Protein AF-A0A972HRX2-F1 (afdb_monomer_lite)

pLDDT: mean 77.2, std 28.91, range [23.62, 98.94]

Foldseek 3Di:
DDDDDDDDDDDPPPPPPPPLPQFQFDADLVQRGTDDDLLQNLQLQAFAFAFQLDGHDRHPAFAPPCRVAGQAFDPFALVLLVLVCVVVVHDCQQQQHDLQAAAAFFLFNDPPGHAAFEEEEFAPLDDEPAADDDPPCQLPPPPPLQPCVVQLPQVPHLAQKEAGLQLGMHGSHHRRGWADRACCCVPPNNSRGTRNYHYYYYYWYFYDDPVDDGPDRRGTDVQNGHLSRLLSVLSSQVSNCNSVSGRGRYGYRSSSCGSPPSGDRPPHNDDSNSSNVSNVVVVVSSVPSPDPDPPPPDPPPPDDPDPDDDDDDDDDDDDDDDDDDDDDDDDDDDDDDDDDDDDDDFDDDPPPDTWDDDDPDTDGDDDDDDDDDDDDDDDDDDDDDDDDDDDDDD

Secondary structure (DSSP, 8-state):
--PPP------------------SS-EETTTTEESS-HHHHHHHHTPPEEGGGEE-PPPSSPPTTHHHHTTSBP-S-HHHHHHHHHHTT--GGGTTS-TTSPPPBHHHH-TTSPB--EEEEEE---SB-TTSPPPTTTTSTTSGGG-GGGG--GGG-SSSEEE-TTS-EEESS-TTS----SHIIIIIITTTTTTSEEEEEE---BB--TTS-TT---B--SSSS-HHHHHHHHHHHHHHHHHHTB--EEEEHHHHHTTSTT---PSTT--HHHHHHHHHHHHHHHHH-------------------------------------------------------------TT------SSS-------------SS--------PPP---PPPP-

Sequence (394 aa):
MGWGSWLVLFGLGISGLMGLDAGPCPFSESALQFEGSPLEQARCLLQPVQRYGRLGAPLQKLPEPLESRIGRRVTLSVEQFRRYLNARGISEAELGGSLDAPLCRADDNHPAAPTAWYFIIHDTSTPNYGAQEFPAQINDEEWEHNDLERWNQGNRSRAHVFINRLGQSLTAVDFATPWRATKFELQRLGRRGKGLCLHVELIQPRRSDPAGPPGNDALAPEPGFTVPQLKRLALVYLAASIRKGSWLIPGYHAAIDAGIPGAHDDPQNFDLHLWAQLLDALVQEVETAKSSSPIVPGRETFGDVLLDRNGLGMDGCASQLPFDRENVFCPENQKTIEKRGSGIQEIADDTGFIAVAKGGEKLVIRHIFSPMWDGFWLICKKQVRKGKIEVPVV

Radius of gyration: 34.08 Å; chains: 1; bounding box: 96×124×95 Å

Structure (mmCIF, N/CA/C/O backbone):
data_AF-A0A972HRX2-F1
#
_entry.id   AF-A0A972HRX2-F1
#
loop_
_atom_site.group_PDB
_atom_site.id
_atom_site.type_symbol
_atom_site.label_atom_id
_atom_site.label_alt_id
_atom_site.label_comp_id
_atom_site.label_asym_id
_atom_site.label_entity_id
_atom_site.label_seq_id
_atom_site.pdbx_PDB_ins_code
_atom_site.Cartn_x
_atom_site.Cartn_y
_atom_site.Cartn_z
_atom_site.occupancy
_atom_site.B_iso_or_equiv
_atom_site.auth_seq_id
_atom_site.auth_comp_id
_atom_site.auth_asym_id
_atom_site.auth_atom_id
_atom_site.pdbx_PDB_model_num
ATOM 1 N N . MET A 1 1 ? 22.370 70.472 -36.166 1.00 38.75 1 MET A N 1
ATOM 2 C CA . MET A 1 1 ? 23.341 69.360 -36.269 1.00 38.75 1 MET A CA 1
ATOM 3 C C . MET A 1 1 ? 23.728 68.985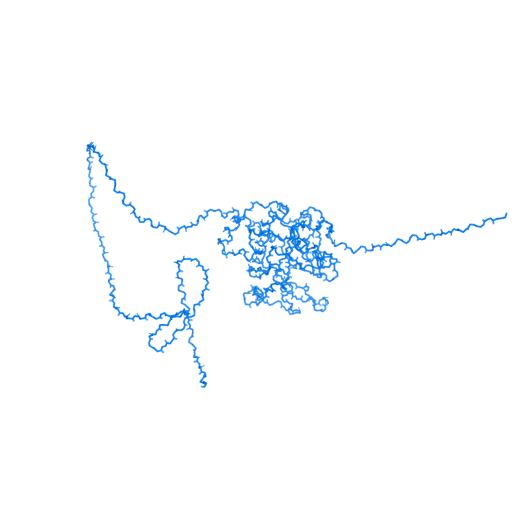 -34.844 1.00 38.75 1 MET A C 1
ATOM 5 O O . MET A 1 1 ? 24.311 69.825 -34.188 1.00 38.75 1 MET A O 1
ATOM 9 N N . GLY A 1 2 ? 23.388 67.876 -34.201 1.00 34.03 2 GLY A N 1
ATOM 10 C CA . GLY A 1 2 ? 22.637 66.658 -34.492 1.00 34.03 2 GLY A CA 1
ATOM 11 C C . GLY A 1 2 ? 23.037 65.710 -33.351 1.00 34.03 2 GLY A C 1
ATOM 12 O O . GLY A 1 2 ? 24.153 65.208 -33.363 1.00 34.03 2 GLY A O 1
ATOM 13 N N . TRP A 1 3 ? 22.212 65.604 -32.306 1.00 33.03 3 TRP A N 1
ATOM 14 C CA . TRP A 1 3 ? 22.521 64.874 -31.069 1.00 33.03 3 TRP A CA 1
ATOM 15 C C . TRP A 1 3 ? 22.283 63.371 -31.284 1.00 33.03 3 TRP A C 1
ATOM 17 O O . TRP A 1 3 ? 21.182 62.973 -31.657 1.00 33.03 3 TRP A O 1
ATOM 27 N N . GLY A 1 4 ? 23.312 62.545 -31.082 1.00 31.25 4 GLY A N 1
ATOM 28 C CA . GLY A 1 4 ? 23.239 61.088 -31.220 1.00 31.25 4 GLY A CA 1
ATOM 29 C C . GLY A 1 4 ? 22.780 60.413 -29.926 1.00 31.25 4 GLY A C 1
ATOM 30 O O . GLY A 1 4 ? 23.451 60.517 -28.903 1.00 31.25 4 GLY A O 1
ATOM 31 N N . SER A 1 5 ? 21.642 59.720 -29.987 1.00 37.09 5 SER A N 1
ATOM 32 C CA . SER A 1 5 ? 21.140 58.832 -28.932 1.00 37.09 5 SER A CA 1
ATOM 33 C C . SER A 1 5 ? 21.835 57.471 -28.994 1.00 37.09 5 SER A C 1
ATOM 35 O O . SER A 1 5 ? 21.855 56.843 -30.050 1.00 37.09 5 SER A O 1
ATOM 37 N N . TRP A 1 6 ? 22.332 56.987 -27.856 1.00 34.16 6 TRP A N 1
ATOM 38 C CA . TRP A 1 6 ? 22.698 55.585 -27.651 1.00 34.16 6 TRP A CA 1
ATOM 39 C C . TRP A 1 6 ? 21.585 54.908 -26.848 1.00 34.16 6 TRP A C 1
ATOM 41 O O . TRP A 1 6 ? 21.404 55.193 -25.666 1.00 34.16 6 TRP A O 1
ATOM 51 N N . LEU A 1 7 ? 20.813 54.040 -27.504 1.00 35.72 7 LEU A N 1
ATOM 52 C CA . LEU A 1 7 ? 19.860 53.149 -26.845 1.00 35.72 7 LEU A CA 1
ATOM 53 C C . LEU A 1 7 ? 20.627 51.964 -26.239 1.00 35.72 7 LEU A C 1
ATOM 55 O O . LEU A 1 7 ? 21.250 51.190 -26.963 1.00 35.72 7 LEU A O 1
ATOM 59 N N . VAL A 1 8 ? 20.548 51.808 -24.919 1.00 40.12 8 VAL A N 1
ATOM 60 C CA . VAL A 1 8 ? 20.961 50.593 -24.205 1.00 40.12 8 VAL A CA 1
ATOM 61 C C . VAL A 1 8 ? 19.752 49.659 -24.143 1.00 40.12 8 VAL A C 1
ATOM 63 O O . VAL A 1 8 ? 18.778 49.938 -23.447 1.00 40.12 8 VAL A O 1
ATOM 66 N N . LEU A 1 9 ? 19.799 48.556 -24.890 1.00 40.50 9 LEU A N 1
ATOM 67 C CA . LEU A 1 9 ? 18.837 47.458 -24.794 1.00 40.50 9 LEU A CA 1
ATOM 68 C C . LEU A 1 9 ? 19.225 46.559 -23.612 1.00 40.50 9 LEU A C 1
ATOM 70 O O . LEU A 1 9 ? 20.181 45.790 -23.694 1.00 40.50 9 LEU A O 1
ATOM 74 N N . PHE A 1 10 ? 18.473 46.646 -22.515 1.00 42.00 10 PHE A N 1
ATOM 75 C CA . PHE A 1 10 ? 18.490 45.631 -21.462 1.00 42.00 10 PHE A CA 1
ATOM 76 C C . PHE A 1 10 ? 17.765 44.380 -21.968 1.00 42.00 10 PHE A C 1
ATOM 78 O O . PHE A 1 10 ? 16.540 44.353 -22.071 1.00 42.00 10 PHE A O 1
ATOM 85 N N . GLY A 1 11 ? 18.530 43.337 -22.292 1.00 39.88 11 GLY A N 1
ATOM 86 C CA . GLY A 1 11 ? 17.996 41.997 -22.500 1.00 39.88 11 GLY A CA 1
ATOM 87 C C . GLY A 1 11 ? 17.535 41.412 -21.168 1.00 39.88 11 GLY A C 1
ATOM 88 O O . GLY A 1 11 ? 18.356 41.011 -20.346 1.00 39.88 11 GLY A O 1
ATOM 89 N N . LEU A 1 12 ? 16.221 41.364 -20.950 1.00 45.41 12 LEU A N 1
ATOM 90 C CA . LEU A 1 12 ? 15.607 40.543 -19.910 1.00 45.41 12 LEU A CA 1
ATOM 91 C C . LEU A 1 12 ? 15.797 39.070 -20.293 1.00 45.41 12 LEU A C 1
ATOM 93 O O . LEU A 1 12 ? 15.052 38.520 -21.101 1.00 45.41 12 LEU A O 1
ATOM 97 N N . GLY A 1 13 ? 16.826 38.441 -19.727 1.00 39.94 13 GLY A N 1
ATOM 98 C CA . GLY A 1 13 ? 16.970 36.992 -19.739 1.00 39.94 13 GLY A CA 1
ATOM 99 C C . GLY A 1 13 ? 15.857 36.373 -18.901 1.00 39.94 13 GLY A C 1
ATOM 100 O O . GLY A 1 13 ? 15.928 36.370 -17.674 1.00 39.94 13 GLY A O 1
ATOM 101 N N . ILE A 1 14 ? 14.817 35.861 -19.558 1.00 46.47 14 ILE A N 1
ATOM 102 C CA . ILE A 1 14 ? 13.857 34.955 -18.930 1.00 46.47 14 ILE A CA 1
ATOM 103 C C . ILE A 1 14 ? 14.593 33.627 -18.749 1.00 46.47 14 ILE A C 1
ATOM 105 O O . ILE A 1 14 ? 14.607 32.776 -19.636 1.00 46.47 14 ILE A O 1
ATOM 109 N N . SER A 1 15 ? 15.252 33.468 -17.603 1.00 43.12 15 SER A N 1
ATOM 110 C CA . SER A 1 15 ? 15.669 32.158 -17.116 1.00 43.12 15 SER A CA 1
ATOM 111 C C . SER A 1 15 ? 14.404 31.360 -16.818 1.00 43.12 15 SER A C 1
ATOM 113 O O . SER A 1 15 ? 13.830 31.461 -15.736 1.00 43.12 15 SER A O 1
ATOM 115 N N . GLY A 1 16 ? 13.940 30.599 -17.808 1.00 38.16 16 GLY A N 1
ATOM 116 C CA . GLY A 1 16 ? 12.964 29.546 -17.594 1.00 38.16 16 GLY A CA 1
ATOM 117 C C . GLY A 1 16 ? 13.583 28.514 -16.663 1.00 38.16 16 GLY A C 1
ATOM 118 O O . GLY A 1 16 ? 14.390 27.692 -17.091 1.00 38.16 16 GLY A O 1
ATOM 119 N N . LEU A 1 17 ? 13.225 28.574 -15.381 1.00 43.97 17 LEU A N 1
ATOM 120 C CA . LEU A 1 17 ? 13.291 27.417 -14.503 1.00 43.97 17 LEU A CA 1
ATOM 121 C C . LEU A 1 17 ? 12.424 26.347 -15.168 1.00 43.97 17 LEU A C 1
ATOM 123 O O . LEU A 1 17 ? 11.199 26.400 -15.087 1.00 43.97 17 LEU A O 1
ATOM 127 N N . MET A 1 18 ? 13.057 25.418 -15.883 1.00 40.22 18 MET A N 1
ATOM 128 C CA . MET A 1 18 ? 12.435 24.147 -16.223 1.00 40.22 18 MET A CA 1
ATOM 129 C C . MET A 1 18 ? 12.143 23.464 -14.891 1.00 40.22 18 MET A C 1
ATOM 131 O O . MET A 1 18 ? 13.022 22.850 -14.287 1.00 40.22 18 MET A O 1
ATOM 135 N N . GLY A 1 19 ? 10.933 23.688 -14.375 1.00 43.00 19 GLY A N 1
ATOM 136 C CA . GLY A 1 19 ? 10.413 22.931 -13.254 1.00 43.00 19 GLY A CA 1
ATOM 137 C C . GLY A 1 19 ? 10.533 21.463 -13.625 1.00 43.00 19 GLY A C 1
ATOM 138 O O . GLY A 1 19 ? 10.135 21.075 -14.719 1.00 43.00 19 GLY A O 1
ATOM 139 N N . LEU A 1 20 ? 11.151 20.670 -12.753 1.00 51.09 20 LEU A N 1
ATOM 140 C CA . LEU A 1 20 ? 11.084 19.218 -12.844 1.00 51.09 20 LEU A CA 1
ATOM 141 C C . LEU A 1 20 ? 9.604 18.864 -12.924 1.00 51.09 20 LEU A C 1
ATOM 143 O O . LEU A 1 20 ? 8.934 18.993 -11.896 1.00 51.09 20 LEU A O 1
ATOM 147 N N . ASP A 1 21 ? 9.128 18.495 -14.120 1.00 52.69 21 ASP A N 1
ATOM 148 C CA . ASP A 1 21 ? 7.718 18.221 -14.392 1.00 52.69 21 ASP A CA 1
ATOM 149 C C . ASP A 1 21 ? 7.154 17.429 -13.213 1.00 52.69 21 ASP A C 1
ATOM 151 O O . ASP A 1 21 ? 7.662 16.360 -12.842 1.00 52.69 21 ASP A O 1
ATOM 155 N N . ALA A 1 22 ? 6.195 18.049 -12.521 1.00 60.59 22 ALA A N 1
ATOM 156 C CA . ALA A 1 22 ? 5.452 17.370 -11.483 1.00 60.59 22 ALA A CA 1
ATOM 157 C C . ALA A 1 22 ? 4.834 16.144 -12.156 1.00 60.59 22 ALA A C 1
ATOM 159 O O . ALA A 1 22 ? 4.293 16.255 -13.258 1.00 60.59 22 ALA A O 1
ATOM 160 N N . GLY A 1 23 ? 4.981 14.973 -11.537 1.00 77.81 23 GLY A N 1
ATOM 161 C CA . GLY A 1 23 ? 4.360 13.758 -12.044 1.00 77.81 23 GLY A CA 1
ATOM 162 C C . GLY A 1 23 ? 2.855 13.956 -12.295 1.00 77.81 23 GLY A C 1
ATOM 163 O O . GLY A 1 23 ? 2.268 14.957 -11.882 1.00 77.81 23 GLY A O 1
ATOM 164 N N . PRO A 1 24 ? 2.189 12.987 -12.938 1.00 88.69 24 PRO A N 1
ATOM 165 C CA . PRO A 1 24 ? 0.776 13.084 -13.307 1.00 88.69 24 PRO A CA 1
ATOM 166 C C . PRO A 1 24 ? -0.162 13.380 -12.124 1.00 88.69 24 PRO A C 1
ATOM 168 O O . PRO A 1 24 ? -1.277 13.847 -12.347 1.00 88.69 24 PRO A O 1
ATOM 171 N N . CYS A 1 25 ? 0.284 13.139 -10.887 1.00 94.38 25 CYS A N 1
ATOM 172 C CA . CYS A 1 25 ? -0.398 13.535 -9.660 1.00 94.38 25 CYS A CA 1
ATOM 173 C C . CYS A 1 25 ? 0.325 14.725 -9.006 1.00 94.38 25 CYS A C 1
ATOM 175 O O . CYS A 1 25 ? 1.413 14.537 -8.452 1.00 94.38 25 CYS A O 1
ATOM 177 N N . PRO A 1 26 ? -0.255 15.941 -9.037 1.00 95.00 26 PRO A N 1
ATOM 178 C CA . PRO A 1 26 ? 0.353 17.119 -8.426 1.00 95.00 26 PRO A CA 1
ATOM 179 C C . PRO A 1 26 ? 0.532 16.947 -6.916 1.00 95.00 26 PRO A C 1
ATOM 181 O O . PRO A 1 26 ? -0.353 16.426 -6.233 1.00 95.00 26 PRO A O 1
ATOM 184 N N . PHE A 1 27 ? 1.664 17.409 -6.383 1.00 96.06 27 PHE A N 1
ATOM 185 C CA . PHE A 1 27 ? 1.986 17.327 -4.960 1.00 96.06 27 PHE A CA 1
ATOM 186 C C . PHE A 1 27 ? 2.397 18.685 -4.397 1.00 96.06 27 PHE A C 1
ATOM 188 O O . PHE A 1 27 ? 3.281 19.355 -4.929 1.00 96.06 27 PHE A O 1
ATOM 195 N N . SER A 1 28 ? 1.802 19.055 -3.265 1.00 96.44 28 SER A N 1
ATOM 196 C CA . SER A 1 28 ? 2.147 20.253 -2.509 1.00 96.44 28 SER A CA 1
ATOM 197 C C . SER A 1 28 ? 3.190 19.929 -1.437 1.00 96.44 28 SER A C 1
ATOM 199 O O . SER A 1 28 ? 2.885 19.337 -0.399 1.00 96.44 28 SER A O 1
ATOM 201 N N . GLU A 1 29 ? 4.438 20.358 -1.647 1.00 94.19 29 GLU A N 1
ATOM 202 C CA . GLU A 1 29 ? 5.526 20.164 -0.673 1.00 94.19 29 GLU A CA 1
ATOM 203 C C . GLU A 1 29 ? 5.323 20.925 0.643 1.00 94.19 29 GLU A C 1
ATOM 205 O O . GLU A 1 29 ? 5.862 20.535 1.683 1.00 94.19 29 GLU A O 1
ATOM 210 N N . SER A 1 30 ? 4.572 22.026 0.628 1.00 94.31 30 SER A N 1
ATOM 211 C CA . SER A 1 30 ? 4.252 22.776 1.843 1.00 94.31 30 SER A CA 1
ATOM 212 C C . SER A 1 30 ? 3.196 22.052 2.678 1.00 94.31 30 SER A C 1
ATOM 214 O O . SER A 1 30 ? 3.367 21.948 3.891 1.00 94.31 30 SER A O 1
ATOM 216 N N . ALA A 1 31 ? 2.164 21.495 2.036 1.00 95.81 31 ALA A N 1
ATOM 217 C CA . ALA A 1 31 ? 1.121 20.717 2.704 1.00 95.81 31 ALA A CA 1
ATOM 218 C C . ALA A 1 31 ? 1.536 19.265 3.010 1.00 95.81 31 ALA A C 1
ATOM 220 O O . ALA A 1 31 ? 0.891 18.613 3.827 1.00 95.81 31 ALA A O 1
ATOM 221 N N . LEU A 1 32 ? 2.605 18.769 2.371 1.00 97.12 32 LEU A N 1
ATOM 222 C CA . LEU A 1 32 ? 3.000 17.355 2.362 1.00 97.12 32 LEU A CA 1
ATOM 223 C C . LEU A 1 32 ? 1.847 16.445 1.914 1.00 97.12 32 LEU A C 1
ATOM 225 O O . LEU A 1 32 ? 1.551 15.427 2.540 1.00 97.12 32 LEU A O 1
ATOM 229 N N . GLN A 1 33 ? 1.179 16.833 0.828 1.00 97.81 33 GLN A N 1
ATOM 230 C CA . GLN A 1 33 ? 0.005 16.129 0.331 1.00 97.81 33 GLN A CA 1
ATOM 231 C C . GLN A 1 33 ? -0.174 16.284 -1.188 1.00 97.81 33 GLN A C 1
ATOM 233 O O . GLN A 1 33 ? 0.150 17.331 -1.748 1.00 97.81 33 GLN A O 1
ATOM 238 N N . PHE A 1 34 ? -0.729 15.256 -1.840 1.00 97.62 34 PHE A N 1
ATOM 239 C CA . PHE A 1 34 ? -1.194 15.344 -3.226 1.00 97.62 34 PHE A CA 1
ATOM 240 C C . PHE A 1 34 ? -2.409 16.270 -3.340 1.00 97.62 34 PHE A C 1
ATOM 242 O O . PHE A 1 34 ? -3.264 16.317 -2.456 1.00 97.62 34 PHE A O 1
ATOM 249 N N . GLU A 1 35 ? -2.497 17.026 -4.426 1.00 97.12 35 GLU A N 1
ATOM 250 C CA . GLU A 1 35 ? -3.569 18.004 -4.597 1.00 97.12 35 GLU A CA 1
ATOM 251 C C . GLU A 1 35 ? -4.944 17.342 -4.783 1.00 97.12 35 GLU A C 1
ATOM 253 O O . GLU A 1 35 ? -5.069 16.232 -5.302 1.00 97.12 35 GLU A O 1
ATOM 258 N N . GLY A 1 36 ? -5.991 18.049 -4.349 1.00 97.31 36 GLY A N 1
ATOM 259 C CA . GLY A 1 36 ? -7.379 17.593 -4.416 1.00 97.31 36 GLY A CA 1
ATOM 260 C C . GLY A 1 36 ? -7.879 16.905 -3.143 1.00 97.31 36 GLY A C 1
ATOM 261 O O . GLY A 1 36 ? -7.183 16.777 -2.131 1.00 97.31 36 GLY A O 1
ATOM 262 N N . SER A 1 37 ? -9.136 16.478 -3.183 1.00 98.06 37 SER A N 1
ATOM 263 C CA . SER A 1 37 ? -9.765 15.666 -2.141 1.00 98.06 37 SER A CA 1
ATOM 264 C C . SER A 1 37 ? -9.116 14.276 -2.040 1.00 98.06 37 SER A C 1
ATOM 266 O O . SER A 1 37 ? -8.521 13.803 -3.009 1.00 98.06 37 SER A O 1
ATOM 268 N N . PRO A 1 38 ? -9.264 13.557 -0.909 1.00 98.62 38 PRO A N 1
ATOM 269 C CA . PRO A 1 38 ? -8.732 12.199 -0.769 1.00 98.62 38 PRO A CA 1
ATOM 270 C C . PRO A 1 38 ? -9.148 11.239 -1.894 1.00 98.62 38 PRO A C 1
ATOM 272 O O . PRO A 1 38 ? -8.361 10.393 -2.315 1.00 98.62 38 PRO A O 1
ATOM 275 N N . LEU A 1 39 ? -10.377 11.382 -2.400 1.00 98.38 39 LEU A N 1
ATOM 276 C CA . LEU A 1 39 ? -10.888 10.563 -3.496 1.00 98.38 39 LEU A CA 1
ATOM 277 C C . LEU A 1 39 ? -10.232 10.920 -4.839 1.00 98.38 39 LEU A C 1
ATOM 279 O O . LEU A 1 39 ? -9.867 10.024 -5.596 1.00 98.38 39 LEU A O 1
ATOM 283 N N . GLU A 1 40 ? -10.054 12.211 -5.131 1.00 98.25 40 GLU A N 1
ATOM 284 C CA . GLU A 1 40 ? -9.345 12.668 -6.337 1.00 98.25 40 GLU A CA 1
ATOM 285 C C . GLU A 1 40 ? -7.882 12.214 -6.326 1.00 98.25 40 GLU A C 1
ATOM 287 O O . GLU A 1 40 ? -7.393 11.698 -7.332 1.00 98.25 40 GLU A O 1
ATOM 292 N N . GLN A 1 41 ? -7.221 12.302 -5.168 1.00 98.31 41 GLN A N 1
ATOM 293 C CA . GLN A 1 41 ? -5.866 11.786 -4.985 1.00 98.31 41 GLN A CA 1
ATOM 294 C C . GLN A 1 41 ? -5.805 10.283 -5.267 1.00 98.31 41 GLN A C 1
ATOM 296 O O . GLN A 1 41 ? -4.987 9.853 -6.073 1.00 98.31 41 GLN A O 1
ATOM 301 N N . ALA A 1 42 ? -6.694 9.475 -4.679 1.00 98.56 42 ALA A N 1
ATOM 302 C CA . ALA A 1 42 ? -6.699 8.029 -4.905 1.00 98.56 42 ALA A CA 1
ATOM 303 C C . ALA A 1 42 ? -6.955 7.651 -6.372 1.00 98.56 42 ALA A C 1
ATOM 305 O O . ALA A 1 42 ? -6.301 6.755 -6.896 1.00 98.56 42 ALA A O 1
ATOM 306 N N . ARG A 1 43 ? -7.861 8.347 -7.071 1.00 98.44 43 ARG A N 1
ATOM 307 C CA . ARG A 1 43 ? -8.092 8.139 -8.513 1.00 98.44 43 ARG A CA 1
ATOM 308 C C . ARG A 1 43 ? -6.848 8.414 -9.355 1.00 98.44 43 ARG A C 1
ATOM 310 O O . ARG A 1 43 ? -6.618 7.717 -10.342 1.00 98.44 43 ARG A O 1
ATOM 317 N N . CYS A 1 44 ? -6.054 9.408 -8.963 1.00 97.88 44 CYS A N 1
ATOM 318 C CA . CYS A 1 44 ? -4.783 9.687 -9.614 1.00 97.88 44 CYS A CA 1
ATOM 319 C C . CYS A 1 44 ? -3.723 8.632 -9.268 1.00 97.88 44 CYS A C 1
ATOM 321 O O . CYS A 1 44 ? -3.039 8.119 -10.152 1.00 97.88 44 CYS A O 1
ATOM 323 N N . LEU A 1 45 ? -3.605 8.273 -7.991 1.00 98.31 45 LEU A N 1
ATOM 324 C CA . LEU A 1 45 ? -2.556 7.388 -7.484 1.00 98.31 45 LEU A CA 1
ATOM 325 C C . LEU A 1 45 ? -2.796 5.901 -7.779 1.00 98.31 45 LEU A C 1
ATOM 327 O O . LEU A 1 45 ? -1.858 5.114 -7.709 1.00 98.31 45 LEU A O 1
ATOM 331 N N . LEU A 1 46 ? -4.023 5.505 -8.121 1.00 98.56 46 LEU A N 1
ATOM 332 C CA . LEU A 1 46 ? -4.385 4.142 -8.528 1.00 98.56 46 LEU A CA 1
ATOM 333 C C . LEU A 1 46 ? -4.507 3.982 -10.051 1.00 98.56 46 LEU A C 1
ATOM 335 O O . LEU A 1 46 ? -5.196 3.083 -10.534 1.00 98.56 46 LEU A O 1
ATOM 339 N N . GLN A 1 47 ? -3.860 4.854 -10.827 1.00 97.69 47 GLN A N 1
ATOM 340 C CA . GLN A 1 47 ? -3.786 4.698 -12.280 1.00 97.69 47 GLN A CA 1
ATOM 341 C C . GLN A 1 47 ? -3.206 3.327 -12.660 1.00 97.69 47 GLN A C 1
ATOM 343 O O . GLN A 1 47 ? -2.187 2.939 -12.089 1.00 97.69 47 GLN A O 1
ATOM 348 N N . PRO A 1 48 ? -3.799 2.597 -13.629 1.00 97.38 48 PRO A N 1
ATOM 349 C CA . PRO A 1 48 ? -3.298 1.285 -14.026 1.00 97.38 48 PRO A CA 1
ATOM 350 C C . PRO A 1 48 ? -1.814 1.336 -14.386 1.00 97.38 48 PRO A C 1
ATOM 352 O O . PRO A 1 48 ? -1.409 2.151 -15.214 1.00 97.38 48 PRO A O 1
ATOM 355 N N . VAL A 1 49 ? -1.010 0.466 -13.783 1.00 97.06 49 VAL A N 1
ATOM 356 C CA . VAL A 1 49 ? 0.431 0.432 -14.036 1.00 97.06 49 VAL A CA 1
ATOM 357 C C . VAL A 1 49 ? 0.727 -0.484 -15.217 1.00 97.06 49 VAL A C 1
ATOM 359 O O . VAL A 1 49 ? 0.258 -1.620 -15.283 1.00 97.06 49 VAL A O 1
ATOM 362 N N . GLN A 1 50 ? 1.497 0.027 -16.169 1.00 94.38 50 GLN A N 1
ATOM 363 C CA . GLN A 1 50 ? 2.014 -0.701 -17.319 1.00 94.38 50 GLN A CA 1
ATOM 364 C C . GLN A 1 50 ? 3.531 -0.859 -17.184 1.00 94.38 50 GLN A C 1
ATOM 366 O O . GLN A 1 50 ? 4.188 -0.168 -16.403 1.00 94.38 50 GLN A O 1
ATOM 371 N N . ARG A 1 51 ? 4.097 -1.744 -18.009 1.00 94.25 51 ARG A N 1
ATOM 372 C CA . ARG A 1 51 ? 5.541 -1.995 -18.075 1.00 94.25 51 ARG A CA 1
ATOM 373 C C . ARG A 1 51 ? 6.346 -0.698 -18.173 1.00 94.25 51 ARG A C 1
ATOM 375 O O . ARG A 1 51 ? 5.954 0.230 -18.889 1.00 94.25 51 ARG A O 1
ATOM 382 N N . TYR A 1 52 ? 7.509 -0.682 -17.527 1.00 93.88 52 TYR A N 1
ATOM 383 C CA . TYR A 1 52 ? 8.470 0.427 -17.566 1.00 93.88 52 TYR A CA 1
ATOM 384 C C . TYR A 1 52 ? 7.951 1.737 -16.956 1.00 93.88 52 TYR A C 1
ATOM 386 O O . TYR A 1 52 ? 8.301 2.826 -17.414 1.00 93.88 52 TYR A O 1
ATOM 394 N N . GLY A 1 53 ? 7.082 1.636 -15.951 1.00 91.62 53 GLY A N 1
ATOM 395 C CA . GLY A 1 53 ? 6.608 2.765 -15.148 1.00 91.62 53 GLY A CA 1
ATOM 396 C C . GLY A 1 53 ? 5.612 3.647 -15.893 1.00 91.62 53 GLY A C 1
ATOM 397 O O . GLY A 1 53 ? 5.352 4.780 -15.490 1.00 91.62 53 GLY A O 1
ATOM 398 N N . ARG A 1 54 ? 5.064 3.156 -17.010 1.00 93.75 54 ARG A N 1
ATOM 399 C CA . ARG A 1 54 ? 4.027 3.863 -17.758 1.00 93.75 54 ARG A CA 1
ATOM 400 C C . ARG A 1 54 ? 2.712 3.745 -17.007 1.00 93.75 54 ARG A C 1
ATOM 402 O O . ARG A 1 54 ? 2.311 2.652 -16.621 1.00 93.75 54 ARG A O 1
ATOM 409 N N . LEU A 1 55 ? 2.019 4.862 -16.844 1.00 95.75 55 LEU A N 1
ATOM 410 C CA . LEU A 1 55 ? 0.679 4.866 -16.273 1.00 95.75 55 LEU A CA 1
ATOM 411 C C . LEU A 1 55 ? -0.369 4.845 -17.384 1.00 95.75 55 LEU A C 1
ATOM 413 O O . LEU A 1 55 ? -0.202 5.464 -18.438 1.00 95.75 55 LEU A O 1
ATOM 417 N N . GLY A 1 56 ? -1.452 4.118 -17.137 1.00 94.88 56 GLY A N 1
ATOM 418 C CA . GLY A 1 56 ? -2.682 4.201 -17.908 1.00 94.88 56 GLY A CA 1
ATOM 419 C C . GLY A 1 56 ? -3.395 5.536 -17.694 1.00 94.88 56 GLY A C 1
ATOM 420 O O . GLY A 1 56 ? -2.901 6.431 -17.017 1.00 94.88 56 GLY A O 1
ATOM 421 N N . ALA A 1 57 ? -4.584 5.674 -18.278 1.00 91.88 57 ALA A N 1
ATOM 422 C CA . ALA A 1 57 ? -5.373 6.888 -18.111 1.00 91.88 57 ALA A CA 1
ATOM 423 C C . ALA A 1 57 ? -5.817 7.086 -16.642 1.00 91.88 57 ALA A C 1
ATOM 425 O O . ALA A 1 57 ? -6.120 6.097 -15.963 1.00 91.88 57 ALA A O 1
ATOM 426 N N . PRO A 1 58 ? -5.948 8.344 -16.177 1.00 89.38 58 PRO A N 1
ATOM 427 C CA . PRO A 1 58 ? -6.568 8.665 -14.897 1.00 89.38 58 PRO A CA 1
ATOM 428 C C . PRO A 1 58 ? -7.941 8.016 -14.734 1.00 89.38 58 PRO A C 1
ATOM 430 O O . PRO A 1 58 ? -8.784 8.060 -15.638 1.00 89.38 58 PRO A O 1
ATOM 433 N N . LEU A 1 59 ? -8.187 7.440 -13.557 1.00 96.12 59 LEU A N 1
ATOM 434 C CA . LEU A 1 59 ? -9.472 6.829 -13.248 1.00 96.12 59 LEU A CA 1
ATOM 435 C C . LEU A 1 59 ? -10.533 7.915 -13.047 1.00 96.12 59 LEU A C 1
ATOM 437 O O . LEU A 1 59 ? -10.408 8.776 -12.182 1.00 96.12 59 LEU A O 1
ATOM 441 N N . GLN A 1 60 ? -11.622 7.844 -13.812 1.00 96.38 60 GLN A N 1
ATOM 442 C CA . GLN A 1 60 ? -12.779 8.724 -13.602 1.00 96.38 60 GLN A CA 1
ATOM 443 C C . GLN A 1 60 ? -13.561 8.338 -12.339 1.00 96.38 60 GLN A C 1
ATOM 445 O O . GLN A 1 60 ? -14.133 9.193 -11.665 1.00 96.38 60 GLN A O 1
ATOM 450 N N . LYS A 1 61 ? -13.571 7.039 -12.020 1.00 98.00 61 LYS A N 1
ATOM 451 C CA . LYS A 1 61 ? -14.243 6.451 -10.864 1.00 98.00 61 LYS A CA 1
ATOM 452 C C . LYS A 1 61 ? -13.412 5.286 -10.328 1.00 98.00 61 LYS A C 1
ATOM 454 O O . LYS A 1 61 ? -12.843 4.534 -11.118 1.00 98.00 61 LYS A O 1
ATOM 459 N N . LEU A 1 62 ? -13.369 5.122 -9.011 1.00 98.62 62 LEU A N 1
ATOM 460 C CA . LEU A 1 62 ? -12.880 3.906 -8.373 1.00 98.62 62 LEU A CA 1
ATOM 461 C C . LEU A 1 62 ? -13.998 2.851 -8.314 1.00 98.62 62 LEU A C 1
ATOM 463 O O . LEU A 1 62 ? -15.186 3.197 -8.286 1.00 98.62 62 LEU A O 1
ATOM 467 N N . PRO A 1 63 ? -13.658 1.553 -8.275 1.00 98.50 63 PRO A N 1
ATOM 468 C CA . PRO A 1 63 ? -14.644 0.533 -7.950 1.00 98.50 63 PRO A CA 1
ATOM 469 C C . PRO A 1 63 ? -15.171 0.720 -6.523 1.00 98.50 63 PRO A C 1
ATOM 471 O O . PRO A 1 63 ? -14.448 1.137 -5.614 1.00 98.50 63 PRO A O 1
ATOM 474 N N . GLU A 1 64 ? -16.444 0.389 -6.309 1.00 97.81 64 GLU A N 1
ATOM 475 C CA . GLU A 1 64 ? -16.972 0.295 -4.949 1.00 97.81 64 GLU A CA 1
ATOM 476 C C . GLU A 1 64 ? -16.284 -0.863 -4.201 1.00 97.81 64 GLU A C 1
ATOM 478 O O . GLU A 1 64 ? -15.975 -1.888 -4.813 1.00 97.81 64 GLU A O 1
ATOM 483 N N . PRO A 1 65 ? -16.022 -0.707 -2.893 1.00 97.69 65 PRO A N 1
ATOM 484 C CA . PRO A 1 65 ? -16.497 0.375 -2.043 1.00 97.69 65 PRO A CA 1
ATOM 485 C C . PRO A 1 65 ? -15.462 1.499 -1.860 1.00 97.69 65 PRO A C 1
ATOM 487 O O . PRO A 1 65 ? -15.650 2.381 -1.026 1.00 97.69 65 PRO A O 1
ATOM 490 N N . LEU A 1 66 ? -14.337 1.468 -2.585 1.00 98.62 66 LEU A N 1
ATOM 491 C CA . LEU A 1 66 ? -13.252 2.442 -2.415 1.00 98.62 66 LEU A CA 1
ATOM 492 C C . LEU A 1 66 ? -13.744 3.867 -2.678 1.00 98.62 66 LEU A C 1
ATOM 494 O O . LEU A 1 66 ? -13.497 4.771 -1.879 1.00 98.62 66 LEU A O 1
ATOM 498 N N . GLU A 1 67 ? -14.506 4.028 -3.757 1.00 98.50 67 GLU A N 1
ATOM 499 C CA . GLU A 1 67 ? -15.113 5.290 -4.178 1.00 98.50 67 GLU A CA 1
ATOM 500 C C . GLU A 1 67 ? -15.917 5.973 -3.059 1.00 98.50 67 GLU A C 1
ATOM 502 O O . GLU A 1 67 ? -15.802 7.180 -2.839 1.00 98.50 67 GLU A O 1
ATOM 507 N N . SER A 1 68 ? -16.723 5.206 -2.324 1.00 98.12 68 SER A N 1
ATOM 508 C CA . SER A 1 68 ? -17.586 5.733 -1.269 1.00 98.12 68 SER A CA 1
ATOM 509 C C . SER A 1 68 ? -16.915 5.813 0.105 1.00 98.12 68 SER A C 1
ATOM 511 O O . SER A 1 68 ? -17.483 6.437 1.006 1.00 98.12 68 SER A O 1
ATOM 513 N N . ARG A 1 69 ? -15.727 5.221 0.293 1.00 98.38 69 ARG A N 1
ATOM 514 C CA . ARG A 1 69 ? -15.061 5.111 1.603 1.00 98.38 69 ARG A CA 1
ATOM 515 C C . ARG A 1 69 ? -13.844 6.020 1.768 1.00 98.38 69 ARG A C 1
ATOM 517 O O . ARG A 1 69 ? -13.690 6.586 2.848 1.00 98.38 69 ARG A O 1
ATOM 524 N N . ILE A 1 70 ? -12.999 6.185 0.750 1.00 98.75 70 ILE A N 1
ATOM 525 C CA . ILE A 1 70 ? -11.697 6.869 0.879 1.00 98.75 70 ILE A CA 1
ATOM 526 C C . ILE A 1 70 ? -11.830 8.276 1.482 1.00 98.75 70 ILE A C 1
ATOM 528 O O . ILE A 1 70 ? -12.698 9.064 1.105 1.00 98.75 70 ILE A O 1
ATOM 532 N N . GLY A 1 71 ? -10.972 8.579 2.462 1.00 98.31 71 GLY A N 1
ATOM 533 C CA . GLY A 1 71 ? -10.969 9.840 3.206 1.00 98.31 71 GLY A CA 1
ATOM 534 C C . GLY A 1 71 ? -12.104 10.002 4.221 1.00 98.31 71 GLY A C 1
ATOM 535 O O . GLY A 1 71 ? -12.065 10.926 5.032 1.00 98.31 71 GLY A O 1
ATOM 536 N N . ARG A 1 72 ? -13.114 9.123 4.223 1.00 98.62 72 ARG A N 1
ATOM 537 C CA . ARG A 1 72 ? -14.209 9.170 5.199 1.00 98.62 72 ARG A CA 1
ATOM 538 C C . ARG A 1 72 ? -13.808 8.502 6.504 1.00 98.62 72 ARG A C 1
ATOM 540 O O . ARG A 1 72 ? -12.886 7.691 6.558 1.00 98.62 72 ARG A O 1
ATOM 547 N N . ARG A 1 73 ? -14.542 8.815 7.571 1.00 98.50 73 ARG A N 1
ATOM 548 C CA . ARG A 1 73 ? -14.378 8.161 8.871 1.00 98.50 73 ARG A CA 1
ATOM 549 C C . ARG A 1 73 ? -14.634 6.653 8.750 1.00 98.50 73 ARG A C 1
ATOM 551 O O . ARG A 1 73 ? -15.610 6.242 8.123 1.00 98.50 73 ARG A O 1
ATOM 558 N N . VAL A 1 74 ? -13.789 5.844 9.385 1.00 98.25 74 VAL A N 1
ATOM 559 C CA . VAL A 1 74 ? -14.057 4.411 9.558 1.00 98.25 74 VAL A CA 1
ATOM 560 C C . VAL A 1 74 ? -15.099 4.238 10.662 1.00 98.25 74 VAL A C 1
ATOM 562 O O . VAL A 1 74 ? -14.976 4.817 11.739 1.00 98.25 74 VAL A O 1
ATOM 565 N N . THR A 1 75 ? -16.153 3.474 10.384 1.00 97.25 75 THR A N 1
ATOM 566 C CA . THR A 1 75 ? -17.256 3.217 11.327 1.00 97.25 75 THR A CA 1
ATOM 567 C C . THR A 1 75 ? -17.021 1.995 12.211 1.00 97.25 75 THR A C 1
ATOM 569 O O . THR A 1 75 ? -17.646 1.885 13.263 1.00 97.25 75 THR A O 1
ATOM 572 N N . LEU A 1 76 ? -16.123 1.096 11.800 1.00 97.50 76 LEU A N 1
ATOM 573 C CA . LEU A 1 76 ? -15.709 -0.074 12.569 1.00 97.50 76 LEU A CA 1
ATOM 574 C C . LEU A 1 76 ? -14.861 0.338 13.777 1.00 97.50 76 LEU A C 1
ATOM 576 O O . LEU A 1 76 ? -13.908 1.104 13.637 1.00 97.50 76 LEU A O 1
ATOM 580 N N . SER A 1 77 ? -15.188 -0.198 14.954 1.00 97.12 77 SER A N 1
ATOM 581 C CA . SER A 1 77 ? -14.380 -0.015 16.161 1.00 97.12 77 SER A CA 1
ATOM 582 C C . SER A 1 77 ? -13.171 -0.953 16.176 1.00 97.12 77 SER A C 1
ATOM 584 O O . SER A 1 77 ? -13.189 -2.037 15.580 1.00 97.12 77 SER A O 1
ATOM 586 N N . VAL A 1 78 ? -12.133 -0.560 16.919 1.00 98.00 78 VAL A N 1
ATOM 587 C CA . VAL A 1 78 ? -10.954 -1.402 17.170 1.00 98.00 78 VAL A CA 1
ATOM 588 C C . VAL A 1 78 ? -11.374 -2.749 17.766 1.00 98.00 78 VAL A C 1
ATOM 590 O O . VAL A 1 78 ? -10.909 -3.794 17.323 1.00 98.00 78 VAL A O 1
ATOM 593 N N . GLU A 1 79 ? -12.321 -2.762 18.705 1.00 97.25 79 GLU A N 1
ATOM 594 C CA . GLU A 1 79 ? -12.799 -3.982 19.361 1.00 97.25 79 GLU A CA 1
ATOM 595 C C . GLU A 1 79 ? -13.570 -4.901 18.409 1.00 97.25 79 GLU A C 1
ATOM 597 O O . GLU A 1 79 ? -13.466 -6.122 18.533 1.00 97.25 79 GLU A O 1
ATOM 602 N N . GLN A 1 80 ? -14.359 -4.350 17.477 1.00 96.94 80 GLN A N 1
ATOM 603 C CA . GLN A 1 80 ? -15.033 -5.151 16.446 1.00 96.94 80 GLN A CA 1
ATOM 604 C C . GLN A 1 80 ? -14.010 -5.876 15.580 1.00 96.94 80 GLN A C 1
ATOM 606 O O . GLN A 1 80 ? -14.108 -7.091 15.397 1.00 96.94 80 GLN A O 1
ATOM 611 N N . PHE A 1 81 ? -13.004 -5.146 15.106 1.00 98.12 81 PHE A N 1
ATOM 612 C CA . PHE A 1 81 ? -11.979 -5.727 14.258 1.00 98.12 81 PHE A CA 1
ATOM 613 C C . PHE A 1 81 ? -11.097 -6.720 15.021 1.00 98.12 81 PHE A C 1
ATOM 615 O O . PHE A 1 81 ? -10.894 -7.833 14.549 1.00 98.12 81 PHE A O 1
ATOM 622 N N . ARG A 1 82 ? -10.685 -6.401 16.252 1.00 97.94 82 ARG A N 1
ATOM 623 C CA . ARG A 1 82 ? -9.929 -7.312 17.123 1.00 97.94 82 ARG A CA 1
ATOM 624 C C . ARG A 1 82 ? -10.668 -8.623 17.389 1.00 97.94 82 ARG A C 1
ATOM 626 O O . ARG A 1 82 ? -10.055 -9.684 17.354 1.00 97.94 82 ARG A O 1
ATOM 633 N N . ARG A 1 83 ? -11.990 -8.591 17.604 1.00 96.75 83 ARG A N 1
ATOM 634 C CA . ARG A 1 83 ? -12.791 -9.825 17.725 1.00 96.75 83 ARG A CA 1
ATOM 635 C C . ARG A 1 83 ? -12.749 -10.661 16.451 1.00 96.75 83 ARG A C 1
ATOM 637 O O . ARG A 1 83 ? -12.571 -11.872 16.543 1.00 96.75 83 ARG A O 1
ATOM 644 N N . TYR A 1 84 ? -12.891 -10.023 15.292 1.00 97.75 84 TYR A N 1
ATOM 645 C CA . TYR A 1 84 ? -12.774 -10.705 14.006 1.00 97.75 84 TYR A CA 1
ATOM 646 C C . TYR A 1 84 ? -11.385 -11.349 13.834 1.00 97.75 84 TYR A C 1
ATOM 648 O O . TYR A 1 84 ? -11.301 -12.522 13.470 1.00 97.75 84 TYR A O 1
ATOM 656 N N . LEU A 1 85 ? -10.307 -10.625 14.159 1.00 98.00 85 LEU A N 1
ATOM 657 C CA . LEU A 1 85 ? -8.936 -11.144 14.095 1.00 98.00 85 LEU A CA 1
ATOM 658 C C . LEU A 1 85 ? -8.747 -12.353 15.019 1.00 98.00 85 LEU A C 1
ATOM 660 O O . LEU A 1 85 ? -8.301 -13.406 14.563 1.00 98.00 85 LEU A O 1
ATOM 664 N N . ASN A 1 86 ? -9.182 -12.243 16.277 1.00 97.31 86 ASN A N 1
ATOM 665 C CA . ASN A 1 86 ? -9.107 -13.327 17.258 1.00 97.31 86 ASN A CA 1
ATOM 666 C C . ASN A 1 86 ? -9.876 -14.573 16.798 1.00 97.31 86 ASN A C 1
ATOM 668 O O . ASN A 1 86 ? -9.363 -15.684 16.899 1.00 97.31 86 ASN A O 1
ATOM 672 N N . ALA A 1 87 ? -11.081 -14.402 16.244 1.00 96.69 87 ALA A N 1
ATOM 673 C CA . ALA A 1 87 ? -11.890 -15.507 15.727 1.00 96.69 87 ALA A CA 1
ATOM 674 C C . ALA A 1 87 ? -11.245 -16.222 14.525 1.00 96.69 87 ALA A C 1
ATOM 676 O O . ALA A 1 87 ? -11.577 -17.370 14.236 1.00 96.69 87 ALA A O 1
ATOM 677 N N . ARG A 1 88 ? -10.327 -15.552 13.820 1.00 97.06 88 ARG A N 1
ATOM 678 C CA . ARG A 1 88 ? -9.573 -16.098 12.684 1.00 97.06 88 ARG A CA 1
ATOM 679 C C . ARG A 1 88 ? -8.144 -16.509 13.048 1.00 97.06 88 ARG A C 1
ATOM 681 O O . ARG A 1 88 ? -7.417 -16.945 12.161 1.00 97.06 88 ARG A O 1
ATOM 688 N N . GLY A 1 89 ? -7.743 -16.377 14.315 1.00 97.44 89 GLY A N 1
ATOM 689 C CA . GLY A 1 89 ? -6.378 -16.662 14.758 1.00 97.44 89 GLY A CA 1
ATOM 690 C C . GLY A 1 89 ? -5.323 -15.772 14.092 1.00 97.44 89 GLY A C 1
ATOM 691 O O . GLY A 1 89 ? -4.194 -16.214 13.913 1.00 97.44 89 GLY A O 1
ATOM 692 N N . ILE A 1 90 ? -5.692 -14.552 13.688 1.00 98.19 90 ILE A N 1
ATOM 693 C CA . ILE A 1 90 ? -4.785 -13.593 13.046 1.00 98.19 90 ILE A CA 1
ATOM 694 C C . ILE A 1 90 ? -4.229 -12.659 14.117 1.00 98.19 90 ILE A C 1
ATOM 696 O O . ILE A 1 90 ? -4.991 -12.047 14.866 1.00 98.19 90 ILE A O 1
ATOM 700 N N . SER A 1 91 ? -2.907 -12.519 14.174 1.00 98.38 91 SER A N 1
ATOM 701 C CA . SER A 1 91 ? -2.252 -11.607 15.109 1.00 98.38 91 SER A CA 1
ATOM 702 C C . SER A 1 91 ? -2.207 -10.186 14.545 1.00 98.38 91 SER A C 1
ATOM 704 O O . SER A 1 91 ? -1.891 -9.978 13.375 1.00 98.38 91 SER A O 1
ATOM 706 N N . GLU A 1 92 ? -2.442 -9.174 15.386 1.00 98.56 92 GLU A N 1
ATOM 707 C CA . GLU A 1 92 ? -2.240 -7.762 15.008 1.00 98.56 92 GLU A CA 1
ATOM 708 C C . GLU A 1 92 ? -0.791 -7.500 14.554 1.00 98.56 92 GLU A C 1
ATOM 710 O O . GLU A 1 92 ? -0.542 -6.690 13.661 1.00 98.56 92 GLU A O 1
ATOM 715 N N . ALA A 1 93 ? 0.172 -8.252 15.103 1.00 98.06 93 ALA A N 1
ATOM 716 C CA . ALA A 1 93 ? 1.576 -8.172 14.713 1.00 98.06 93 ALA A CA 1
ATOM 717 C C . ALA A 1 93 ? 1.829 -8.591 13.253 1.00 98.06 93 ALA A C 1
ATOM 719 O O . ALA A 1 93 ? 2.871 -8.256 12.705 1.00 98.06 93 ALA A O 1
ATOM 720 N N . GLU A 1 94 ? 0.894 -9.275 12.589 1.00 98.19 94 GLU A N 1
ATOM 721 C CA . GLU A 1 94 ? 0.983 -9.605 11.160 1.00 98.19 94 GLU A CA 1
ATOM 722 C C . GLU A 1 94 ? 0.425 -8.488 10.258 1.00 98.19 94 GLU A C 1
ATOM 724 O O . GLU A 1 94 ? 0.550 -8.571 9.037 1.00 98.19 94 GLU A O 1
ATOM 729 N N . LEU A 1 95 ? -0.219 -7.461 10.829 1.00 98.69 95 LEU A N 1
ATOM 730 C CA . LEU A 1 95 ? -0.994 -6.438 10.109 1.00 98.69 95 LEU A CA 1
ATOM 731 C C . LEU A 1 95 ? -0.435 -5.015 10.270 1.00 98.69 95 LEU A C 1
ATOM 733 O O . LEU A 1 95 ? -1.174 -4.034 10.183 1.00 98.69 95 LEU A O 1
ATOM 737 N N . GLY A 1 96 ? 0.868 -4.893 10.509 1.00 98.12 96 GLY A N 1
ATOM 738 C CA . GLY A 1 96 ? 1.540 -3.617 10.738 1.00 98.12 96 GLY A CA 1
ATOM 739 C C . GLY A 1 96 ? 1.620 -3.200 12.206 1.00 98.12 96 GLY A C 1
ATOM 740 O O . GLY A 1 96 ? 1.979 -2.054 12.476 1.00 98.12 96 GLY A O 1
ATOM 741 N N . GLY A 1 97 ? 1.296 -4.094 13.148 1.00 98.19 97 GLY A N 1
ATOM 742 C CA . GLY A 1 97 ? 1.425 -3.862 14.587 1.00 98.19 97 GLY A CA 1
ATOM 743 C C . GLY A 1 97 ? 0.100 -3.626 15.308 1.00 98.19 97 GLY A C 1
ATOM 744 O O . GLY A 1 97 ? -0.976 -3.793 14.735 1.00 98.19 97 GLY A O 1
ATOM 745 N N . SER A 1 98 ? 0.182 -3.240 16.584 1.00 98.50 98 SER A N 1
ATOM 746 C CA . SER A 1 98 ? -0.999 -3.121 17.450 1.00 98.50 98 SER A CA 1
ATOM 747 C C . SER A 1 98 ? -2.029 -2.123 16.911 1.00 98.50 98 SER A C 1
ATOM 749 O O . SER A 1 98 ? -1.679 -1.028 16.465 1.00 98.50 98 SER A O 1
ATOM 751 N N . LEU A 1 99 ? -3.313 -2.470 17.015 1.00 98.62 99 LEU A N 1
ATOM 752 C CA . LEU A 1 99 ? -4.427 -1.588 16.658 1.00 98.62 99 LEU A CA 1
ATOM 753 C C . LEU A 1 99 ? -4.584 -0.392 17.611 1.00 98.62 99 LEU A C 1
ATOM 755 O O . LEU A 1 99 ? -5.205 0.595 17.226 1.00 98.62 99 LEU A O 1
ATOM 759 N N . ASP A 1 100 ? -4.019 -0.456 18.820 1.00 98.38 100 ASP A N 1
ATOM 760 C CA . ASP A 1 100 ? -4.063 0.648 19.791 1.00 98.38 100 ASP A CA 1
ATOM 761 C C . ASP A 1 100 ? -2.908 1.645 19.584 1.00 98.38 100 ASP A C 1
ATOM 763 O O . ASP A 1 100 ? -2.933 2.764 20.102 1.00 98.38 100 ASP A O 1
ATOM 767 N N . ALA A 1 101 ? -1.882 1.258 18.819 1.00 98.19 101 ALA A N 1
ATOM 768 C CA . ALA A 1 101 ? -0.761 2.128 18.500 1.00 98.19 101 ALA A CA 1
ATOM 769 C C . ALA A 1 101 ? -1.155 3.160 17.426 1.00 98.19 101 ALA A C 1
ATOM 771 O O . ALA A 1 101 ? -1.816 2.816 16.436 1.00 98.19 101 ALA A O 1
ATOM 772 N N . PRO A 1 102 ? -0.703 4.423 17.542 1.00 97.88 102 PRO A N 1
ATOM 773 C CA . PRO A 1 102 ? -0.925 5.405 16.490 1.00 97.88 102 PRO A CA 1
ATOM 774 C C . PRO A 1 102 ? -0.199 4.988 15.206 1.00 97.88 102 PRO A C 1
ATOM 776 O O . PRO A 1 102 ? 0.761 4.216 15.232 1.00 97.88 102 PRO A O 1
ATOM 779 N N . LEU A 1 103 ? -0.632 5.526 14.068 1.00 98.69 103 LEU A N 1
ATOM 780 C CA . LEU A 1 103 ? 0.207 5.524 12.871 1.00 98.69 103 LEU A CA 1
ATOM 781 C C . LEU A 1 103 ? 1.350 6.533 13.025 1.00 98.69 103 LEU A C 1
ATOM 783 O O . LEU A 1 103 ? 1.221 7.530 13.746 1.00 98.69 103 LEU A O 1
ATOM 787 N N . CYS A 1 104 ? 2.442 6.294 12.304 1.00 98.50 104 CYS A N 1
ATOM 788 C CA . CYS A 1 104 ? 3.567 7.207 12.221 1.00 98.50 104 CYS A CA 1
ATOM 789 C C . CYS A 1 104 ? 3.156 8.569 11.639 1.00 98.50 104 CYS A C 1
ATOM 791 O O . CYS A 1 104 ? 2.081 8.748 11.052 1.00 98.50 104 CYS A O 1
ATOM 793 N N . ARG A 1 105 ? 4.012 9.566 11.850 1.00 98.69 105 ARG A N 1
ATOM 794 C CA . ARG A 1 105 ? 3.894 10.910 11.288 1.00 98.69 105 ARG A CA 1
ATOM 795 C C . ARG A 1 105 ? 5.087 11.195 10.396 1.00 98.69 105 ARG A C 1
ATOM 797 O O . ARG A 1 105 ? 6.184 10.683 10.628 1.00 98.69 105 ARG A O 1
ATOM 804 N N . ALA A 1 106 ? 4.847 12.056 9.417 1.00 98.56 106 ALA A N 1
ATOM 805 C CA . ALA A 1 106 ? 5.868 12.622 8.560 1.00 98.56 106 ALA A CA 1
ATOM 806 C C . ALA A 1 106 ? 6.968 13.331 9.383 1.00 98.56 106 ALA A C 1
ATOM 808 O O . ALA A 1 106 ? 6.827 13.552 10.588 1.00 98.56 106 ALA A O 1
ATOM 809 N N . ASP A 1 107 ? 8.068 13.693 8.727 1.00 98.12 107 ASP A N 1
ATOM 810 C CA . ASP A 1 107 ? 9.248 14.282 9.372 1.00 98.12 107 ASP A CA 1
ATOM 811 C C . ASP A 1 107 ? 9.754 13.487 10.595 1.00 98.12 107 ASP A C 1
ATOM 813 O O . ASP A 1 107 ? 10.116 14.048 11.628 1.00 98.12 107 ASP A O 1
ATOM 817 N N . ASP A 1 108 ? 9.788 12.156 10.468 1.00 97.56 108 ASP A N 1
ATOM 818 C CA . ASP A 1 108 ? 10.337 11.253 11.487 1.00 97.56 108 ASP A CA 1
ATOM 819 C C . ASP A 1 108 ? 9.580 11.318 12.829 1.00 97.56 108 ASP A C 1
ATOM 821 O O . ASP A 1 108 ? 10.170 11.504 13.893 1.00 97.56 108 ASP A O 1
ATOM 825 N N . ASN A 1 109 ? 8.250 11.168 12.775 1.00 98.38 109 ASN A N 1
ATOM 826 C CA . ASN A 1 109 ? 7.342 11.258 13.926 1.00 98.38 109 ASN A CA 1
ATOM 827 C C . ASN A 1 109 ? 7.275 12.641 14.606 1.00 98.38 109 ASN A C 1
ATOM 829 O O . ASN A 1 109 ? 6.840 12.741 15.758 1.00 98.38 109 ASN A O 1
ATOM 833 N N . HIS A 1 110 ? 7.636 13.727 13.913 1.00 98.31 110 HIS A N 1
ATOM 834 C CA . HIS A 1 110 ? 7.520 15.068 14.485 1.00 98.31 110 HIS A CA 1
ATOM 835 C C . HIS A 1 110 ? 6.057 15.369 14.904 1.00 98.31 110 HIS A C 1
ATOM 837 O O . HIS A 1 110 ? 5.139 15.195 14.097 1.00 98.31 110 HIS A O 1
ATOM 843 N N . PRO A 1 111 ? 5.780 15.860 16.132 1.00 97.75 111 PRO A N 1
ATOM 844 C CA . PRO A 1 111 ? 4.404 16.005 16.632 1.00 97.75 111 PRO A CA 1
ATOM 845 C C . PRO A 1 111 ? 3.515 16.943 15.805 1.00 97.75 111 PRO A C 1
ATOM 847 O O . PRO A 1 111 ? 2.313 16.714 15.690 1.00 97.75 111 PRO A O 1
ATOM 850 N N . ALA A 1 112 ? 4.109 17.987 15.220 1.00 97.31 112 ALA A N 1
ATOM 851 C CA . ALA A 1 112 ? 3.405 18.939 14.358 1.00 97.31 112 ALA A CA 1
ATOM 852 C C . ALA A 1 112 ? 3.269 18.466 12.899 1.00 97.31 112 ALA A C 1
ATOM 854 O O . ALA A 1 112 ? 2.593 19.119 12.108 1.00 97.31 112 ALA A O 1
ATOM 855 N N . ALA A 1 113 ? 3.925 17.365 12.525 1.00 98.00 113 ALA A N 1
ATOM 856 C CA . ALA A 1 113 ? 3.845 16.828 11.178 1.00 98.00 113 ALA A CA 1
ATOM 857 C C . ALA A 1 113 ? 2.573 15.976 11.000 1.00 98.00 113 ALA A C 1
ATOM 859 O O . ALA A 1 113 ? 2.042 15.412 11.973 1.00 98.00 113 ALA A O 1
ATOM 860 N N . PRO A 1 114 ? 2.056 15.873 9.763 1.00 97.94 114 PRO A N 1
ATOM 861 C CA . PRO A 1 114 ? 0.876 15.070 9.490 1.00 97.94 114 PRO A CA 1
ATOM 862 C C . PRO A 1 114 ? 1.132 13.588 9.790 1.00 97.94 114 PRO A C 1
ATOM 864 O O . PRO A 1 114 ? 2.164 13.034 9.424 1.00 97.94 114 PRO A O 1
ATOM 867 N N . THR A 1 115 ? 0.164 12.932 10.431 1.00 98.44 115 THR A N 1
ATOM 868 C CA . THR A 1 115 ? 0.093 11.462 10.497 1.00 98.44 115 THR A CA 1
ATOM 869 C C . THR A 1 115 ? -0.029 10.885 9.094 1.00 98.44 115 THR A C 1
ATOM 871 O O . THR A 1 115 ? -0.728 11.490 8.282 1.00 98.44 115 THR A O 1
ATOM 874 N N . ALA A 1 116 ? 0.554 9.708 8.851 1.00 98.62 116 ALA A N 1
ATOM 875 C CA . ALA A 1 116 ? 0.496 8.995 7.580 1.00 98.62 116 ALA A CA 1
ATOM 876 C C . ALA A 1 116 ? -0.890 9.089 6.915 1.00 98.62 116 ALA A C 1
ATOM 878 O O . ALA A 1 116 ? -1.936 8.925 7.565 1.00 98.62 116 ALA A O 1
ATOM 879 N N . TRP A 1 117 ? -0.882 9.426 5.628 1.00 97.94 117 TRP A N 1
ATOM 880 C CA . TRP A 1 117 ? -2.081 9.626 4.804 1.00 97.94 117 TRP A CA 1
ATOM 881 C C . TRP A 1 117 ? -2.232 8.541 3.748 1.00 97.94 117 TRP A C 1
ATOM 883 O O . TRP A 1 117 ? -3.358 8.176 3.396 1.00 97.94 117 TRP A O 1
ATOM 893 N N . TYR A 1 118 ? -1.101 8.027 3.268 1.00 98.88 118 TYR A N 1
ATOM 894 C CA . TYR A 1 118 ? -1.056 7.166 2.101 1.00 98.88 118 TYR A CA 1
ATOM 895 C C . TYR A 1 118 ? -0.759 5.725 2.476 1.00 98.88 118 TYR A C 1
ATOM 897 O O . TYR A 1 118 ? 0.050 5.448 3.363 1.00 98.88 118 TYR A O 1
ATOM 905 N N . PHE A 1 119 ? -1.410 4.817 1.762 1.00 98.94 119 PHE A N 1
ATOM 906 C CA . PHE A 1 119 ? -1.171 3.385 1.818 1.00 98.94 119 PHE A CA 1
ATOM 907 C C . PHE A 1 119 ? -0.618 2.946 0.462 1.00 98.94 119 PHE A C 1
ATOM 909 O O . PHE A 1 119 ? -1.365 2.789 -0.504 1.00 98.94 119 PHE A O 1
ATOM 916 N N . ILE A 1 120 ? 0.703 2.835 0.373 1.00 98.81 120 ILE A N 1
ATOM 917 C CA . ILE A 1 120 ? 1.406 2.559 -0.872 1.00 98.81 120 ILE A CA 1
ATOM 918 C C . ILE A 1 120 ? 1.515 1.054 -1.063 1.00 98.81 120 ILE A C 1
ATOM 920 O O . ILE A 1 120 ? 2.054 0.331 -0.219 1.00 98.81 120 ILE A O 1
ATOM 924 N N . ILE A 1 121 ? 0.965 0.608 -2.184 1.00 98.88 121 ILE A N 1
ATOM 925 C CA . ILE A 1 121 ? 0.962 -0.777 -2.621 1.00 98.88 121 ILE A CA 1
ATOM 926 C C . ILE A 1 121 ? 2.161 -0.957 -3.543 1.00 98.88 121 ILE A C 1
ATOM 928 O O . ILE A 1 121 ? 2.273 -0.285 -4.571 1.00 98.88 121 ILE A O 1
ATOM 932 N N . HIS A 1 122 ? 3.028 -1.874 -3.145 1.00 98.69 122 HIS A N 1
ATOM 933 C CA . HIS A 1 122 ? 4.221 -2.278 -3.863 1.00 98.69 122 HIS A CA 1
ATOM 934 C C . HIS A 1 122 ? 4.102 -3.731 -4.312 1.00 98.69 122 HIS A C 1
ATOM 936 O O . HIS A 1 122 ? 3.288 -4.502 -3.788 1.00 98.69 122 HIS A O 1
ATOM 942 N N . ASP A 1 123 ? 4.977 -4.118 -5.228 1.00 97.50 123 ASP A N 1
ATOM 943 C CA . ASP A 1 123 ? 5.363 -5.511 -5.369 1.00 97.50 123 ASP A CA 1
ATOM 944 C C . ASP A 1 123 ? 6.875 -5.665 -5.316 1.00 97.50 123 ASP A C 1
ATOM 946 O O . ASP A 1 123 ? 7.619 -4.801 -5.780 1.00 97.50 123 ASP A O 1
ATOM 950 N N . THR A 1 124 ? 7.326 -6.796 -4.777 1.00 97.44 124 THR A N 1
ATOM 951 C CA . THR A 1 124 ? 8.742 -6.973 -4.435 1.00 97.44 124 THR A CA 1
ATOM 952 C C . THR A 1 124 ? 9.662 -6.977 -5.651 1.00 97.44 124 THR A C 1
ATOM 954 O O . THR A 1 124 ? 10.883 -6.891 -5.496 1.00 97.44 124 THR A O 1
ATOM 957 N N . SER A 1 125 ? 9.096 -7.142 -6.850 1.00 96.56 125 SER A N 1
ATOM 958 C CA . SER A 1 125 ? 9.795 -7.265 -8.125 1.00 96.56 125 SER A CA 1
ATOM 959 C C . SER A 1 125 ? 10.939 -8.293 -8.113 1.00 96.56 125 SER A C 1
ATOM 961 O O . SER A 1 125 ? 11.923 -8.193 -8.846 1.00 96.56 125 SER A O 1
ATOM 963 N N . THR A 1 126 ? 10.844 -9.288 -7.229 1.00 94.56 126 THR A N 1
ATOM 964 C CA . THR A 1 126 ? 11.920 -10.236 -6.938 1.00 94.56 126 THR A CA 1
ATOM 965 C C . THR A 1 126 ? 11.340 -11.562 -6.442 1.00 94.56 126 THR A C 1
ATOM 967 O O . THR A 1 126 ? 10.364 -11.548 -5.680 1.00 94.56 126 THR A O 1
ATOM 970 N N . PRO A 1 127 ? 11.905 -12.709 -6.861 1.00 96.75 127 PRO A N 1
ATOM 971 C CA . PRO A 1 127 ? 13.078 -12.870 -7.734 1.00 96.75 127 PRO A CA 1
ATOM 972 C C . PRO A 1 127 ? 12.817 -12.440 -9.184 1.00 96.75 127 PRO A C 1
ATOM 974 O O . PRO A 1 127 ? 11.679 -12.473 -9.648 1.00 96.75 127 PRO A O 1
ATOM 977 N N . ASN A 1 128 ? 13.879 -12.064 -9.904 1.00 97.06 128 ASN A N 1
ATOM 978 C CA . ASN A 1 128 ? 13.829 -11.857 -11.352 1.00 97.06 128 ASN A CA 1
ATOM 979 C C . ASN A 1 128 ? 14.379 -13.100 -12.074 1.00 97.06 128 ASN A C 1
ATOM 981 O O . ASN A 1 128 ? 15.552 -13.441 -11.923 1.00 97.06 128 ASN A O 1
ATOM 985 N N . TYR A 1 129 ? 13.534 -13.767 -12.860 1.00 97.62 129 TYR A N 1
ATOM 986 C CA . TYR A 1 129 ? 13.861 -14.985 -13.613 1.00 97.62 129 TYR A CA 1
ATOM 987 C C . TYR A 1 129 ? 14.508 -14.714 -14.985 1.00 97.62 129 TYR A C 1
ATOM 989 O O . TYR A 1 129 ? 14.808 -15.643 -15.741 1.00 97.62 129 TYR A O 1
ATOM 997 N N . GLY A 1 130 ? 14.752 -13.450 -15.334 1.00 97.00 130 GLY A N 1
ATOM 998 C CA . GLY A 1 130 ? 15.294 -13.067 -16.632 1.00 97.00 130 GLY A CA 1
ATOM 999 C C . GLY A 1 130 ? 14.393 -13.568 -17.761 1.00 97.00 130 GLY A C 1
ATOM 1000 O O . GLY A 1 130 ? 13.183 -13.355 -17.742 1.00 97.00 130 GLY A O 1
ATOM 1001 N N . ALA A 1 131 ? 14.972 -14.272 -18.733 1.00 95.81 131 ALA A N 1
ATOM 1002 C CA . ALA A 1 131 ? 14.214 -14.859 -19.838 1.00 95.81 131 ALA A CA 1
ATOM 1003 C C . ALA A 1 131 ? 13.449 -16.147 -19.461 1.00 95.81 131 ALA A C 1
ATOM 1005 O O . ALA A 1 131 ? 12.577 -16.574 -20.217 1.00 95.81 131 ALA A O 1
ATOM 1006 N N . GLN A 1 132 ? 13.756 -16.784 -18.324 1.00 97.00 132 GLN A N 1
ATOM 1007 C CA . GLN A 1 132 ? 13.156 -18.069 -17.936 1.00 97.00 132 GLN A CA 1
ATOM 1008 C C . GLN A 1 132 ? 11.696 -17.903 -17.534 1.00 97.00 132 GLN A C 1
ATOM 1010 O O . GLN A 1 132 ? 11.369 -16.900 -16.914 1.00 97.00 132 GLN A O 1
ATOM 1015 N N . GLU A 1 133 ? 10.847 -18.888 -17.847 1.00 97.25 133 GLU A N 1
ATOM 1016 C CA . GLU A 1 133 ? 9.443 -18.929 -17.414 1.00 97.25 133 GLU A CA 1
ATOM 1017 C C . GLU A 1 133 ? 9.278 -18.792 -15.898 1.00 97.25 133 GLU A C 1
ATOM 1019 O O . GLU A 1 133 ? 10.158 -19.175 -15.124 1.00 97.25 133 GLU A O 1
ATOM 1024 N N . PHE A 1 134 ? 8.128 -18.262 -15.469 1.00 98.25 134 PHE A N 1
ATOM 1025 C CA . PHE A 1 134 ? 7.784 -18.293 -14.051 1.00 98.25 134 PHE A CA 1
ATOM 1026 C C . PHE A 1 134 ? 7.662 -19.754 -13.606 1.00 98.25 134 PHE A C 1
ATOM 1028 O O . PHE A 1 134 ? 6.997 -20.537 -14.293 1.00 98.25 134 PHE A O 1
ATOM 1035 N N . PRO A 1 135 ? 8.263 -20.148 -12.471 1.00 97.50 135 PRO A N 1
ATOM 1036 C CA . PRO A 1 135 ? 8.073 -21.494 -11.959 1.00 97.50 135 PRO A CA 1
ATOM 1037 C C . PRO A 1 135 ? 6.590 -21.763 -11.686 1.00 97.50 135 PRO A C 1
ATOM 1039 O O . PRO A 1 135 ? 5.889 -20.910 -11.142 1.00 97.50 135 PRO A O 1
ATOM 1042 N N . ALA A 1 136 ? 6.109 -22.955 -12.042 1.00 97.25 136 ALA A N 1
ATOM 1043 C CA . ALA A 1 136 ? 4.702 -23.319 -11.865 1.00 97.25 136 ALA A CA 1
ATOM 1044 C C . ALA A 1 136 ? 4.258 -23.246 -10.392 1.00 97.25 136 ALA A C 1
ATOM 1046 O O . ALA A 1 136 ? 3.105 -22.939 -10.106 1.00 97.25 136 ALA A O 1
ATOM 1047 N N . GLN A 1 137 ? 5.200 -23.468 -9.474 1.00 97.31 137 GLN A N 1
ATOM 1048 C CA . GLN A 1 137 ? 4.981 -23.519 -8.036 1.00 97.31 137 GLN A CA 1
ATOM 1049 C C . GLN A 1 137 ? 5.019 -22.155 -7.331 1.00 97.31 137 GLN A C 1
ATOM 1051 O O . GLN A 1 137 ? 5.029 -22.122 -6.110 1.00 97.31 137 GLN A O 1
ATOM 1056 N N . ILE A 1 138 ? 5.061 -21.011 -8.036 1.00 98.19 138 ILE A N 1
ATOM 1057 C CA . ILE A 1 138 ? 5.173 -19.682 -7.382 1.00 98.19 138 ILE A CA 1
ATOM 1058 C C . ILE A 1 138 ? 4.066 -19.411 -6.343 1.00 98.19 138 ILE A C 1
ATOM 1060 O O . ILE A 1 138 ? 4.237 -18.595 -5.440 1.00 98.19 138 ILE A O 1
ATOM 1064 N N . ASN A 1 139 ? 2.928 -20.097 -6.451 1.00 98.25 139 ASN A N 1
ATOM 1065 C CA . ASN A 1 139 ? 1.796 -19.968 -5.536 1.00 98.25 139 ASN A CA 1
ATOM 1066 C C . ASN A 1 139 ? 1.752 -21.062 -4.453 1.00 98.25 139 ASN A C 1
ATOM 1068 O O . ASN A 1 139 ? 0.751 -21.136 -3.748 1.00 98.25 139 ASN A O 1
ATOM 1072 N N . ASP A 1 140 ? 2.803 -21.872 -4.314 1.00 98.19 140 ASP A N 1
ATOM 1073 C CA . ASP A 1 140 ? 2.848 -23.022 -3.407 1.00 98.19 140 ASP A CA 1
ATOM 1074 C C . ASP A 1 140 ? 3.772 -22.750 -2.204 1.00 98.19 140 ASP A C 1
ATOM 1076 O O . ASP A 1 140 ? 4.641 -21.871 -2.244 1.00 98.19 140 ASP A O 1
ATOM 1080 N N . GLU A 1 141 ? 3.597 -23.505 -1.118 1.00 97.19 141 GLU A N 1
ATOM 1081 C CA . GLU A 1 141 ? 4.403 -23.388 0.112 1.00 97.19 141 GLU A CA 1
ATOM 1082 C C . GLU A 1 141 ? 5.885 -23.701 -0.118 1.00 97.19 141 GLU A C 1
ATOM 1084 O O . GLU A 1 141 ? 6.756 -23.117 0.524 1.00 97.19 141 GLU A O 1
ATOM 1089 N N . GLU A 1 142 ? 6.187 -24.585 -1.066 1.00 97.06 142 GLU A N 1
ATOM 1090 C CA . GLU A 1 142 ? 7.544 -25.010 -1.391 1.00 97.06 142 GLU A CA 1
ATOM 1091 C C . GLU A 1 142 ? 8.336 -23.956 -2.175 1.00 97.06 142 GLU A C 1
ATOM 1093 O O . GLU A 1 142 ? 9.561 -24.069 -2.299 1.00 97.06 142 GLU A O 1
ATOM 1098 N N . TRP A 1 143 ? 7.675 -22.928 -2.720 1.00 98.06 143 TRP A N 1
ATOM 1099 C CA . TRP A 1 143 ? 8.386 -21.831 -3.361 1.00 98.06 143 TRP A CA 1
ATOM 1100 C C . TRP A 1 143 ? 9.047 -20.956 -2.309 1.00 98.06 143 TRP A C 1
ATOM 1102 O O . TRP A 1 143 ? 8.391 -20.245 -1.555 1.00 98.06 143 TRP A O 1
ATOM 1112 N N . GLU A 1 144 ? 10.376 -20.980 -2.286 1.00 97.06 144 GLU A N 1
ATOM 1113 C CA . GLU A 1 144 ? 11.179 -20.426 -1.196 1.00 97.06 144 GLU A CA 1
ATOM 1114 C C . GLU A 1 144 ? 10.944 -18.938 -0.892 1.00 97.06 144 GLU A C 1
ATOM 1116 O O . GLU A 1 144 ? 11.259 -18.475 0.199 1.00 97.06 144 GLU A O 1
ATOM 1121 N N . HIS A 1 145 ? 10.396 -18.175 -1.838 1.00 97.25 145 HIS A N 1
ATOM 1122 C CA . HIS A 1 145 ? 10.075 -16.762 -1.649 1.00 97.25 145 HIS A CA 1
ATOM 1123 C C . HIS A 1 145 ? 8.756 -16.532 -0.902 1.00 97.25 145 HIS A C 1
ATOM 1125 O O . HIS A 1 145 ? 8.525 -15.414 -0.442 1.00 97.25 145 HIS A O 1
ATOM 1131 N N . ASN A 1 146 ? 7.930 -17.569 -0.725 1.00 98.00 146 ASN A N 1
ATOM 1132 C CA . ASN A 1 146 ? 6.783 -17.532 0.178 1.00 98.00 146 ASN A CA 1
ATOM 1133 C C . ASN A 1 146 ? 7.183 -17.662 1.656 1.00 98.00 146 ASN A C 1
ATOM 1135 O O . ASN A 1 146 ? 6.361 -17.357 2.519 1.00 98.00 146 ASN A O 1
ATOM 1139 N N . ASP A 1 147 ? 8.431 -18.028 1.966 1.00 97.44 147 ASP A N 1
ATOM 1140 C CA . ASP A 1 147 ? 8.962 -17.958 3.328 1.00 97.44 147 ASP A CA 1
ATOM 1141 C C . ASP A 1 147 ? 9.133 -16.492 3.759 1.00 97.44 147 ASP A C 1
ATOM 1143 O O . ASP A 1 147 ? 10.032 -15.777 3.302 1.00 97.44 147 ASP A O 1
ATOM 1147 N N . LEU A 1 148 ? 8.241 -16.041 4.645 1.00 96.62 148 LEU A N 1
ATOM 1148 C CA . LEU A 1 148 ? 8.190 -14.656 5.104 1.00 96.62 148 LEU A CA 1
ATOM 1149 C C . LEU A 1 148 ? 9.443 -14.229 5.879 1.00 96.62 148 LEU A C 1
ATOM 1151 O O . LEU A 1 148 ? 9.792 -13.049 5.838 1.00 96.62 148 LEU A O 1
ATOM 1155 N N . GLU A 1 149 ? 10.161 -15.154 6.523 1.00 95.31 149 GLU A N 1
ATOM 1156 C CA . GLU A 1 149 ? 11.342 -14.814 7.328 1.00 95.31 149 GLU A CA 1
ATOM 1157 C C . GLU A 1 149 ? 12.455 -14.190 6.472 1.00 95.31 149 GLU A C 1
ATOM 1159 O O . GLU A 1 149 ? 13.194 -13.317 6.924 1.00 95.31 149 GLU A O 1
ATOM 1164 N N . ARG A 1 150 ? 12.520 -14.533 5.180 1.00 93.69 150 ARG A N 1
ATOM 1165 C CA . ARG A 1 150 ? 13.482 -13.940 4.230 1.00 93.69 150 ARG A CA 1
ATOM 1166 C C . ARG A 1 150 ? 13.306 -12.433 4.042 1.00 93.69 150 ARG A C 1
ATOM 1168 O O . ARG A 1 150 ? 14.244 -11.734 3.644 1.00 93.69 150 ARG A O 1
ATOM 1175 N N . TRP A 1 151 ? 12.111 -11.931 4.324 1.00 94.00 151 TRP A N 1
ATOM 1176 C CA . TRP A 1 151 ? 11.749 -10.524 4.191 1.00 94.00 151 TRP A CA 1
ATOM 1177 C C . TRP A 1 151 ? 11.868 -9.769 5.519 1.00 94.00 151 TRP A C 1
ATOM 1179 O O . TRP A 1 151 ? 11.811 -8.539 5.541 1.00 94.00 151 TRP A O 1
ATOM 1189 N N . ASN A 1 152 ? 12.126 -10.483 6.620 1.00 92.44 152 ASN A N 1
ATOM 1190 C CA . ASN A 1 152 ? 12.334 -9.923 7.948 1.00 92.44 152 ASN A CA 1
ATOM 1191 C C . ASN A 1 152 ? 13.724 -9.285 8.094 1.00 92.44 152 ASN A C 1
ATOM 1193 O O . ASN A 1 152 ? 14.618 -9.781 8.778 1.00 92.44 152 ASN A O 1
ATOM 1197 N N . GLN A 1 153 ? 13.941 -8.160 7.417 1.00 89.81 153 GLN A N 1
ATOM 1198 C CA . GLN A 1 153 ? 15.245 -7.490 7.404 1.00 89.81 153 GLN A CA 1
ATOM 1199 C C . GLN A 1 153 ? 15.362 -6.368 8.448 1.00 89.81 153 GLN A C 1
ATOM 1201 O O . GLN A 1 153 ? 16.347 -5.623 8.440 1.00 89.81 153 GLN A O 1
ATOM 1206 N N . GLY A 1 154 ? 14.377 -6.233 9.343 1.00 83.06 154 GLY A N 1
ATOM 1207 C CA . GLY A 1 154 ? 14.325 -5.190 10.368 1.00 83.06 154 GLY A CA 1
ATOM 1208 C C . GLY A 1 154 ? 14.544 -3.796 9.774 1.00 83.06 154 GLY A C 1
ATOM 1209 O O . GLY A 1 154 ? 13.856 -3.384 8.845 1.00 83.06 154 GLY A O 1
ATOM 1210 N N . ASN A 1 155 ? 15.571 -3.085 10.246 1.00 81.44 155 ASN A N 1
ATOM 1211 C CA . ASN A 1 155 ? 15.913 -1.740 9.768 1.00 81.44 155 ASN A CA 1
ATOM 1212 C C . ASN A 1 155 ? 16.435 -1.668 8.315 1.00 81.44 155 ASN A C 1
ATOM 1214 O O . ASN A 1 155 ? 16.647 -0.572 7.800 1.00 81.44 155 ASN A O 1
ATOM 1218 N N . ARG A 1 156 ? 16.675 -2.811 7.666 1.00 86.25 156 ARG A N 1
ATOM 1219 C CA . ARG A 1 156 ? 17.010 -2.905 6.237 1.00 86.25 156 ARG A CA 1
ATOM 1220 C C . ARG A 1 156 ? 15.798 -3.259 5.375 1.00 86.25 156 ARG A C 1
ATOM 1222 O O . ARG A 1 156 ? 15.931 -3.328 4.156 1.00 86.25 156 ARG A O 1
ATOM 1229 N N . SER A 1 157 ? 14.637 -3.476 5.995 1.00 88.06 157 SER A N 1
ATOM 1230 C CA . SER A 1 157 ? 13.385 -3.723 5.288 1.00 88.06 157 SER A CA 1
ATOM 1231 C C . SER A 1 157 ? 13.056 -2.574 4.339 1.00 88.06 157 SER A C 1
ATOM 1233 O O . SER A 1 157 ? 13.284 -1.408 4.641 1.00 88.06 157 SER A O 1
ATOM 1235 N N . ARG A 1 158 ? 12.476 -2.883 3.182 1.00 89.75 158 ARG A N 1
ATOM 1236 C CA . ARG A 1 158 ? 11.996 -1.851 2.255 1.00 89.75 158 ARG A CA 1
ATOM 1237 C C . ARG A 1 158 ? 10.571 -1.400 2.556 1.00 89.75 158 ARG A C 1
ATOM 1239 O O . ARG A 1 158 ? 10.159 -0.365 2.055 1.00 89.75 158 ARG A O 1
ATOM 1246 N N . ALA A 1 159 ? 9.857 -2.112 3.425 1.00 97.06 159 ALA A N 1
ATOM 1247 C CA . ALA A 1 159 ? 8.458 -1.847 3.718 1.00 97.06 159 ALA A CA 1
ATOM 1248 C C . ALA A 1 159 ? 8.085 -2.144 5.171 1.00 97.06 159 ALA A C 1
ATOM 1250 O O . ALA A 1 159 ? 8.864 -2.710 5.943 1.00 97.06 159 ALA A O 1
ATOM 1251 N N . HIS A 1 160 ? 6.864 -1.761 5.530 1.00 98.44 160 HIS A N 1
ATOM 1252 C CA . HIS A 1 160 ? 6.299 -2.070 6.836 1.00 98.44 160 HIS A CA 1
ATOM 1253 C C . HIS A 1 160 ? 5.805 -3.513 6.884 1.00 98.44 160 HIS A C 1
ATOM 1255 O O . HIS A 1 160 ? 6.134 -4.247 7.814 1.00 98.44 160 HIS A O 1
ATOM 1261 N N . VAL A 1 161 ? 5.054 -3.931 5.860 1.00 98.69 161 VAL A N 1
ATOM 1262 C CA . VAL A 1 161 ? 4.424 -5.254 5.793 1.00 98.69 161 VAL A CA 1
ATOM 1263 C C . VAL A 1 161 ? 4.761 -5.941 4.474 1.00 98.69 161 VAL A C 1
ATOM 1265 O O . VAL A 1 161 ? 4.698 -5.308 3.424 1.00 98.69 161 VAL A O 1
ATOM 1268 N N . PHE A 1 162 ? 5.062 -7.238 4.533 1.00 98.69 162 PHE A N 1
ATOM 1269 C CA . PHE A 1 162 ? 5.175 -8.121 3.369 1.00 98.69 162 PHE A CA 1
ATOM 1270 C C . PHE A 1 162 ? 4.020 -9.116 3.342 1.00 98.69 162 PHE A C 1
ATOM 1272 O O . PHE A 1 162 ? 3.613 -9.612 4.394 1.00 98.69 162 PHE A O 1
ATOM 1279 N N . ILE A 1 163 ? 3.514 -9.428 2.149 1.00 98.81 163 ILE A N 1
ATOM 1280 C CA . ILE A 1 163 ? 2.427 -10.385 1.928 1.00 98.81 163 ILE A CA 1
ATOM 1281 C C . ILE A 1 163 ? 2.858 -11.413 0.881 1.00 98.81 163 ILE A C 1
ATOM 1283 O O . ILE A 1 163 ? 3.082 -11.073 -0.284 1.00 98.81 163 ILE A O 1
ATOM 1287 N N . ASN A 1 164 ? 2.940 -12.683 1.275 1.00 98.75 164 ASN A N 1
ATOM 1288 C CA . ASN A 1 164 ? 3.330 -13.765 0.368 1.00 98.75 164 ASN A CA 1
ATOM 1289 C C . ASN A 1 164 ? 2.182 -14.235 -0.527 1.00 98.75 164 ASN A C 1
ATOM 1291 O O . ASN A 1 164 ? 1.026 -13.877 -0.302 1.00 98.75 164 ASN A O 1
ATOM 1295 N N . ARG A 1 165 ? 2.481 -15.070 -1.531 1.00 98.56 165 ARG A N 1
ATOM 1296 C CA . ARG A 1 165 ? 1.487 -15.544 -2.513 1.00 98.56 165 ARG A CA 1
ATOM 1297 C C . ARG A 1 165 ? 0.380 -16.410 -1.910 1.00 98.56 165 ARG A C 1
ATOM 1299 O O . ARG A 1 165 ? -0.674 -16.560 -2.525 1.00 98.56 165 ARG A O 1
ATOM 1306 N N . LEU A 1 166 ? 0.570 -16.876 -0.677 1.00 98.62 166 LEU A N 1
ATOM 1307 C CA . LEU A 1 166 ? -0.383 -17.664 0.106 1.00 98.62 166 LEU A CA 1
ATOM 1308 C C . LEU A 1 166 ? -1.325 -16.808 0.969 1.00 98.62 166 LEU A C 1
ATOM 1310 O O . LEU A 1 166 ? -2.249 -17.338 1.583 1.00 98.62 166 LEU A O 1
ATOM 1314 N N . GLY A 1 167 ? -1.129 -15.486 1.025 1.00 98.62 167 GLY A N 1
ATOM 1315 C CA . GLY A 1 167 ? -1.948 -14.583 1.842 1.00 98.62 167 GLY A CA 1
ATOM 1316 C C . GLY A 1 167 ? -1.577 -14.564 3.329 1.00 98.62 167 GLY A C 1
ATOM 1317 O O . GLY A 1 167 ? -2.387 -14.150 4.165 1.00 98.62 167 GLY A O 1
ATOM 1318 N N . GLN A 1 168 ? -0.365 -14.998 3.673 1.00 98.56 168 GL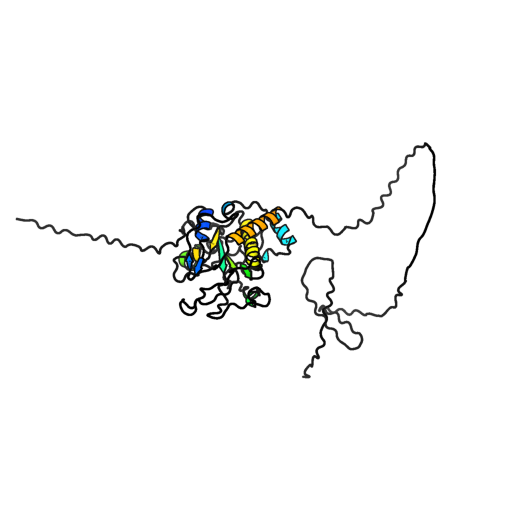N A N 1
ATOM 1319 C CA . GLN A 1 168 ? 0.255 -14.754 4.976 1.00 98.56 168 GLN A CA 1
ATOM 1320 C C . GLN A 1 168 ? 0.971 -13.400 4.943 1.00 98.56 168 GLN A C 1
ATOM 1322 O O . GLN A 1 168 ? 1.345 -12.917 3.870 1.00 98.56 168 GLN A O 1
ATOM 1327 N N . SER A 1 169 ? 1.169 -12.781 6.107 1.00 98.62 169 SER A N 1
ATOM 1328 C CA . SER A 1 169 ? 1.860 -11.4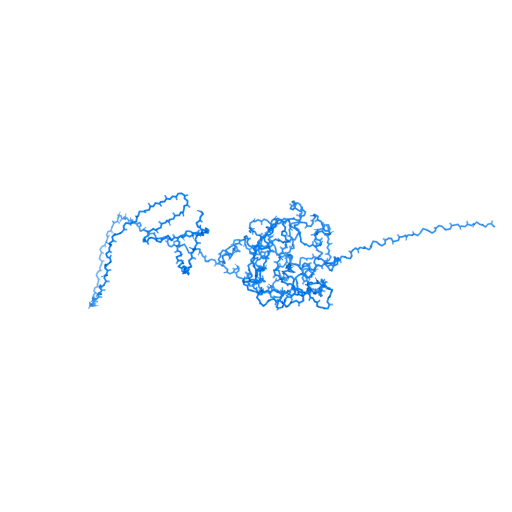95 6.192 1.00 98.62 169 SER A CA 1
ATOM 1329 C C . SER A 1 169 ? 2.814 -11.403 7.373 1.00 98.62 169 SER A C 1
ATOM 1331 O O . SER A 1 169 ? 2.601 -12.015 8.414 1.00 98.62 169 SER A O 1
ATOM 1333 N N . LEU A 1 170 ? 3.862 -10.603 7.196 1.00 97.94 170 LEU A N 1
ATOM 1334 C CA . LEU A 1 170 ? 4.857 -10.285 8.213 1.00 97.94 170 LEU A CA 1
ATOM 1335 C C . LEU A 1 170 ? 4.980 -8.768 8.328 1.00 97.94 170 LEU A C 1
ATOM 1337 O O . LEU A 1 170 ? 5.166 -8.088 7.318 1.00 97.94 170 LEU A O 1
ATOM 1341 N N . THR A 1 171 ? 4.963 -8.253 9.555 1.00 98.06 171 THR A N 1
ATOM 1342 C CA . THR A 1 171 ? 5.350 -6.866 9.837 1.00 98.06 171 THR A CA 1
ATOM 1343 C C . THR A 1 171 ? 6.851 -6.799 10.090 1.00 98.06 171 THR A C 1
ATOM 1345 O O . THR A 1 171 ? 7.320 -7.209 11.148 1.00 98.06 171 THR A O 1
ATOM 1348 N N . ALA A 1 172 ? 7.606 -6.267 9.132 1.00 96.75 172 ALA A N 1
ATOM 1349 C CA . ALA A 1 172 ? 9.038 -6.018 9.288 1.00 96.75 172 ALA A CA 1
ATOM 1350 C C . ALA A 1 172 ? 9.314 -4.703 10.040 1.00 96.75 172 ALA A C 1
ATOM 1352 O O . ALA A 1 172 ? 10.308 -4.587 10.757 1.00 96.75 172 ALA A O 1
ATOM 1353 N N . VAL A 1 173 ? 8.424 -3.715 9.884 1.00 96.69 173 VAL A N 1
ATOM 1354 C CA . VAL A 1 173 ? 8.461 -2.426 10.585 1.00 96.69 173 VAL A CA 1
ATOM 1355 C C . VAL A 1 173 ? 7.027 -2.039 10.963 1.00 96.69 173 VAL A C 1
ATOM 1357 O O . VAL A 1 173 ? 6.164 -1.965 10.093 1.00 96.69 173 VAL A O 1
ATOM 1360 N N . ASP A 1 174 ? 6.755 -1.800 12.251 1.00 97.50 174 ASP A N 1
ATOM 1361 C CA . ASP A 1 174 ? 5.426 -1.368 12.730 1.00 97.50 174 ASP A CA 1
ATOM 1362 C C . ASP A 1 174 ? 5.011 -0.047 12.067 1.00 97.50 174 ASP A C 1
ATOM 1364 O O . ASP A 1 174 ? 5.837 0.856 11.933 1.00 97.50 174 ASP A O 1
ATOM 1368 N N . PHE A 1 175 ? 3.732 0.117 11.719 1.00 98.69 175 PHE A N 1
ATOM 1369 C CA . PHE A 1 175 ? 3.206 1.370 11.167 1.00 98.69 175 PHE A CA 1
ATOM 1370 C C . PHE A 1 175 ? 3.344 2.588 12.095 1.00 98.69 175 PHE A C 1
ATOM 1372 O O . PHE A 1 175 ? 3.170 3.707 11.627 1.00 98.69 175 PHE A O 1
ATOM 1379 N N . ALA A 1 176 ? 3.651 2.423 13.384 1.00 98.44 176 ALA A N 1
ATOM 1380 C CA . ALA A 1 176 ? 4.003 3.513 14.298 1.00 98.44 176 ALA A CA 1
ATOM 1381 C C . ALA A 1 176 ? 5.423 4.063 14.051 1.00 98.44 176 ALA A C 1
ATOM 1383 O O . ALA A 1 176 ? 5.758 5.166 14.496 1.00 98.44 176 ALA A O 1
ATOM 1384 N N . THR A 1 177 ? 6.259 3.312 13.333 1.00 98.00 177 THR A N 1
ATOM 1385 C CA . THR A 1 177 ? 7.634 3.683 12.997 1.00 98.00 177 THR A CA 1
ATOM 1386 C C . THR A 1 177 ? 7.668 4.363 11.626 1.00 98.00 177 THR A C 1
ATOM 1388 O O . THR A 1 177 ? 7.185 3.794 10.653 1.00 98.00 177 THR A O 1
ATOM 1391 N N . PRO A 1 178 ? 8.229 5.575 11.504 1.00 97.69 178 PRO A N 1
ATOM 1392 C CA . PRO A 1 178 ? 8.230 6.307 10.247 1.00 97.69 178 PRO A CA 1
ATOM 1393 C C . PRO A 1 178 ? 9.229 5.681 9.263 1.00 97.69 178 PRO A C 1
ATOM 1395 O O . PRO A 1 178 ? 10.395 5.450 9.599 1.00 97.69 178 PRO A O 1
ATOM 1398 N N . TRP A 1 179 ? 8.784 5.444 8.028 1.00 96.69 179 TRP A N 1
ATOM 1399 C CA . TRP A 1 179 ? 9.574 4.805 6.968 1.00 96.69 179 TRP A CA 1
ATOM 1400 C C . TRP A 1 179 ? 9.600 5.631 5.675 1.00 96.69 179 TRP A C 1
ATOM 1402 O O . TRP A 1 179 ? 8.944 6.669 5.591 1.00 96.69 179 TRP A O 1
ATOM 1412 N N . ARG A 1 180 ? 10.411 5.195 4.703 1.00 95.56 180 ARG A N 1
ATOM 1413 C CA . ARG A 1 180 ? 10.431 5.676 3.307 1.00 95.56 180 ARG A CA 1
ATOM 1414 C C . ARG A 1 180 ? 10.762 4.508 2.395 1.00 95.56 180 ARG A C 1
ATOM 1416 O O . ARG A 1 180 ? 11.709 3.782 2.704 1.00 95.56 180 ARG A O 1
ATOM 1423 N N . ALA A 1 181 ? 10.070 4.380 1.270 1.00 95.25 181 ALA A N 1
ATOM 1424 C CA . ALA A 1 181 ? 10.370 3.329 0.293 1.00 95.25 181 ALA A CA 1
ATOM 1425 C C . ALA A 1 181 ? 10.396 3.813 -1.160 1.00 95.25 181 ALA A C 1
ATOM 1427 O O . ALA A 1 181 ? 11.029 3.177 -2.000 1.00 95.25 181 ALA A O 1
ATOM 1428 N N . THR A 1 182 ? 9.752 4.939 -1.460 1.00 96.50 182 THR A N 1
ATOM 1429 C CA . THR A 1 182 ? 9.642 5.454 -2.833 1.00 96.50 182 THR A CA 1
ATOM 1430 C C . THR A 1 182 ? 10.806 6.378 -3.187 1.00 96.50 182 THR A C 1
ATOM 1432 O O . THR A 1 182 ? 11.407 7.021 -2.313 1.00 96.50 182 THR A O 1
ATOM 1435 N N . LYS A 1 183 ? 11.139 6.500 -4.479 1.00 95.56 183 LYS A N 1
ATOM 1436 C CA . LYS A 1 183 ? 12.129 7.498 -4.913 1.00 95.56 183 LYS A CA 1
ATOM 1437 C C . LYS A 1 183 ? 11.617 8.905 -4.668 1.00 95.56 183 LYS A C 1
ATOM 1439 O O . LYS A 1 183 ? 12.417 9.768 -4.323 1.00 95.56 183 LYS A O 1
ATOM 1444 N N . PHE A 1 184 ? 10.316 9.136 -4.780 1.00 95.81 184 PHE A N 1
ATOM 1445 C CA . PHE A 1 184 ? 9.693 10.409 -4.458 1.00 95.81 184 PHE A CA 1
ATOM 1446 C C . PHE A 1 184 ? 10.000 10.849 -3.020 1.00 95.81 184 PHE A C 1
ATOM 1448 O O . PHE A 1 184 ? 10.516 11.949 -2.799 1.00 95.81 184 PHE A O 1
ATOM 1455 N N . GLU A 1 185 ? 9.796 9.970 -2.037 1.00 96.31 185 GLU A N 1
ATOM 1456 C CA . GLU A 1 185 ? 10.139 10.268 -0.644 1.00 96.31 185 GLU A CA 1
ATOM 1457 C C . GLU A 1 185 ? 11.642 10.468 -0.443 1.00 96.31 185 GLU A C 1
ATOM 1459 O O . GLU A 1 185 ? 12.055 11.376 0.279 1.00 96.31 185 GLU A O 1
ATOM 1464 N N . LEU A 1 186 ? 12.474 9.624 -1.059 1.00 94.88 186 LEU A N 1
ATOM 1465 C CA . LEU A 1 186 ? 13.922 9.644 -0.850 1.00 94.88 186 LEU A CA 1
ATOM 1466 C C . LEU A 1 186 ? 14.610 10.829 -1.538 1.00 94.88 186 LEU A C 1
ATOM 1468 O O . LEU A 1 186 ? 15.532 11.407 -0.964 1.00 94.88 186 LEU A O 1
ATOM 1472 N N . GLN A 1 187 ? 14.179 11.180 -2.748 1.00 94.00 187 GLN A N 1
ATOM 1473 C CA . GLN A 1 187 ? 14.851 12.142 -3.623 1.00 94.00 187 GLN A CA 1
ATOM 1474 C C . GLN A 1 187 ? 14.199 13.524 -3.610 1.00 94.00 187 GLN A C 1
ATOM 1476 O O . GLN A 1 187 ? 14.914 14.509 -3.775 1.00 94.00 187 GLN A O 1
ATOM 1481 N N . ARG A 1 188 ? 12.873 13.619 -3.419 1.00 93.38 188 ARG A N 1
ATOM 1482 C CA . ARG A 1 188 ? 12.163 14.910 -3.417 1.00 93.38 188 ARG A CA 1
ATOM 1483 C C . ARG A 1 188 ? 11.822 15.389 -2.009 1.00 93.38 188 ARG A C 1
ATOM 1485 O O . ARG A 1 188 ? 12.174 16.504 -1.648 1.00 93.38 188 ARG A O 1
ATOM 1492 N N . LEU A 1 189 ? 11.194 14.549 -1.183 1.00 95.50 189 LEU A N 1
ATOM 1493 C CA . LEU A 1 189 ? 10.752 14.976 0.157 1.00 95.50 189 LEU A CA 1
ATOM 1494 C C . LEU A 1 189 ? 11.840 14.867 1.235 1.00 95.50 189 LEU A C 1
ATOM 1496 O O . LEU A 1 189 ? 11.787 15.548 2.266 1.00 95.50 189 LEU A O 1
ATOM 1500 N N . GLY A 1 190 ? 12.817 13.983 1.035 1.00 95.81 190 GLY A N 1
ATOM 1501 C CA . GLY A 1 190 ? 13.909 13.741 1.967 1.00 95.81 190 GLY A CA 1
ATOM 1502 C C . GLY A 1 190 ? 13.403 13.330 3.350 1.00 95.81 190 GLY A C 1
ATOM 1503 O O . GLY A 1 190 ? 12.679 12.347 3.507 1.00 95.81 190 GLY A O 1
ATOM 1504 N N . ARG A 1 191 ? 13.832 14.052 4.388 1.00 96.62 191 ARG A N 1
ATOM 1505 C CA . ARG A 1 191 ? 13.399 13.789 5.769 1.00 96.62 191 ARG A CA 1
ATOM 1506 C C . ARG A 1 191 ? 11.924 14.138 5.983 1.00 96.62 191 ARG A C 1
ATOM 1508 O O . ARG A 1 191 ? 11.232 13.378 6.649 1.00 96.62 191 ARG A O 1
ATOM 1515 N N . ARG A 1 192 ? 11.433 15.225 5.375 1.00 97.56 192 ARG A N 1
ATOM 1516 C CA . ARG A 1 192 ? 10.066 15.731 5.588 1.00 97.56 192 ARG A CA 1
ATOM 1517 C C . ARG A 1 192 ? 8.998 14.713 5.187 1.00 97.56 192 ARG A C 1
ATOM 1519 O O . ARG A 1 192 ? 7.943 14.686 5.802 1.00 97.56 192 ARG A O 1
ATOM 1526 N N . GLY A 1 193 ? 9.279 13.856 4.204 1.00 97.25 193 GLY A N 1
ATOM 1527 C CA . GLY A 1 193 ? 8.374 12.780 3.781 1.00 97.25 193 GLY A CA 1
ATOM 1528 C C . GLY A 1 193 ? 8.420 11.511 4.641 1.00 97.25 193 GLY A C 1
ATOM 1529 O O . GLY A 1 193 ? 7.517 10.691 4.535 1.00 97.25 193 GLY A O 1
ATOM 1530 N N . LYS A 1 194 ? 9.431 11.323 5.503 1.00 98.00 194 LYS A N 1
ATOM 1531 C CA . LYS A 1 194 ? 9.607 10.077 6.270 1.00 98.00 194 LYS A CA 1
ATOM 1532 C C . LYS A 1 194 ? 8.452 9.867 7.252 1.00 98.00 194 LYS A C 1
ATOM 1534 O O . LYS A 1 194 ? 8.343 10.630 8.207 1.00 98.00 194 LYS A O 1
ATOM 1539 N N . GLY A 1 195 ? 7.646 8.825 7.037 1.00 98.25 195 GLY A N 1
ATOM 1540 C CA . GLY A 1 195 ? 6.430 8.525 7.806 1.00 98.25 195 GLY A CA 1
ATOM 1541 C C . GLY A 1 195 ? 5.139 9.126 7.237 1.00 98.25 195 GLY A C 1
ATOM 1542 O O . GLY A 1 195 ? 4.100 9.078 7.891 1.00 98.25 195 GLY A O 1
ATOM 1543 N N . LEU A 1 196 ? 5.177 9.707 6.033 1.00 98.44 196 LEU A N 1
ATOM 1544 C CA . LEU A 1 196 ? 3.974 10.172 5.334 1.00 98.44 196 LEU A CA 1
ATOM 1545 C C . LEU A 1 196 ? 3.193 9.009 4.689 1.00 98.44 196 LEU A C 1
ATOM 1547 O O . LEU A 1 196 ? 1.962 9.072 4.570 1.00 98.44 196 LEU A O 1
ATOM 1551 N N . CYS A 1 197 ? 3.914 7.954 4.308 1.00 98.62 197 CYS A N 1
ATOM 1552 C CA . CYS A 1 197 ? 3.420 6.782 3.601 1.00 98.62 197 CYS A CA 1
ATOM 1553 C C . CYS A 1 197 ? 3.591 5.510 4.443 1.00 98.62 197 CYS A C 1
ATOM 1555 O O . CYS A 1 197 ? 4.631 5.281 5.063 1.00 98.62 197 CYS A O 1
ATOM 1557 N N . LEU A 1 198 ? 2.570 4.654 4.426 1.00 98.81 198 LEU A N 1
ATOM 1558 C CA . LEU A 1 198 ? 2.672 3.261 4.848 1.00 98.81 198 LEU A CA 1
ATOM 1559 C C . LEU A 1 198 ? 2.964 2.414 3.612 1.00 98.81 198 LEU A C 1
ATOM 1561 O O . LEU A 1 198 ? 2.308 2.583 2.592 1.00 98.81 198 LEU A O 1
ATOM 1565 N N . HIS A 1 199 ? 3.922 1.502 3.706 1.00 98.69 199 HIS A N 1
ATOM 1566 C CA . HIS A 1 199 ? 4.417 0.715 2.570 1.00 98.69 199 HIS A CA 1
ATOM 1567 C C . HIS A 1 199 ? 4.109 -0.757 2.782 1.00 98.69 199 HIS A C 1
ATOM 1569 O O . HIS A 1 199 ? 4.519 -1.317 3.806 1.00 98.69 199 HIS A O 1
ATOM 1575 N N . VAL A 1 200 ? 3.415 -1.366 1.824 1.00 98.81 200 VAL A N 1
ATOM 1576 C CA . VAL A 1 200 ? 3.063 -2.787 1.844 1.00 98.81 200 VAL A CA 1
ATOM 1577 C C . VAL A 1 200 ? 3.532 -3.452 0.560 1.00 98.81 200 VAL A C 1
ATOM 1579 O O . VAL A 1 200 ? 3.138 -3.053 -0.530 1.00 98.81 200 VAL A O 1
ATOM 1582 N N . GLU A 1 201 ? 4.364 -4.474 0.715 1.00 98.62 201 GLU A N 1
ATOM 1583 C CA . GLU A 1 201 ? 4.993 -5.237 -0.360 1.00 98.62 201 GLU A CA 1
ATOM 1584 C C . GLU A 1 201 ? 4.244 -6.544 -0.592 1.00 98.62 201 GLU A C 1
ATOM 1586 O O . GLU A 1 201 ? 4.136 -7.384 0.306 1.00 98.62 201 GLU A O 1
ATOM 1591 N N . LEU A 1 202 ? 3.733 -6.743 -1.804 1.00 98.81 202 LEU A N 1
ATOM 1592 C CA . LEU A 1 202 ? 3.188 -8.027 -2.223 1.00 98.81 202 LEU A CA 1
ATOM 1593 C C . LEU A 1 202 ? 4.279 -8.811 -2.950 1.00 98.81 202 LEU A C 1
ATOM 1595 O O . LEU A 1 202 ? 4.844 -8.347 -3.937 1.00 98.81 202 LEU A O 1
ATOM 1599 N N . ILE A 1 203 ? 4.572 -10.021 -2.479 1.00 98.50 203 ILE A N 1
ATOM 1600 C CA . ILE A 1 203 ? 5.620 -10.850 -3.074 1.00 98.50 203 ILE A CA 1
ATOM 1601 C C . ILE A 1 203 ? 5.202 -11.256 -4.491 1.00 98.50 203 ILE A C 1
ATOM 1603 O O . ILE A 1 203 ? 4.210 -11.968 -4.701 1.00 98.50 203 ILE A O 1
ATOM 1607 N N . GLN A 1 204 ? 5.973 -10.784 -5.466 1.00 98.19 204 GLN A N 1
ATOM 1608 C CA . GLN A 1 204 ? 5.731 -10.994 -6.886 1.00 98.19 204 GLN A CA 1
ATOM 1609 C C . GLN A 1 204 ? 7.072 -11.170 -7.607 1.00 98.19 204 GLN A C 1
ATOM 1611 O O . GLN A 1 204 ? 7.906 -10.260 -7.587 1.00 98.19 204 GLN A O 1
ATOM 1616 N N . PRO A 1 205 ? 7.310 -12.331 -8.244 1.00 98.06 205 PRO A N 1
ATOM 1617 C CA . PRO A 1 205 ? 8.482 -12.496 -9.085 1.00 98.06 205 PRO A CA 1
ATOM 1618 C C . PRO A 1 205 ? 8.336 -11.670 -10.363 1.00 98.06 205 PRO A C 1
ATOM 1620 O O . PRO A 1 205 ? 7.225 -11.348 -10.781 1.00 98.06 205 PRO A O 1
ATOM 1623 N N . ARG A 1 206 ? 9.454 -11.393 -11.030 1.00 98.12 206 ARG A N 1
ATOM 1624 C CA . ARG A 1 206 ? 9.493 -10.714 -12.329 1.00 98.12 206 ARG A CA 1
ATOM 1625 C C . ARG A 1 206 ? 10.302 -11.499 -13.347 1.00 98.12 206 ARG A C 1
ATOM 1627 O O . ARG A 1 206 ? 11.030 -12.432 -13.011 1.00 98.12 206 ARG A O 1
ATOM 1634 N N . ARG A 1 207 ? 10.161 -11.114 -14.607 1.00 97.69 207 ARG A N 1
ATOM 1635 C CA . ARG A 1 207 ? 10.944 -11.595 -15.745 1.00 97.69 207 ARG A CA 1
ATOM 1636 C C . ARG A 1 207 ? 11.320 -10.433 -16.646 1.00 97.69 207 ARG A C 1
ATOM 1638 O O . ARG A 1 207 ? 10.680 -9.382 -16.628 1.00 97.69 207 ARG A O 1
ATOM 1645 N N . SER A 1 208 ? 12.332 -10.655 -17.473 1.00 97.62 208 SER A N 1
ATOM 1646 C CA . SER A 1 208 ? 12.708 -9.720 -18.523 1.00 97.62 208 SER A CA 1
ATOM 1647 C C . SER A 1 208 ? 11.758 -9.827 -19.708 1.00 97.62 208 SER A C 1
ATOM 1649 O O . SER A 1 208 ? 11.537 -10.910 -20.247 1.00 97.62 208 SER A O 1
ATOM 1651 N N . ASP A 1 209 ? 11.259 -8.684 -20.165 1.00 96.62 209 ASP A N 1
ATOM 1652 C CA . ASP A 1 209 ? 10.644 -8.561 -21.482 1.00 96.62 209 ASP A CA 1
ATOM 1653 C C . ASP A 1 209 ? 11.741 -8.706 -22.553 1.00 96.62 209 ASP A C 1
ATOM 1655 O O . ASP A 1 209 ? 12.694 -7.913 -22.534 1.00 96.62 209 ASP A O 1
ATOM 1659 N N . PRO A 1 210 ? 11.650 -9.687 -23.474 1.00 95.56 210 PRO A N 1
ATOM 1660 C CA . PRO A 1 210 ? 12.653 -9.900 -24.516 1.00 95.56 210 PRO A CA 1
ATOM 1661 C C . PRO A 1 210 ? 12.727 -8.759 -25.540 1.00 95.56 210 PRO A C 1
ATOM 1663 O O . PRO A 1 210 ? 13.735 -8.644 -26.234 1.00 95.56 210 PRO A O 1
ATOM 1666 N N . ALA A 1 211 ? 11.694 -7.916 -25.643 1.00 95.94 211 ALA A N 1
ATOM 1667 C CA . ALA A 1 211 ? 11.717 -6.701 -26.459 1.00 95.94 211 ALA A CA 1
ATOM 1668 C C . ALA A 1 211 ? 12.269 -5.475 -25.701 1.00 95.94 211 ALA A C 1
ATOM 1670 O O . ALA A 1 211 ? 12.447 -4.409 -26.294 1.00 95.94 211 ALA A O 1
ATOM 1671 N N . GLY A 1 212 ? 12.528 -5.613 -24.399 1.00 94.44 212 GLY A N 1
ATOM 1672 C CA . GLY A 1 212 ? 13.076 -4.570 -23.540 1.00 94.44 212 GLY A CA 1
ATOM 1673 C C . GLY A 1 212 ? 14.606 -4.516 -23.501 1.00 94.44 212 GLY A C 1
ATOM 1674 O O . GLY A 1 212 ? 15.294 -5.333 -24.114 1.00 94.44 212 GLY A O 1
ATOM 1675 N N . PRO A 1 213 ? 15.175 -3.569 -22.732 1.00 92.56 213 PRO A N 1
ATOM 1676 C CA . PRO A 1 213 ? 16.613 -3.527 -22.481 1.00 92.56 213 PRO A CA 1
ATOM 1677 C C . PRO A 1 213 ? 17.081 -4.765 -21.689 1.00 92.56 213 PRO A C 1
ATOM 1679 O O . PRO A 1 213 ? 16.315 -5.299 -20.884 1.00 92.56 213 PRO A O 1
ATOM 1682 N N . PRO A 1 214 ? 18.335 -5.224 -21.854 1.00 92.62 214 PRO A N 1
ATOM 1683 C CA . PRO A 1 214 ? 18.848 -6.381 -21.121 1.00 92.62 214 PRO A CA 1
ATOM 1684 C C . PRO A 1 214 ? 18.729 -6.224 -19.597 1.00 92.62 214 PRO A C 1
ATOM 1686 O O . PRO A 1 214 ? 19.043 -5.167 -19.055 1.00 92.62 214 PRO A O 1
ATOM 1689 N N . GLY A 1 215 ? 18.307 -7.289 -18.908 1.00 89.44 215 GLY A N 1
ATOM 1690 C CA . GLY A 1 215 ? 18.236 -7.330 -17.441 1.00 89.44 215 GLY A CA 1
ATOM 1691 C C . GLY A 1 215 ? 17.041 -6.604 -16.813 1.00 89.44 215 GLY A C 1
ATOM 1692 O O . GLY A 1 215 ? 17.048 -6.387 -15.606 1.00 89.44 215 GLY A O 1
ATOM 1693 N N . ASN A 1 216 ? 16.027 -6.229 -17.600 1.00 94.25 216 ASN A N 1
ATOM 1694 C CA . ASN A 1 216 ? 14.800 -5.625 -17.074 1.00 94.25 216 ASN A CA 1
ATOM 1695 C C . ASN A 1 216 ? 13.943 -6.620 -16.254 1.00 94.25 216 ASN A C 1
ATOM 1697 O O . ASN A 1 216 ? 14.122 -7.837 -16.336 1.00 94.25 216 ASN A O 1
ATOM 1701 N 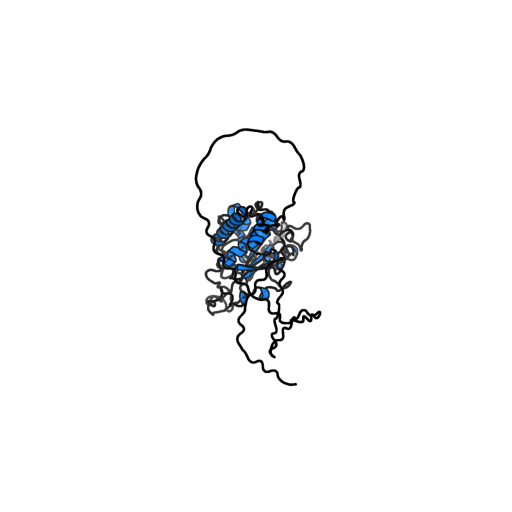N . ASP A 1 217 ? 13.001 -6.093 -15.480 1.00 95.62 217 ASP A N 1
ATOM 1702 C CA . ASP A 1 217 ? 12.015 -6.783 -14.630 1.00 95.62 217 ASP A CA 1
ATOM 1703 C C . ASP A 1 217 ? 10.564 -6.473 -15.059 1.00 95.62 217 ASP A C 1
ATOM 1705 O O . ASP A 1 217 ? 9.617 -6.523 -14.269 1.00 95.62 217 ASP A O 1
ATOM 1709 N N . ALA A 1 218 ? 10.384 -6.163 -16.344 1.00 96.12 218 ALA A N 1
ATOM 1710 C CA . ALA A 1 218 ? 9.169 -5.555 -16.866 1.00 96.12 218 ALA A CA 1
ATOM 1711 C C . ALA A 1 218 ? 7.982 -6.514 -17.026 1.00 96.12 218 ALA A C 1
ATOM 1713 O O . ALA A 1 218 ? 6.905 -6.055 -17.395 1.00 96.12 218 ALA A O 1
ATOM 1714 N N . LEU A 1 219 ? 8.149 -7.821 -16.808 1.00 97.69 219 LEU A N 1
ATOM 1715 C CA . LEU A 1 219 ? 7.057 -8.793 -16.885 1.00 97.69 219 LEU A CA 1
ATOM 1716 C C . LEU A 1 219 ? 6.715 -9.335 -15.499 1.00 97.69 219 LEU A C 1
ATOM 1718 O O . LEU A 1 219 ? 7.563 -9.946 -14.847 1.00 97.69 219 LEU A O 1
ATOM 1722 N N . ALA A 1 220 ? 5.459 -9.171 -15.089 1.00 97.88 220 ALA A N 1
ATOM 1723 C CA . ALA A 1 220 ? 4.864 -9.826 -13.927 1.00 97.88 220 ALA A CA 1
ATOM 1724 C C . ALA A 1 220 ? 4.002 -11.049 -14.325 1.00 97.88 220 ALA A C 1
ATOM 1726 O O . ALA A 1 220 ? 3.615 -11.169 -15.490 1.00 97.88 220 ALA A O 1
ATOM 1727 N N . PRO A 1 221 ? 3.686 -11.963 -13.384 1.00 98.00 221 PRO A N 1
ATOM 1728 C CA . PRO A 1 221 ? 2.765 -13.076 -13.614 1.00 98.00 221 PRO A CA 1
ATOM 1729 C C . PRO A 1 221 ? 1.351 -12.623 -13.996 1.00 98.00 221 PRO A C 1
ATOM 1731 O O . PRO A 1 221 ? 0.945 -11.497 -13.708 1.00 98.00 221 PRO A O 1
ATOM 1734 N N . GLU A 1 222 ? 0.577 -13.531 -14.590 1.00 96.69 222 GLU A N 1
ATOM 1735 C CA . GLU A 1 222 ? -0.859 -13.361 -14.834 1.00 96.69 222 GLU A CA 1
ATOM 1736 C C . GLU A 1 222 ? -1.636 -14.541 -14.211 1.00 96.69 222 GLU A C 1
ATOM 1738 O O . GLU A 1 222 ? -1.402 -15.688 -14.599 1.00 96.69 222 GLU A O 1
ATOM 1743 N N . PRO A 1 223 ? -2.541 -14.301 -13.239 1.00 96.69 223 PRO A N 1
ATOM 1744 C CA . PRO A 1 223 ? -2.791 -13.013 -12.583 1.00 96.69 223 PRO A CA 1
ATOM 1745 C C . PRO A 1 223 ? -1.562 -12.523 -11.796 1.00 96.69 223 PRO A C 1
ATOM 1747 O O . PRO A 1 223 ? -0.782 -13.335 -11.295 1.00 96.69 223 PRO A O 1
ATOM 1750 N N . GLY A 1 224 ? -1.414 -11.198 -11.655 1.00 97.44 224 GLY A N 1
ATOM 1751 C CA . GLY A 1 224 ? -0.299 -10.596 -10.911 1.00 97.44 224 GLY A CA 1
ATOM 1752 C C . GLY A 1 224 ? -0.281 -11.067 -9.464 1.00 97.44 224 GLY A C 1
ATOM 1753 O O . GLY A 1 224 ? 0.655 -11.729 -9.018 1.00 97.44 224 GLY A O 1
ATOM 1754 N N . PHE A 1 225 ? -1.392 -10.865 -8.761 1.00 98.62 225 PHE A N 1
ATOM 1755 C CA . PHE A 1 225 ? -1.546 -11.232 -7.355 1.00 98.62 225 PHE A CA 1
ATOM 1756 C C . PHE A 1 225 ? -2.605 -12.311 -7.175 1.00 98.62 225 PHE A C 1
ATOM 1758 O O . PHE A 1 225 ? -3.621 -12.339 -7.871 1.00 98.62 225 PHE A O 1
ATOM 1765 N N . THR A 1 226 ? -2.378 -13.206 -6.218 1.00 98.75 226 THR A N 1
ATOM 1766 C CA . THR A 1 226 ? -3.351 -14.250 -5.891 1.00 98.75 226 THR A CA 1
ATOM 1767 C C . THR A 1 226 ? -4.542 -13.676 -5.113 1.00 98.75 226 THR A C 1
ATOM 1769 O O . THR A 1 226 ? -4.452 -12.637 -4.452 1.00 98.75 226 THR A O 1
ATOM 1772 N N . VAL A 1 227 ? -5.677 -14.382 -5.122 1.00 98.75 227 VAL A N 1
ATOM 1773 C CA . VAL A 1 227 ? -6.832 -14.006 -4.285 1.00 98.75 227 VAL A CA 1
ATOM 1774 C C . VAL A 1 227 ? -6.459 -13.956 -2.789 1.00 98.75 227 VAL A C 1
ATOM 1776 O O . VAL A 1 227 ? -6.826 -12.977 -2.134 1.00 98.75 227 VAL A O 1
ATOM 1779 N N . PRO A 1 228 ? -5.715 -14.932 -2.217 1.00 98.81 228 PRO A N 1
ATOM 1780 C CA . PRO A 1 228 ? -5.222 -14.831 -0.843 1.00 98.81 228 PRO A CA 1
ATOM 1781 C C . PRO A 1 228 ? -4.369 -13.585 -0.568 1.00 98.81 228 PRO A C 1
ATOM 1783 O O . PRO A 1 228 ? -4.561 -12.952 0.473 1.00 98.81 228 PRO A O 1
ATOM 1786 N N . GLN A 1 229 ? -3.492 -13.181 -1.497 1.00 98.62 229 GLN A N 1
ATOM 1787 C CA . GLN A 1 229 ? -2.713 -11.942 -1.369 1.00 98.62 229 GLN A CA 1
ATOM 1788 C C . GLN A 1 229 ? -3.607 -10.716 -1.243 1.00 98.62 229 GLN A C 1
ATOM 1790 O O . GLN A 1 229 ? -3.466 -9.941 -0.298 1.00 98.62 229 GLN A O 1
ATOM 1795 N N . LEU A 1 230 ? -4.558 -10.552 -2.164 1.00 98.94 230 LEU A N 1
ATOM 1796 C CA . LEU A 1 230 ? -5.447 -9.391 -2.170 1.00 98.94 230 LEU A CA 1
ATOM 1797 C C . LEU A 1 230 ? -6.378 -9.371 -0.946 1.00 98.94 230 LEU A C 1
ATOM 1799 O O . LEU A 1 230 ? -6.631 -8.303 -0.385 1.00 98.94 230 LEU A O 1
ATOM 1803 N N . LYS A 1 231 ? -6.828 -10.540 -0.466 1.00 98.88 231 LYS A N 1
ATOM 1804 C CA . LYS A 1 231 ? -7.574 -10.658 0.801 1.00 98.88 231 LYS A CA 1
ATOM 1805 C C . LYS A 1 231 ? -6.747 -10.175 1.988 1.00 98.88 231 LYS A C 1
ATOM 1807 O O . LYS A 1 231 ? -7.242 -9.410 2.816 1.00 98.88 231 LYS A O 1
ATOM 1812 N N . ARG A 1 232 ? -5.481 -10.594 2.073 1.00 98.88 232 ARG A N 1
ATOM 1813 C CA . ARG A 1 232 ? -4.586 -10.144 3.143 1.00 98.88 232 ARG A CA 1
ATOM 1814 C C . ARG A 1 232 ? -4.267 -8.655 3.023 1.00 98.88 232 ARG A C 1
ATOM 1816 O O . ARG A 1 232 ? -4.264 -7.966 4.036 1.00 98.88 232 ARG A O 1
ATOM 1823 N N . LEU A 1 233 ? -4.095 -8.132 1.810 1.00 98.94 233 LEU A N 1
ATOM 1824 C CA . LEU A 1 233 ? -3.905 -6.700 1.580 1.00 98.94 233 LEU A CA 1
ATOM 1825 C C . LEU A 1 233 ? -5.100 -5.882 2.087 1.00 98.94 233 LEU A C 1
ATOM 1827 O O . LEU A 1 233 ? -4.907 -4.862 2.745 1.00 98.94 233 LEU A O 1
ATOM 1831 N N . ALA A 1 234 ? -6.331 -6.343 1.838 1.00 98.94 234 ALA A N 1
ATOM 1832 C CA . ALA A 1 234 ? -7.537 -5.710 2.372 1.00 98.94 234 ALA A CA 1
ATOM 1833 C C . ALA A 1 234 ? -7.554 -5.688 3.914 1.00 98.94 234 ALA A C 1
ATOM 1835 O O . ALA A 1 234 ? -7.910 -4.665 4.499 1.00 98.94 234 ALA A O 1
ATOM 1836 N N . LEU A 1 235 ? -7.107 -6.767 4.576 1.00 98.88 235 LEU A N 1
ATOM 1837 C CA . LEU A 1 235 ? -6.957 -6.812 6.039 1.00 98.88 235 LEU A CA 1
ATOM 1838 C C . LEU A 1 235 ? -5.955 -5.777 6.556 1.00 98.88 235 LEU A C 1
ATOM 1840 O O . LEU A 1 235 ? -6.264 -5.047 7.496 1.00 98.88 235 LEU A O 1
ATOM 1844 N N . VAL A 1 236 ? -4.777 -5.694 5.935 1.00 98.94 236 VAL A N 1
ATOM 1845 C CA . VAL A 1 236 ? -3.725 -4.738 6.318 1.00 98.94 236 VAL A CA 1
ATOM 1846 C C . VAL A 1 236 ? -4.193 -3.292 6.095 1.00 98.94 236 VAL A C 1
ATOM 1848 O O . VAL A 1 236 ? -4.007 -2.436 6.960 1.00 98.94 236 VAL A O 1
ATOM 1851 N N . TYR A 1 237 ? -4.871 -3.017 4.976 1.00 98.94 237 TYR A N 1
ATOM 1852 C CA . TYR A 1 237 ? -5.440 -1.700 4.675 1.00 98.94 237 TYR A CA 1
ATOM 1853 C C . TYR A 1 237 ? -6.535 -1.287 5.671 1.00 98.94 237 TYR A C 1
ATOM 1855 O O . TYR A 1 237 ? -6.565 -0.137 6.125 1.00 98.94 237 TYR A O 1
ATOM 1863 N N . LEU A 1 238 ? -7.412 -2.224 6.052 1.00 98.88 238 LEU A N 1
ATOM 1864 C CA . LEU A 1 238 ? -8.439 -1.983 7.062 1.00 98.88 238 LEU A CA 1
ATOM 1865 C C . LEU A 1 238 ? -7.817 -1.713 8.440 1.00 98.88 238 LEU A C 1
ATOM 1867 O O . LEU A 1 238 ? -8.212 -0.749 9.093 1.00 98.88 238 LEU A O 1
ATOM 1871 N N . ALA A 1 239 ? -6.816 -2.498 8.853 1.00 98.88 239 ALA A N 1
ATOM 1872 C CA . ALA A 1 239 ? -6.096 -2.302 10.114 1.00 98.88 239 ALA A CA 1
ATOM 1873 C C . ALA A 1 239 ? -5.490 -0.892 10.210 1.00 98.88 239 ALA A C 1
ATOM 1875 O O . ALA A 1 239 ? -5.711 -0.172 11.187 1.00 98.88 239 ALA A O 1
ATOM 1876 N N . ALA A 1 240 ? -4.786 -0.466 9.159 1.00 98.88 240 ALA A N 1
ATOM 1877 C CA . ALA A 1 240 ? -4.189 0.861 9.086 1.00 98.88 240 ALA A CA 1
ATOM 1878 C C . ALA A 1 240 ? -5.251 1.979 9.096 1.00 98.88 240 ALA A C 1
ATOM 1880 O O . ALA A 1 240 ? -5.107 2.973 9.809 1.00 98.88 240 ALA A O 1
ATOM 1881 N N . SER A 1 241 ? -6.354 1.804 8.364 1.00 98.88 241 SER A N 1
ATOM 1882 C CA . SER A 1 241 ? -7.453 2.778 8.321 1.00 98.88 241 SER A CA 1
ATOM 1883 C C . SER A 1 241 ? -8.195 2.894 9.661 1.00 98.88 241 SER A C 1
ATOM 1885 O O . SER A 1 241 ? -8.572 3.995 10.063 1.00 98.88 241 SER A O 1
ATOM 1887 N N . ILE A 1 242 ? -8.367 1.789 10.395 1.00 98.69 242 ILE A N 1
ATOM 1888 C CA . ILE A 1 242 ? -8.924 1.798 11.758 1.00 98.69 242 ILE A CA 1
ATOM 1889 C C . ILE A 1 242 ? -8.002 2.574 12.703 1.00 98.69 242 ILE A C 1
ATOM 1891 O O . ILE A 1 242 ? -8.480 3.476 13.389 1.00 98.69 242 ILE A O 1
ATOM 1895 N N . ARG A 1 243 ? -6.686 2.306 12.681 1.00 98.62 243 ARG A N 1
ATOM 1896 C CA . ARG A 1 243 ? -5.690 3.054 13.478 1.00 98.62 243 ARG A CA 1
ATOM 1897 C C . ARG A 1 243 ? -5.692 4.550 13.159 1.00 98.62 243 ARG A C 1
ATOM 1899 O O . ARG A 1 243 ? -5.513 5.378 14.048 1.00 98.62 243 ARG A O 1
ATOM 1906 N N . LYS A 1 244 ? -5.911 4.912 11.891 1.00 98.44 244 LYS A N 1
ATOM 1907 C CA . LYS A 1 244 ? -6.061 6.310 11.455 1.00 98.44 244 LYS A CA 1
ATOM 1908 C C . LYS A 1 244 ? -7.374 6.943 11.933 1.00 98.44 244 LYS A C 1
ATOM 1910 O O . LYS A 1 244 ? -7.421 8.153 12.142 1.00 98.44 244 LYS A O 1
ATOM 1915 N N . GLY A 1 245 ? -8.444 6.154 12.038 1.00 98.50 245 GLY A N 1
ATOM 1916 C CA . GLY A 1 245 ? -9.822 6.612 12.248 1.00 98.50 245 GLY A CA 1
ATOM 1917 C C . GLY A 1 245 ? -10.542 7.060 10.967 1.00 98.50 245 GLY A C 1
ATOM 1918 O O . GLY A 1 245 ? -11.737 7.369 10.998 1.00 98.50 245 GLY A O 1
ATOM 1919 N N . SER A 1 246 ? -9.854 7.068 9.826 1.00 98.69 246 SER A N 1
ATOM 1920 C CA . SER A 1 246 ? -10.408 7.351 8.501 1.00 98.69 246 SER A CA 1
ATOM 1921 C C . SER A 1 246 ? -9.766 6.450 7.452 1.00 98.69 246 SER A C 1
ATOM 1923 O O . SER A 1 246 ? -8.618 6.037 7.601 1.00 98.69 246 SER A O 1
ATOM 1925 N N . TRP A 1 247 ? -10.492 6.172 6.373 1.00 98.81 247 TRP A N 1
ATOM 1926 C CA . TRP A 1 247 ? -9.983 5.399 5.245 1.00 98.81 247 TRP A CA 1
ATOM 1927 C C . TRP A 1 247 ? -8.788 6.116 4.612 1.00 98.81 247 TRP A C 1
ATOM 1929 O O . TRP A 1 247 ? -8.917 7.264 4.175 1.00 98.81 247 TRP A O 1
ATOM 1939 N N . LEU A 1 248 ? -7.631 5.448 4.598 1.00 98.88 248 LEU A N 1
ATOM 1940 C CA . LEU A 1 248 ? -6.390 5.972 4.017 1.00 98.88 248 LEU A CA 1
ATOM 1941 C C . LEU A 1 248 ? -6.506 6.117 2.495 1.00 98.88 248 LEU A C 1
ATOM 1943 O O . LEU A 1 248 ? -7.387 5.522 1.876 1.00 98.88 248 LEU A O 1
ATOM 1947 N N . ILE A 1 249 ? -5.597 6.879 1.891 1.00 98.88 249 ILE A N 1
ATOM 1948 C CA . ILE A 1 249 ? -5.532 7.077 0.439 1.00 98.88 249 ILE A CA 1
ATOM 1949 C C . ILE A 1 249 ? -4.610 5.999 -0.146 1.00 98.88 249 ILE A C 1
ATOM 1951 O O . ILE A 1 249 ? -3.393 6.089 0.037 1.00 98.88 249 ILE A O 1
ATOM 1955 N N . PRO A 1 250 ? -5.140 4.947 -0.793 1.00 98.88 250 PRO A N 1
ATOM 1956 C CA . PRO A 1 250 ? -4.296 3.960 -1.447 1.00 98.88 250 PRO A CA 1
ATOM 1957 C C . PRO A 1 250 ? -3.623 4.558 -2.688 1.00 98.88 250 PRO A C 1
ATOM 1959 O O . PRO A 1 250 ? -4.192 5.419 -3.362 1.00 98.88 250 PRO A O 1
ATOM 1962 N N . GLY A 1 251 ? -2.426 4.076 -3.004 1.00 98.62 251 GLY A N 1
ATOM 1963 C CA . GLY A 1 251 ? -1.695 4.471 -4.202 1.00 98.62 251 GLY A CA 1
ATOM 1964 C C . GLY A 1 251 ? -0.711 3.402 -4.649 1.00 98.62 251 GLY A C 1
ATOM 1965 O O . GLY A 1 251 ? -0.217 2.623 -3.837 1.00 98.62 251 GLY A O 1
ATOM 1966 N N . TYR A 1 252 ? -0.426 3.367 -5.943 1.00 98.69 252 TYR A N 1
ATOM 1967 C CA . TYR A 1 252 ? 0.602 2.513 -6.521 1.00 98.69 252 TYR A CA 1
ATOM 1968 C C . TYR A 1 252 ? 1.959 3.205 -6.494 1.00 98.69 252 TYR A C 1
ATOM 1970 O O . TYR A 1 252 ? 2.052 4.402 -6.769 1.00 98.69 252 TYR A O 1
ATOM 1978 N N . HIS A 1 253 ? 3.017 2.448 -6.203 1.00 98.19 253 HIS A N 1
ATOM 1979 C CA . HIS A 1 253 ? 4.388 2.962 -6.196 1.00 98.19 253 HIS A CA 1
ATOM 1980 C C . HIS A 1 253 ? 4.744 3.670 -7.507 1.00 98.19 253 HIS A C 1
ATOM 1982 O O . HIS A 1 253 ? 5.204 4.811 -7.474 1.00 98.19 253 HIS A O 1
ATOM 1988 N N . ALA A 1 254 ? 4.441 3.059 -8.654 1.00 97.62 254 ALA A N 1
ATOM 1989 C CA . ALA A 1 254 ? 4.709 3.645 -9.963 1.00 97.62 254 ALA A CA 1
ATOM 1990 C C . ALA A 1 254 ? 4.048 5.020 -10.153 1.00 97.62 254 ALA A C 1
ATOM 1992 O O . ALA A 1 254 ? 4.641 5.908 -10.760 1.00 97.62 254 ALA A O 1
ATOM 1993 N N . ALA A 1 255 ? 2.843 5.232 -9.610 1.00 97.31 255 ALA A N 1
ATOM 1994 C CA . ALA A 1 255 ? 2.158 6.520 -9.706 1.00 97.31 255 ALA A CA 1
ATOM 1995 C C . ALA A 1 255 ? 2.802 7.596 -8.819 1.00 97.31 255 ALA A C 1
ATOM 1997 O O . ALA A 1 255 ? 2.859 8.760 -9.213 1.00 97.31 255 ALA A O 1
ATOM 1998 N N . ILE A 1 256 ? 3.320 7.205 -7.651 1.00 96.88 256 ILE A N 1
ATOM 1999 C CA . ILE A 1 256 ? 4.056 8.093 -6.741 1.00 96.88 256 ILE A CA 1
ATOM 2000 C C . ILE A 1 256 ? 5.390 8.530 -7.359 1.00 96.88 256 ILE A C 1
ATOM 2002 O O . ILE A 1 256 ? 5.756 9.702 -7.281 1.00 96.88 256 ILE A O 1
ATOM 2006 N N . ASP A 1 257 ? 6.104 7.599 -7.993 1.00 96.31 257 ASP A N 1
ATOM 2007 C CA . ASP A 1 257 ? 7.420 7.850 -8.588 1.00 96.31 257 ASP A CA 1
ATOM 2008 C C . ASP A 1 257 ? 7.355 8.377 -10.032 1.00 96.31 257 ASP A C 1
ATOM 2010 O O . ASP A 1 257 ? 8.390 8.665 -10.638 1.00 96.31 257 ASP A O 1
ATOM 2014 N N . ALA A 1 258 ? 6.161 8.526 -10.606 1.00 94.25 258 ALA A N 1
ATOM 2015 C CA . ALA A 1 258 ? 5.999 8.919 -11.997 1.00 94.25 258 ALA A CA 1
ATOM 2016 C C . ALA A 1 258 ? 6.689 10.262 -12.310 1.00 94.25 258 ALA A C 1
ATOM 2018 O O . ALA A 1 258 ? 6.539 11.262 -11.608 1.00 94.25 258 ALA A O 1
ATOM 2019 N N . GLY A 1 259 ? 7.469 10.274 -13.395 1.00 90.62 259 GLY A N 1
ATOM 2020 C CA . GLY A 1 259 ? 8.305 11.415 -13.789 1.00 90.62 259 GLY A CA 1
ATOM 2021 C C . GLY A 1 259 ? 9.687 11.459 -13.122 1.00 90.62 259 GLY A C 1
ATOM 2022 O O . GLY A 1 259 ? 10.491 12.333 -13.448 1.00 90.62 259 GLY A O 1
ATOM 2023 N N . ILE A 1 260 ? 10.015 10.526 -12.222 1.00 91.81 260 ILE A N 1
ATOM 2024 C CA . ILE A 1 260 ? 11.368 10.385 -11.666 1.00 91.81 260 ILE A CA 1
ATOM 2025 C C . ILE A 1 260 ? 12.199 9.454 -12.567 1.00 91.81 260 ILE A C 1
ATOM 2027 O O . ILE A 1 260 ? 11.750 8.354 -12.897 1.00 91.81 260 ILE A O 1
ATOM 2031 N N . PRO A 1 261 ? 13.427 9.836 -12.974 1.00 90.81 261 PRO A N 1
ATOM 2032 C CA . PRO A 1 261 ? 14.284 8.971 -13.778 1.00 90.81 261 PRO A CA 1
ATOM 2033 C C . PRO A 1 261 ? 14.502 7.583 -13.158 1.00 90.81 261 PRO A C 1
ATOM 2035 O O . PRO A 1 261 ? 14.903 7.437 -11.999 1.00 90.81 261 PRO A O 1
ATOM 2038 N N . GLY A 1 262 ? 14.240 6.550 -13.963 1.00 86.12 262 GLY A N 1
ATOM 2039 C CA . GLY A 1 262 ? 14.324 5.151 -13.550 1.00 86.12 262 GLY A CA 1
ATOM 2040 C C . GLY A 1 262 ? 13.262 4.732 -12.532 1.00 86.12 262 GLY A C 1
ATOM 2041 O O . GLY A 1 262 ? 13.520 3.783 -11.799 1.00 86.12 262 GLY A O 1
ATOM 2042 N N . ALA A 1 263 ? 12.142 5.454 -12.410 1.00 88.12 263 ALA A N 1
ATOM 2043 C CA . ALA A 1 263 ? 11.000 5.066 -11.578 1.00 88.12 263 ALA A CA 1
ATOM 2044 C C . ALA A 1 263 ? 10.607 3.596 -11.776 1.00 88.12 263 ALA A C 1
ATOM 2046 O O . ALA A 1 263 ? 10.762 3.042 -12.867 1.00 88.12 263 ALA A O 1
ATOM 2047 N N . HIS A 1 264 ? 10.128 2.978 -10.700 1.00 91.94 264 HIS A N 1
ATOM 2048 C CA . HIS A 1 264 ? 9.681 1.592 -10.729 1.00 91.94 264 HIS A CA 1
ATOM 2049 C C . HIS A 1 264 ? 8.299 1.462 -11.377 1.00 91.94 264 HIS A C 1
ATOM 2051 O O . HIS A 1 264 ? 7.598 2.451 -11.601 1.00 91.94 264 HIS A O 1
ATOM 2057 N N . ASP A 1 265 ? 7.929 0.227 -11.701 1.00 94.06 265 ASP A N 1
ATOM 2058 C CA . ASP A 1 265 ? 6.690 -0.100 -12.400 1.00 94.06 265 ASP A CA 1
ATOM 2059 C C . ASP A 1 265 ? 5.759 -1.015 -11.600 1.00 94.06 265 ASP A C 1
ATOM 2061 O O . ASP A 1 265 ? 4.912 -1.701 -12.164 1.00 94.06 265 ASP A O 1
ATOM 2065 N N . ASP A 1 266 ? 5.897 -1.023 -10.278 1.00 96.38 266 ASP A N 1
ATOM 2066 C CA . ASP A 1 266 ? 5.065 -1.791 -9.364 1.00 96.38 266 ASP A CA 1
ATOM 2067 C C . ASP A 1 266 ? 3.850 -0.989 -8.835 1.00 96.38 266 ASP A C 1
ATOM 2069 O O . ASP A 1 266 ? 3.900 0.239 -8.702 1.00 96.38 266 ASP A O 1
ATOM 2073 N N . PRO A 1 267 ? 2.727 -1.662 -8.525 1.00 97.81 267 PRO A N 1
ATOM 2074 C CA . PRO A 1 267 ? 2.465 -3.074 -8.753 1.00 97.81 267 PRO A CA 1
ATOM 2075 C C . PRO A 1 267 ? 1.981 -3.346 -10.188 1.00 97.81 267 PRO A C 1
ATOM 2077 O O . PRO A 1 267 ? 1.019 -2.729 -10.651 1.00 97.81 267 PRO A O 1
ATOM 2080 N N . GLN A 1 268 ? 2.581 -4.317 -10.882 1.00 96.56 268 GLN A N 1
ATOM 2081 C CA . GLN A 1 268 ? 2.077 -4.763 -12.192 1.00 96.56 268 GLN A CA 1
ATOM 2082 C C . GLN A 1 268 ? 0.946 -5.794 -12.060 1.00 96.56 268 GLN A C 1
ATOM 2084 O O . GLN A 1 268 ? 0.943 -6.609 -11.138 1.00 96.56 268 GLN A O 1
ATOM 2089 N N . ASN A 1 269 ? 0.020 -5.801 -13.030 1.00 97.38 269 ASN A N 1
ATOM 2090 C CA . ASN A 1 269 ? -1.110 -6.742 -13.118 1.00 97.38 269 ASN A CA 1
ATOM 2091 C C . ASN A 1 269 ? -2.017 -6.757 -11.868 1.00 97.38 269 ASN A C 1
ATOM 2093 O O . ASN A 1 269 ? -2.574 -7.795 -11.497 1.00 97.38 269 ASN A O 1
ATOM 2097 N N . PHE A 1 270 ? -2.176 -5.602 -11.212 1.00 98.50 270 PHE A N 1
ATOM 2098 C CA . PHE A 1 270 ? -3.059 -5.451 -10.056 1.00 98.50 270 PHE A CA 1
ATOM 2099 C C . PHE A 1 270 ? -4.536 -5.389 -10.471 1.00 98.50 270 PHE A C 1
ATOM 2101 O O . PHE A 1 270 ? -4.941 -4.520 -11.243 1.00 98.50 270 PHE A O 1
ATOM 2108 N N . ASP A 1 271 ? -5.367 -6.262 -9.897 1.00 98.56 271 ASP A N 1
ATOM 2109 C CA . ASP A 1 271 ? -6.819 -6.226 -10.094 1.00 98.56 271 ASP A CA 1
ATOM 2110 C C . ASP A 1 271 ? -7.499 -5.350 -9.029 1.00 98.56 271 ASP A C 1
ATOM 2112 O O . ASP A 1 271 ? -7.837 -5.792 -7.924 1.00 98.56 271 ASP A O 1
ATOM 2116 N N . LEU A 1 272 ? -7.699 -4.075 -9.376 1.00 98.69 272 LEU A N 1
ATOM 2117 C CA . LEU A 1 272 ? -8.319 -3.085 -8.495 1.00 98.69 272 LEU A CA 1
ATOM 2118 C C . LEU A 1 272 ? -9.784 -3.410 -8.167 1.00 98.69 272 LEU A C 1
ATOM 2120 O O . LEU A 1 272 ? -10.239 -3.126 -7.058 1.00 98.69 272 LEU A O 1
ATOM 2124 N N . HIS A 1 273 ? -10.519 -4.016 -9.102 1.00 98.69 273 HIS A N 1
ATOM 2125 C CA . HIS A 1 273 ? -11.926 -4.358 -8.895 1.00 98.69 273 HIS A CA 1
ATOM 2126 C C . HIS A 1 273 ? -12.057 -5.521 -7.920 1.00 98.69 273 HIS A C 1
ATOM 2128 O O . HIS A 1 273 ? -12.835 -5.438 -6.968 1.00 98.69 273 HIS A O 1
ATOM 2134 N N . LEU A 1 274 ? -11.262 -6.573 -8.115 1.00 98.69 274 LEU A N 1
ATOM 2135 C CA . LEU A 1 274 ? -11.239 -7.715 -7.214 1.00 98.69 274 LEU A CA 1
ATOM 2136 C C . LEU A 1 274 ? -10.811 -7.301 -5.805 1.00 98.69 274 LEU A C 1
ATOM 2138 O O . LEU A 1 274 ? -11.460 -7.685 -4.835 1.00 98.69 274 LEU A O 1
ATOM 2142 N N . TRP A 1 275 ? -9.763 -6.483 -5.662 1.00 98.81 275 TRP A N 1
ATOM 2143 C CA . TRP A 1 275 ? -9.351 -6.007 -4.339 1.00 98.81 275 TRP A CA 1
ATOM 2144 C C . TRP A 1 275 ? -10.457 -5.205 -3.639 1.00 98.81 275 TRP A C 1
ATOM 2146 O O . TRP A 1 275 ? -10.720 -5.433 -2.458 1.00 98.81 275 TRP A O 1
ATOM 2156 N N . ALA A 1 276 ? -11.160 -4.329 -4.364 1.00 98.81 276 ALA A N 1
ATOM 2157 C CA . ALA A 1 276 ? -12.282 -3.573 -3.812 1.00 98.81 276 ALA A CA 1
ATOM 2158 C C . ALA A 1 276 ? -13.434 -4.492 -3.359 1.00 98.81 276 ALA A C 1
ATOM 2160 O O . ALA A 1 276 ? -13.942 -4.337 -2.249 1.00 98.81 276 ALA A O 1
ATOM 2161 N N . GLN A 1 277 ? -13.786 -5.510 -4.149 1.00 98.81 277 GLN A N 1
ATOM 2162 C CA . GLN A 1 277 ? -14.788 -6.515 -3.765 1.00 98.81 277 GLN A CA 1
ATOM 2163 C C . GLN A 1 277 ? -14.382 -7.291 -2.506 1.00 98.81 277 GLN A C 1
ATOM 2165 O O . GLN A 1 277 ? -15.199 -7.498 -1.609 1.00 98.81 277 GLN A O 1
ATOM 2170 N N . LEU A 1 278 ? -13.114 -7.701 -2.416 1.00 98.81 278 LEU A N 1
ATOM 2171 C CA . LEU A 1 278 ? -12.580 -8.410 -1.252 1.00 98.81 278 LEU A CA 1
ATOM 2172 C C . LEU A 1 278 ? -12.564 -7.525 -0.001 1.00 98.81 278 LEU A C 1
ATOM 2174 O O . LEU A 1 278 ? -12.824 -8.020 1.096 1.00 98.81 278 LEU A O 1
ATOM 2178 N N . LEU A 1 279 ? -12.298 -6.227 -0.158 1.00 98.81 279 LEU A N 1
ATOM 2179 C CA . LEU A 1 279 ? -12.402 -5.260 0.929 1.00 98.81 279 LEU A CA 1
ATOM 2180 C C . LEU A 1 279 ? -13.846 -5.105 1.413 1.00 98.81 279 LEU A C 1
ATOM 2182 O O . LEU A 1 279 ? -14.068 -5.066 2.621 1.00 98.81 279 LEU A O 1
ATOM 2186 N N . ASP A 1 280 ? -14.823 -5.034 0.509 1.00 98.62 280 ASP A N 1
ATOM 2187 C CA . ASP A 1 280 ? -16.226 -4.927 0.920 1.00 98.62 280 ASP A CA 1
ATOM 2188 C C . ASP A 1 280 ? -16.694 -6.174 1.668 1.00 98.62 280 ASP A C 1
ATOM 2190 O O . ASP A 1 280 ? -17.264 -6.062 2.752 1.00 98.62 280 ASP A O 1
ATOM 2194 N N . ALA A 1 281 ? -16.369 -7.359 1.141 1.00 98.50 281 ALA A N 1
ATOM 2195 C CA . ALA A 1 281 ? -16.664 -8.627 1.799 1.00 98.50 281 ALA A CA 1
ATOM 2196 C C . ALA A 1 281 ? -16.046 -8.684 3.205 1.00 98.50 281 ALA A C 1
ATOM 2198 O O . ALA A 1 281 ? -16.730 -9.024 4.167 1.00 98.50 281 ALA A O 1
ATOM 2199 N N . LEU A 1 282 ? -14.782 -8.267 3.348 1.00 98.56 282 LEU A N 1
ATOM 2200 C CA . LEU A 1 282 ? -14.124 -8.175 4.649 1.00 98.56 282 LEU A CA 1
ATOM 2201 C C . LEU A 1 282 ? -14.868 -7.233 5.604 1.00 98.56 282 LEU A C 1
ATOM 2203 O O . LEU A 1 282 ? -15.095 -7.589 6.758 1.00 98.56 282 LEU A O 1
ATOM 2207 N N . VAL A 1 283 ? -15.242 -6.032 5.156 1.00 98.19 283 VAL A N 1
ATOM 2208 C CA . VAL A 1 283 ? -15.967 -5.078 6.007 1.00 98.19 283 VAL A CA 1
ATOM 2209 C C . VAL A 1 283 ? -17.294 -5.675 6.472 1.00 98.19 283 VAL A C 1
ATOM 2211 O O . VAL A 1 283 ? -17.587 -5.622 7.665 1.00 98.19 283 VAL A O 1
ATOM 2214 N N . GLN A 1 284 ? -18.049 -6.308 5.573 1.00 97.56 284 GLN A N 1
ATOM 2215 C CA . GLN A 1 284 ? -19.301 -6.985 5.916 1.00 97.56 284 GLN A CA 1
ATOM 2216 C C . GLN A 1 284 ? -19.080 -8.131 6.922 1.00 97.56 284 GLN A C 1
ATOM 2218 O O . GLN A 1 284 ? -19.838 -8.264 7.884 1.00 97.56 284 GLN A O 1
ATOM 2223 N N . GLU A 1 285 ? -18.023 -8.934 6.764 1.00 97.25 285 GLU A N 1
ATOM 2224 C CA . GLU A 1 285 ? -17.656 -9.982 7.727 1.00 97.25 285 GLU A CA 1
ATOM 2225 C C . GLU A 1 285 ? -17.355 -9.400 9.120 1.00 97.25 285 GLU A C 1
ATOM 2227 O O . GLU A 1 285 ? -17.835 -9.921 10.127 1.00 97.25 285 GLU A O 1
ATOM 2232 N N . VAL A 1 286 ? -16.609 -8.293 9.202 1.00 97.31 286 VAL A N 1
ATOM 2233 C CA . VAL A 1 286 ? -16.288 -7.639 10.485 1.00 97.31 286 VAL A CA 1
ATOM 2234 C C . VAL A 1 286 ? -17.537 -7.021 11.127 1.00 97.31 286 VAL A C 1
ATOM 2236 O O . VAL A 1 286 ? -17.722 -7.120 12.342 1.00 97.31 286 VAL A O 1
ATOM 2239 N N . GLU A 1 287 ? -18.419 -6.406 10.336 1.00 95.31 287 GLU A N 1
ATOM 2240 C CA . GLU A 1 287 ? -19.679 -5.823 10.822 1.00 95.31 287 GLU A CA 1
ATOM 2241 C C . GLU A 1 287 ? -20.638 -6.893 11.364 1.00 95.31 287 GLU A C 1
ATOM 2243 O O . GLU A 1 287 ? -21.324 -6.675 12.372 1.00 95.31 287 GLU A O 1
ATOM 2248 N N . THR A 1 288 ? -20.669 -8.058 10.715 1.00 93.25 288 THR A N 1
ATOM 2249 C CA . THR A 1 288 ? -21.556 -9.175 11.065 1.00 93.25 288 THR A CA 1
ATOM 2250 C C . THR A 1 288 ? -20.991 -10.119 12.119 1.00 93.25 288 THR A C 1
ATOM 2252 O O . THR A 1 288 ? -21.764 -10.904 12.666 1.00 93.25 288 THR A O 1
ATOM 2255 N N . ALA A 1 289 ? -19.714 -9.997 12.501 1.00 86.75 289 ALA A N 1
ATOM 2256 C CA . ALA A 1 289 ? -19.062 -10.767 13.571 1.00 86.75 289 ALA A CA 1
ATOM 2257 C C . ALA A 1 289 ? -19.606 -10.475 15.000 1.00 86.75 289 ALA A C 1
ATOM 2259 O O . ALA A 1 289 ? -18.879 -10.511 15.996 1.00 86.75 289 ALA A O 1
ATOM 2260 N N . LYS A 1 290 ? -20.902 -10.163 15.134 1.00 70.06 290 LYS A N 1
ATOM 2261 C CA . LYS A 1 290 ? -21.606 -9.927 16.396 1.00 70.06 290 LYS A CA 1
ATOM 2262 C C . LYS A 1 290 ? -21.645 -11.186 17.274 1.00 70.06 290 LYS A C 1
ATOM 2264 O O . LYS A 1 290 ? -22.128 -12.236 16.870 1.00 70.06 290 LYS A O 1
ATOM 2269 N N . SER A 1 291 ? -21.251 -10.991 18.533 1.00 56.03 291 SER A N 1
ATOM 2270 C CA . SER A 1 291 ? -21.829 -11.633 19.726 1.00 56.03 291 SER A CA 1
ATOM 2271 C C . SER A 1 291 ? -21.798 -13.158 19.853 1.00 56.03 291 SER A C 1
ATOM 2273 O O . SER A 1 291 ? -22.615 -13.695 20.601 1.00 56.03 291 SER A O 1
ATOM 2275 N N . SER A 1 292 ? -20.861 -13.883 19.243 1.00 54.00 292 SER A N 1
ATOM 2276 C CA . SER A 1 292 ? -20.486 -15.164 19.848 1.00 54.00 292 SER A CA 1
ATOM 2277 C C . SER A 1 292 ? -19.754 -14.832 21.148 1.00 54.00 292 SER A C 1
ATOM 2279 O O . SER A 1 292 ? -18.542 -14.601 21.145 1.00 54.00 292 SER A O 1
ATOM 2281 N N . SER A 1 293 ? -20.505 -14.699 22.248 1.00 51.09 293 SER A N 1
ATOM 2282 C CA . SER A 1 293 ? -19.929 -14.675 23.592 1.00 51.09 293 SER A CA 1
ATOM 2283 C C . SER A 1 293 ? -18.889 -15.790 23.676 1.00 51.09 293 SER A C 1
ATOM 2285 O O . SER A 1 293 ? -19.142 -16.867 23.122 1.00 51.09 293 SER A O 1
ATOM 2287 N N . PRO A 1 294 ? -17.735 -15.570 24.331 1.00 51.72 294 PRO A N 1
ATOM 2288 C CA . PRO A 1 294 ? -16.840 -16.675 24.621 1.00 51.72 294 PRO A CA 1
ATOM 2289 C C . PRO A 1 294 ? -17.690 -17.764 25.272 1.00 51.72 294 PRO A C 1
ATOM 2291 O O . PRO A 1 294 ? -18.374 -17.504 26.265 1.00 51.72 294 PRO A O 1
ATOM 2294 N N . ILE A 1 295 ? -17.729 -18.948 24.658 1.00 49.94 295 ILE A N 1
ATOM 2295 C CA . ILE A 1 295 ? -18.277 -20.132 25.306 1.00 49.94 295 ILE A CA 1
ATOM 2296 C C . ILE A 1 295 ? -17.379 -20.312 26.522 1.00 49.94 295 ILE A C 1
ATOM 2298 O O . ILE A 1 295 ? -16.260 -20.795 26.391 1.00 49.94 295 ILE A O 1
ATOM 2302 N N . VAL A 1 296 ? -17.820 -19.821 27.679 1.00 50.56 296 VAL A N 1
ATOM 2303 C CA . VAL A 1 296 ? -17.186 -20.125 28.955 1.00 50.56 296 VAL A CA 1
ATOM 2304 C C . VAL A 1 296 ? -17.344 -21.637 29.096 1.00 50.56 296 VAL A C 1
ATOM 2306 O O . VAL A 1 296 ? -18.487 -22.096 29.190 1.00 50.56 296 VAL A O 1
ATOM 2309 N N . PRO A 1 297 ? -16.259 -22.432 29.042 1.00 48.41 297 PRO A N 1
ATOM 2310 C CA . PRO A 1 297 ? -16.353 -23.857 29.308 1.00 48.41 297 PRO A CA 1
ATOM 2311 C C . PRO A 1 297 ? -16.963 -24.003 30.697 1.00 48.41 297 PRO A C 1
ATOM 2313 O O . PRO A 1 297 ? -16.523 -23.333 31.632 1.00 48.41 297 PRO A O 1
ATOM 2316 N N . GLY A 1 298 ? -18.040 -24.785 30.779 1.00 43.38 298 GLY A N 1
ATOM 2317 C CA . GLY A 1 298 ? -18.929 -24.871 31.929 1.00 43.38 298 GLY A CA 1
ATOM 2318 C C . GLY A 1 298 ? -18.197 -24.782 33.262 1.00 43.38 298 GLY A C 1
ATOM 2319 O O . GLY A 1 298 ? -17.440 -25.670 33.644 1.00 43.38 298 GLY A O 1
ATOM 2320 N N . ARG A 1 299 ? -18.476 -23.704 33.995 1.00 41.25 299 ARG A N 1
ATOM 2321 C CA . ARG A 1 299 ? -18.334 -23.701 35.442 1.00 41.25 299 ARG A CA 1
ATOM 2322 C C . ARG A 1 299 ? -19.394 -24.680 35.937 1.00 41.25 299 ARG A C 1
ATOM 2324 O O . ARG A 1 299 ? -20.563 -24.315 36.030 1.00 41.25 299 ARG A O 1
ATOM 2331 N N . GLU A 1 300 ? -19.007 -25.933 36.159 1.00 42.41 300 GLU A N 1
ATOM 2332 C CA . GLU A 1 300 ? -19.800 -26.860 36.959 1.00 42.41 300 GLU A CA 1
ATOM 2333 C C . GLU A 1 300 ? -19.980 -26.210 38.330 1.00 42.41 300 GLU A C 1
ATOM 2335 O O . GLU A 1 300 ? -19.088 -26.200 39.179 1.00 42.41 300 GLU A O 1
ATOM 2340 N N . THR A 1 301 ? -21.126 -25.569 38.525 1.00 38.97 301 THR A N 1
ATOM 2341 C CA . THR A 1 301 ? -21.600 -25.209 39.850 1.00 38.97 301 THR A CA 1
ATOM 2342 C C . THR A 1 301 ? -21.919 -26.517 40.560 1.00 38.97 301 THR A C 1
ATOM 2344 O O . THR A 1 301 ? -22.986 -27.098 40.361 1.00 38.97 301 THR A O 1
ATOM 2347 N N . PHE A 1 302 ? -20.970 -26.999 41.361 1.00 40.47 302 PHE A N 1
ATOM 2348 C CA . PHE A 1 302 ? -21.268 -27.900 42.466 1.00 40.47 302 PHE A CA 1
ATOM 2349 C C . PHE A 1 302 ? -22.331 -27.231 43.342 1.00 40.47 302 PHE A C 1
ATOM 2351 O O . PHE A 1 302 ? -22.197 -26.064 43.704 1.00 40.47 302 PHE A O 1
ATOM 2358 N N . GLY A 1 303 ? -23.421 -27.956 43.587 1.00 35.50 303 GLY A N 1
ATOM 2359 C CA . GLY A 1 303 ? -24.597 -27.452 44.278 1.00 35.50 303 GLY A CA 1
ATOM 2360 C C . GLY A 1 303 ? -24.287 -26.955 45.685 1.00 35.50 303 GLY A C 1
ATOM 2361 O O . GLY A 1 303 ? -23.824 -27.717 46.532 1.00 35.50 303 GLY A O 1
ATOM 2362 N N . ASP A 1 304 ? -24.638 -25.700 45.941 1.00 34.16 304 ASP A N 1
ATOM 2363 C CA . ASP A 1 304 ? -24.882 -25.223 47.292 1.00 34.16 304 ASP A CA 1
ATOM 2364 C C . ASP A 1 304 ? -26.234 -25.775 47.759 1.00 34.16 304 ASP A C 1
ATOM 2366 O O . ASP A 1 304 ? -27.309 -25.392 47.292 1.00 34.16 304 ASP A O 1
ATOM 2370 N N . VAL A 1 305 ? -26.156 -26.725 48.689 1.00 35.12 305 VAL A N 1
ATOM 2371 C CA . VAL A 1 305 ? -27.274 -27.196 49.504 1.00 35.12 305 VAL A CA 1
ATOM 2372 C C . VAL A 1 305 ? -27.651 -26.065 50.461 1.00 35.12 305 VAL A C 1
ATOM 2374 O O . VAL A 1 305 ? -27.069 -25.911 51.533 1.00 35.12 305 VAL A O 1
ATOM 2377 N N . LEU A 1 306 ? -28.639 -25.265 50.071 1.00 33.31 306 LEU A N 1
ATOM 2378 C CA . LEU A 1 306 ? -29.370 -24.393 50.985 1.00 33.31 306 LEU A CA 1
ATOM 2379 C C . LEU A 1 306 ? -30.339 -25.253 51.808 1.00 33.31 306 LEU A C 1
ATOM 2381 O O . LEU A 1 306 ? -31.376 -25.701 51.321 1.00 33.31 306 LEU A O 1
ATOM 2385 N N . LEU A 1 307 ? -29.983 -25.489 53.071 1.00 35.66 307 LEU A N 1
ATOM 2386 C CA . LEU A 1 307 ? -30.935 -25.880 54.106 1.00 35.66 307 LEU A CA 1
ATOM 2387 C C . LEU A 1 307 ? -31.809 -24.665 54.422 1.00 35.66 307 LEU A C 1
ATOM 2389 O O . LEU A 1 307 ? -31.401 -23.805 55.201 1.00 35.66 307 LEU A O 1
ATOM 2393 N N . ASP A 1 308 ? -33.005 -24.609 53.839 1.00 31.62 308 ASP A N 1
ATOM 2394 C CA . ASP A 1 308 ? -34.060 -23.730 54.332 1.00 31.62 308 ASP A CA 1
ATOM 2395 C C . ASP A 1 308 ? -34.948 -24.506 55.315 1.00 31.62 308 ASP A C 1
ATOM 2397 O O . ASP A 1 308 ? -35.541 -25.543 55.002 1.00 31.62 308 ASP A O 1
ATOM 2401 N N . ARG A 1 309 ? -34.965 -24.024 56.556 1.00 42.78 309 ARG A N 1
ATOM 2402 C CA . ARG A 1 309 ? -35.784 -24.503 57.668 1.00 42.78 309 ARG A CA 1
ATOM 2403 C C . ARG A 1 309 ? -36.787 -23.393 57.945 1.00 42.78 309 ARG A C 1
ATOM 2405 O O . ARG A 1 309 ? -36.413 -22.428 58.593 1.00 42.78 309 ARG A O 1
ATOM 2412 N N . ASN A 1 310 ? -38.018 -23.560 57.468 1.00 37.66 310 ASN A N 1
ATOM 2413 C CA . ASN A 1 310 ? -39.289 -23.001 57.962 1.00 37.66 310 ASN A CA 1
ATOM 2414 C C . ASN A 1 310 ? -40.371 -23.601 57.035 1.00 37.66 310 ASN A C 1
ATOM 2416 O O . ASN A 1 310 ? -40.302 -23.434 55.829 1.00 37.66 310 ASN A O 1
ATOM 2420 N N . GLY A 1 311 ? -41.313 -24.445 57.453 1.00 34.12 311 GLY A N 1
ATOM 2421 C CA . GLY A 1 311 ? -42.204 -24.279 58.591 1.00 34.12 311 GLY A CA 1
ATOM 2422 C C . GLY A 1 311 ? -43.442 -23.507 58.132 1.00 34.12 311 GLY A C 1
ATOM 2423 O O . GLY A 1 311 ? -43.400 -22.287 58.169 1.00 34.12 311 GLY A O 1
ATOM 2424 N N . LEU A 1 312 ? -44.482 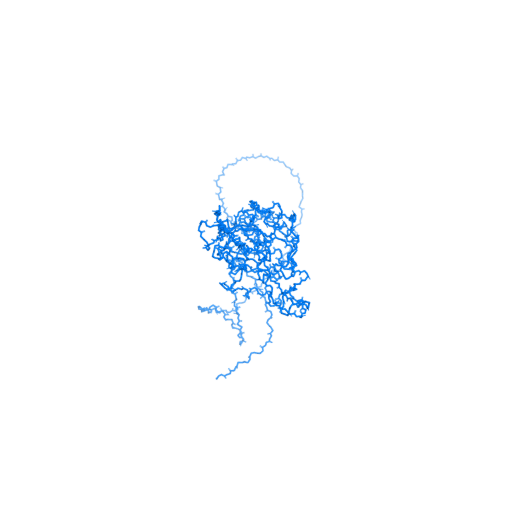-24.221 57.673 1.00 35.25 312 LEU A N 1
ATOM 2425 C CA . LEU A 1 312 ? -45.927 -23.956 57.836 1.00 35.25 312 LEU A CA 1
ATOM 2426 C C . LEU A 1 312 ? -46.724 -24.886 56.898 1.00 35.25 312 LEU A C 1
ATOM 2428 O O . LEU A 1 312 ? -46.526 -24.889 55.687 1.00 35.25 312 LEU A O 1
ATOM 2432 N N . GLY A 1 313 ? -47.586 -25.715 57.489 1.00 30.69 313 GLY A N 1
ATOM 2433 C CA . GLY A 1 313 ? -48.494 -26.611 56.774 1.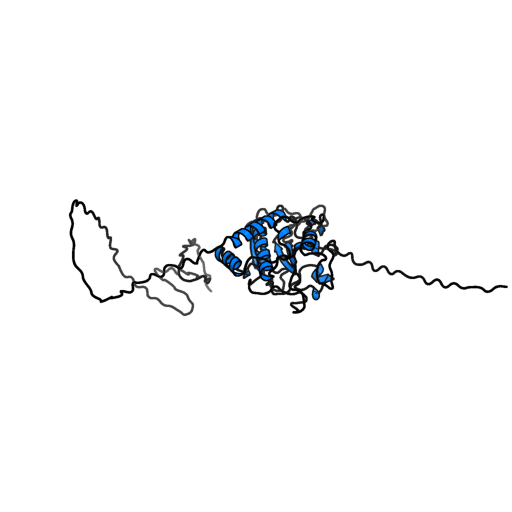00 30.69 313 GLY A CA 1
ATOM 2434 C C . GLY A 1 313 ? -49.775 -25.922 56.308 1.00 30.69 313 GLY A C 1
ATOM 2435 O O . GLY A 1 313 ? -50.014 -24.772 56.663 1.00 30.69 313 GLY A O 1
ATOM 2436 N N . MET A 1 314 ? -50.584 -26.661 55.547 1.00 31.72 314 MET A N 1
ATOM 2437 C CA . MET A 1 314 ? -52.054 -26.623 55.505 1.00 31.72 314 MET A CA 1
ATOM 2438 C C . MET A 1 314 ? -52.554 -27.811 54.662 1.00 31.72 314 MET A C 1
ATOM 2440 O O . MET A 1 314 ? -51.945 -28.183 53.659 1.00 31.72 314 MET A O 1
ATOM 2444 N N . ASP A 1 315 ? -53.642 -28.408 55.137 1.00 33.84 315 ASP A N 1
ATOM 2445 C CA . ASP A 1 315 ? -54.285 -29.639 54.685 1.00 33.84 315 ASP A CA 1
ATOM 2446 C C . ASP A 1 315 ? -55.123 -29.513 53.395 1.00 33.84 315 ASP A C 1
ATOM 2448 O O . ASP A 1 315 ? -55.702 -28.468 53.112 1.00 33.84 315 ASP A O 1
ATOM 2452 N N . GLY A 1 316 ? -55.301 -30.661 52.721 1.00 29.59 316 GLY A N 1
ATOM 2453 C CA . GLY A 1 316 ? -56.589 -31.110 52.160 1.00 29.59 316 GLY A CA 1
ATOM 2454 C C . GLY A 1 316 ? -56.960 -30.699 50.726 1.00 29.59 316 GLY A C 1
ATOM 2455 O O . GLY A 1 316 ? -57.325 -29.560 50.477 1.00 29.59 316 GLY A O 1
ATOM 2456 N N . CYS A 1 317 ? -57.031 -31.655 49.787 1.00 27.16 317 CYS A N 1
ATOM 2457 C CA . CYS A 1 317 ? -58.278 -32.356 49.418 1.00 27.16 317 CYS A CA 1
ATOM 2458 C C . CYS A 1 317 ? -58.075 -33.321 48.227 1.00 27.16 317 CYS A C 1
ATOM 2460 O O . CYS A 1 317 ? -57.176 -33.162 47.409 1.00 27.16 317 CYS A O 1
ATOM 2462 N N . ALA A 1 318 ? -58.929 -34.341 48.163 1.00 29.08 318 ALA A N 1
ATOM 2463 C CA . ALA A 1 318 ? -58.842 -35.528 47.314 1.00 29.08 318 ALA A CA 1
ATOM 2464 C C . ALA A 1 318 ? -59.428 -35.367 45.894 1.00 29.08 318 ALA A C 1
ATOM 2466 O O . ALA A 1 318 ? -60.375 -34.609 45.706 1.00 29.08 318 ALA A O 1
ATOM 2467 N N . SER A 1 319 ? -58.970 -36.188 44.932 1.00 31.36 319 SER A N 1
ATOM 2468 C CA . SER A 1 319 ? -59.841 -37.072 44.110 1.00 31.36 319 SER A CA 1
ATOM 2469 C C . SER A 1 319 ? -59.091 -37.932 43.055 1.00 31.36 319 SER A C 1
ATOM 2471 O O . SER A 1 319 ? -58.436 -37.426 42.158 1.00 31.36 319 SER A O 1
ATOM 2473 N N . GLN A 1 320 ? -59.231 -39.259 43.214 1.00 29.94 320 GLN A N 1
ATOM 2474 C CA . GLN A 1 320 ? -59.575 -40.304 42.215 1.00 29.94 320 GLN A CA 1
ATOM 2475 C C . GLN A 1 320 ? -58.757 -40.488 40.895 1.00 29.94 320 GLN A C 1
ATOM 2477 O O . GLN A 1 320 ? -59.059 -39.857 39.895 1.00 29.94 320 GLN A O 1
ATOM 2482 N N . LEU A 1 321 ? -57.772 -41.420 40.925 1.00 28.22 321 LEU A N 1
ATOM 2483 C CA . LEU A 1 321 ? -57.610 -42.735 40.206 1.00 28.22 321 LEU A CA 1
ATOM 2484 C C . LEU A 1 321 ? -58.103 -42.953 38.731 1.00 28.22 321 LEU A C 1
ATOM 2486 O O . LEU A 1 321 ? -59.042 -42.271 38.339 1.00 28.22 321 LEU A O 1
ATOM 2490 N N . PRO A 1 322 ? -57.700 -44.036 37.982 1.00 49.59 322 PRO A N 1
ATOM 2491 C CA . PRO A 1 322 ? -56.570 -45.009 38.112 1.00 49.59 322 PRO A CA 1
ATOM 2492 C C . PRO A 1 322 ? -55.896 -45.522 36.776 1.00 49.59 322 PRO A C 1
ATOM 2494 O O . PRO A 1 322 ? -56.328 -45.179 35.681 1.00 49.59 322 PRO A O 1
ATOM 2497 N N . PHE A 1 323 ? -54.927 -46.459 36.930 1.00 29.45 323 PHE A N 1
ATOM 2498 C CA . PHE A 1 323 ? -54.313 -47.439 35.977 1.00 29.45 323 PHE A CA 1
ATOM 2499 C C . PHE A 1 323 ? -53.190 -46.926 35.033 1.00 29.45 323 PHE A C 1
ATOM 2501 O O . PHE A 1 323 ? -53.288 -45.834 34.498 1.00 29.45 323 PHE A O 1
ATOM 2508 N N . ASP A 1 324 ? -52.068 -47.620 34.776 1.00 27.62 324 ASP A N 1
ATOM 2509 C CA . ASP A 1 324 ? -51.671 -49.011 35.050 1.00 27.62 324 ASP A CA 1
ATOM 2510 C C . ASP A 1 324 ? -50.134 -49.179 35.140 1.00 27.62 324 ASP A C 1
ATOM 2512 O O . ASP A 1 324 ? -49.366 -48.370 34.617 1.00 27.62 324 ASP A O 1
ATOM 2516 N N . ARG A 1 325 ? -49.694 -50.249 35.814 1.00 29.97 325 ARG A N 1
ATOM 2517 C CA . ARG A 1 325 ? -48.297 -50.720 35.882 1.00 29.97 325 ARG A CA 1
ATOM 2518 C C . ARG A 1 325 ? -47.968 -51.533 34.629 1.00 29.97 325 ARG A C 1
ATOM 2520 O O . ARG A 1 325 ? -48.813 -52.314 34.227 1.00 29.97 325 ARG A O 1
ATOM 2527 N N . GLU A 1 326 ? -46.727 -51.463 34.131 1.00 28.86 326 GLU A N 1
ATOM 2528 C CA . GLU A 1 326 ? -45.896 -52.652 33.847 1.00 28.86 326 GLU A CA 1
ATOM 2529 C C . GLU A 1 326 ? -44.502 -52.323 33.258 1.00 28.86 326 GLU A C 1
ATOM 2531 O O . GLU A 1 326 ? -44.340 -51.457 32.405 1.00 28.86 326 GLU A O 1
ATOM 2536 N N . ASN A 1 327 ? -43.526 -53.122 33.707 1.00 27.62 327 ASN A N 1
ATOM 2537 C CA . ASN A 1 327 ? -42.258 -53.513 33.071 1.00 27.62 327 ASN A CA 1
ATOM 2538 C C . ASN A 1 327 ? -40.981 -52.662 33.239 1.00 27.62 327 ASN A C 1
ATOM 2540 O O . ASN A 1 327 ? -40.586 -51.824 32.434 1.00 27.62 327 ASN A O 1
ATOM 2544 N N . VAL A 1 328 ? -40.271 -53.067 34.296 1.00 26.23 328 VAL A N 1
ATOM 2545 C CA . VAL A 1 328 ? -38.816 -53.116 34.479 1.00 26.23 328 VAL A CA 1
ATOM 2546 C C . VAL A 1 328 ? -38.140 -53.923 33.360 1.00 26.23 328 VAL A C 1
ATOM 2548 O O . VAL A 1 328 ? -38.547 -55.053 33.111 1.00 26.23 328 VAL A O 1
ATOM 2551 N N . PHE A 1 329 ? -37.047 -53.408 32.785 1.00 23.62 329 PHE A N 1
ATOM 2552 C CA . PHE A 1 329 ? -35.931 -54.231 32.294 1.00 23.62 329 PHE A CA 1
ATOM 2553 C C . PHE A 1 329 ? -34.630 -53.407 32.239 1.00 23.62 329 PHE A C 1
ATOM 2555 O O . PHE A 1 329 ? -34.493 -52.487 31.436 1.00 23.62 329 PHE A O 1
ATOM 2562 N N . CYS A 1 330 ? -33.670 -53.753 33.101 1.00 24.91 330 CYS A N 1
ATOM 2563 C CA . CYS A 1 330 ? -32.255 -53.396 32.954 1.00 24.91 330 CYS A CA 1
ATOM 2564 C C . CYS A 1 330 ? -31.553 -54.472 32.113 1.00 24.91 330 CYS A C 1
ATOM 2566 O O . CYS A 1 330 ? -31.953 -55.639 32.157 1.00 24.91 330 CYS A O 1
ATOM 2568 N N . PRO A 1 331 ? -30.427 -54.131 31.468 1.00 31.02 331 PRO A N 1
ATOM 2569 C CA . PRO A 1 331 ? -29.274 -54.996 31.668 1.00 31.02 331 PRO A CA 1
ATOM 2570 C C . PRO A 1 331 ? -28.007 -54.226 32.043 1.00 31.02 331 PRO A C 1
ATOM 2572 O O . PRO A 1 331 ? -27.595 -53.261 31.400 1.00 31.02 331 PRO A O 1
ATOM 2575 N N . GLU A 1 332 ? -27.385 -54.743 33.099 1.00 29.98 332 GLU A N 1
ATOM 2576 C CA . GLU A 1 332 ? -25.986 -54.577 33.459 1.00 29.98 332 GLU A CA 1
ATOM 2577 C C . GLU A 1 332 ? -25.063 -55.035 32.323 1.00 29.98 332 GLU A C 1
ATOM 2579 O O . GLU A 1 332 ? -25.347 -56.008 31.627 1.00 29.98 332 GLU A O 1
ATOM 2584 N N . ASN A 1 333 ? -23.908 -54.378 32.200 1.00 27.20 333 ASN A N 1
ATOM 2585 C CA . ASN A 1 333 ? -22.631 -55.053 31.969 1.00 27.20 333 ASN A CA 1
ATOM 2586 C C . ASN A 1 333 ? -21.486 -54.107 32.357 1.00 27.20 333 ASN A C 1
ATOM 2588 O O . ASN A 1 333 ? -20.939 -53.369 31.538 1.00 27.20 333 ASN A O 1
ATOM 2592 N N . GLN A 1 334 ? -21.116 -54.148 33.638 1.00 27.47 334 GLN A N 1
ATOM 2593 C CA . GLN A 1 334 ? -19.794 -53.732 34.093 1.00 27.47 334 GLN A CA 1
ATOM 2594 C C . GLN A 1 334 ? -18.773 -54.802 33.683 1.00 27.47 334 GLN A C 1
ATOM 2596 O O . GLN A 1 334 ? -18.948 -55.983 33.974 1.00 27.47 334 GLN A O 1
ATOM 2601 N N . LYS A 1 335 ? -17.664 -54.382 33.066 1.00 24.73 335 LYS A N 1
ATOM 2602 C CA . LYS A 1 335 ? -16.403 -55.128 33.120 1.00 24.73 335 LYS A CA 1
ATOM 2603 C C . LYS A 1 335 ? -15.358 -54.286 33.834 1.00 24.73 335 LYS A C 1
ATOM 2605 O O . LYS A 1 335 ? -14.900 -53.261 33.339 1.00 24.73 335 LYS A O 1
ATOM 2610 N N . THR A 1 336 ? -15.008 -54.773 35.011 1.00 26.97 336 THR A N 1
ATOM 2611 C CA . THR A 1 336 ? -13.838 -54.454 35.819 1.00 26.97 336 THR A CA 1
ATOM 2612 C C . THR A 1 336 ? -12.560 -54.657 34.999 1.00 26.97 336 THR A C 1
ATOM 2614 O O . THR A 1 336 ? -12.373 -55.717 34.402 1.00 26.97 336 THR A O 1
ATOM 2617 N N . ILE A 1 337 ? -11.656 -53.674 35.000 1.00 24.77 337 ILE A N 1
ATOM 2618 C CA . ILE A 1 337 ? -10.246 -53.885 34.647 1.00 24.77 337 ILE A CA 1
ATOM 2619 C C . ILE A 1 337 ? -9.428 -53.702 35.924 1.00 24.77 337 ILE A C 1
ATOM 2621 O O . ILE A 1 337 ? -9.445 -52.645 36.554 1.00 24.77 337 ILE A O 1
ATOM 2625 N N . GLU A 1 338 ? -8.748 -54.780 36.308 1.00 24.81 338 GLU A N 1
ATOM 2626 C CA . GLU A 1 338 ? -7.812 -54.863 37.423 1.00 24.81 338 GLU A CA 1
ATOM 2627 C C . GLU A 1 338 ? -6.685 -53.828 37.299 1.00 24.81 338 GLU A C 1
ATOM 2629 O O . GLU A 1 338 ? -5.979 -53.754 36.291 1.00 24.81 338 GLU A O 1
ATOM 2634 N N . LYS A 1 339 ? -6.436 -53.088 38.385 1.00 30.09 339 LYS A N 1
ATOM 2635 C CA . LYS A 1 339 ? -5.145 -52.437 38.619 1.00 30.09 339 LYS A CA 1
ATOM 2636 C C . LYS A 1 339 ? -4.114 -53.517 38.958 1.00 30.09 339 LYS A C 1
ATOM 2638 O O . LYS A 1 339 ? -4.115 -54.039 40.069 1.00 30.09 339 LYS A O 1
ATOM 2643 N N . ARG A 1 340 ? -3.186 -53.795 38.041 1.00 28.47 340 ARG A N 1
ATOM 2644 C CA . ARG A 1 340 ? -1.876 -54.369 38.386 1.00 28.47 340 ARG A CA 1
ATOM 2645 C C . ARG A 1 340 ? -0.827 -53.269 38.329 1.00 28.47 340 ARG A C 1
ATOM 2647 O O . ARG A 1 340 ? -0.642 -52.631 37.299 1.00 28.47 340 ARG A O 1
ATOM 2654 N N . GLY A 1 341 ? -0.188 -53.036 39.472 1.00 37.97 341 GLY A N 1
ATOM 2655 C CA . GLY A 1 341 ? 0.875 -52.055 39.622 1.00 37.97 341 GLY A CA 1
ATOM 2656 C C . GLY A 1 341 ? 2.115 -52.410 38.805 1.00 37.97 341 GLY A C 1
ATOM 2657 O O . GLY A 1 341 ? 2.470 -53.577 38.647 1.00 37.97 341 GLY A O 1
ATOM 2658 N N . SER A 1 342 ? 2.806 -51.381 38.332 1.00 32.62 342 SER A N 1
ATOM 2659 C CA . SER A 1 342 ? 4.201 -51.478 37.919 1.00 32.62 342 SER A CA 1
ATOM 2660 C C . SER A 1 342 ? 4.881 -50.155 38.230 1.00 32.62 342 SER A C 1
ATOM 2662 O O . SER A 1 342 ? 4.414 -49.109 37.781 1.00 32.62 342 SER A O 1
ATOM 2664 N N . GLY A 1 343 ? 5.942 -50.228 39.033 1.00 39.84 343 GLY A N 1
ATOM 2665 C CA . GLY A 1 343 ? 6.725 -49.091 39.493 1.00 39.84 343 GLY A CA 1
ATOM 2666 C C . GLY A 1 343 ? 7.230 -48.221 38.347 1.00 39.84 343 GLY A C 1
ATOM 2667 O O . GLY A 1 343 ? 7.841 -48.706 37.397 1.00 39.84 343 GLY A O 1
ATOM 2668 N N . ILE A 1 344 ? 6.968 -46.928 38.484 1.00 31.67 344 ILE A N 1
ATOM 2669 C CA . ILE A 1 344 ? 7.627 -45.845 37.767 1.00 31.67 344 ILE A CA 1
ATOM 2670 C C . ILE A 1 344 ? 8.257 -45.003 38.871 1.00 31.67 344 ILE A C 1
ATOM 2672 O O . ILE A 1 344 ? 7.561 -44.592 39.798 1.00 31.67 344 ILE A O 1
ATOM 2676 N N . GLN A 1 345 ? 9.570 -44.814 38.809 1.00 35.47 345 GLN A N 1
ATOM 2677 C CA . GLN A 1 345 ? 10.272 -43.878 39.676 1.00 35.47 345 GLN A CA 1
ATOM 2678 C C . GLN A 1 345 ? 10.574 -42.648 38.822 1.00 35.47 345 GLN A C 1
ATOM 2680 O O . GLN A 1 345 ? 11.333 -42.736 37.858 1.00 35.47 345 GLN A O 1
ATOM 2685 N N . GLU A 1 346 ? 9.906 -41.536 39.120 1.00 35.16 346 GLU A N 1
ATOM 2686 C CA . GLU A 1 346 ? 10.223 -40.235 38.536 1.00 35.16 346 GLU A CA 1
ATOM 2687 C C . GLU A 1 346 ? 11.549 -39.740 39.114 1.00 35.16 346 GLU A C 1
ATOM 2689 O O . GLU A 1 346 ? 11.741 -39.718 40.330 1.00 35.16 346 GLU A O 1
ATOM 2694 N N . ILE A 1 347 ? 12.460 -39.330 38.236 1.00 37.09 347 ILE A N 1
ATOM 2695 C CA . ILE A 1 347 ? 13.598 -38.490 38.598 1.00 37.09 347 ILE A CA 1
ATOM 2696 C C . ILE A 1 347 ? 13.493 -37.273 37.686 1.00 37.09 347 ILE A C 1
ATOM 2698 O O . ILE A 1 347 ? 13.690 -37.389 36.478 1.00 37.09 347 ILE A O 1
ATOM 2702 N N . ALA A 1 348 ? 13.106 -36.139 38.260 1.00 32.50 348 ALA A N 1
ATOM 2703 C CA . ALA A 1 348 ? 13.158 -34.848 37.593 1.00 32.50 348 ALA A CA 1
ATOM 2704 C C . ALA A 1 348 ? 14.536 -34.225 37.845 1.00 32.50 348 ALA A C 1
ATOM 2706 O O . ALA A 1 348 ? 15.010 -34.229 38.982 1.00 32.50 348 ALA A O 1
ATOM 2707 N N . ASP A 1 349 ? 15.162 -33.691 36.799 1.00 39.09 349 ASP A N 1
ATOM 2708 C CA . ASP A 1 349 ? 16.236 -32.711 36.935 1.00 39.09 349 ASP A CA 1
ATOM 2709 C C . ASP A 1 349 ? 15.797 -31.366 36.335 1.00 39.09 349 ASP A C 1
ATOM 2711 O O . ASP A 1 349 ? 14.866 -31.293 35.524 1.00 39.09 349 ASP A O 1
ATOM 2715 N N . ASP A 1 350 ? 16.465 -30.294 36.761 1.00 36.00 350 ASP A N 1
ATOM 2716 C CA . ASP A 1 350 ? 16.118 -28.900 36.459 1.00 36.00 350 ASP A CA 1
ATOM 2717 C C . ASP A 1 350 ? 16.343 -28.497 34.984 1.00 36.00 350 ASP A C 1
ATOM 2719 O O . ASP A 1 350 ? 16.358 -27.312 34.653 1.00 36.00 350 ASP A O 1
ATOM 2723 N N . THR A 1 351 ? 16.512 -29.459 34.068 1.00 37.09 351 THR A N 1
ATOM 2724 C CA . THR A 1 351 ? 16.717 -29.197 32.633 1.00 37.09 351 THR A CA 1
ATOM 2725 C C . THR A 1 351 ? 15.544 -29.607 31.739 1.00 37.09 351 THR A C 1
ATOM 2727 O O . THR A 1 351 ? 15.581 -29.369 30.531 1.00 37.09 351 THR A O 1
ATOM 2730 N N . GLY A 1 352 ? 14.459 -30.141 32.312 1.00 35.03 352 GLY A N 1
ATOM 2731 C CA . GLY A 1 352 ? 13.196 -30.353 31.593 1.00 35.03 352 GLY A CA 1
ATOM 2732 C C . GLY A 1 352 ? 13.157 -31.592 30.692 1.00 35.03 352 GLY A C 1
ATOM 2733 O O . GLY A 1 352 ? 12.372 -31.634 29.743 1.00 35.03 352 GLY A O 1
ATOM 2734 N N . PHE A 1 353 ? 13.958 -32.620 30.981 1.00 33.91 353 PHE A N 1
ATOM 2735 C CA . PHE A 1 353 ? 13.896 -33.902 30.276 1.00 33.91 353 PHE A CA 1
ATOM 2736 C C . PHE A 1 353 ? 13.301 -34.999 31.161 1.00 33.91 353 PHE A C 1
ATOM 2738 O O . PHE A 1 353 ? 13.783 -35.257 32.258 1.00 33.91 353 PHE A O 1
ATOM 2745 N N . ILE A 1 354 ? 12.291 -35.707 30.647 1.00 38.22 354 ILE A N 1
ATOM 2746 C CA . ILE A 1 354 ? 11.818 -36.962 31.244 1.00 38.22 354 ILE A CA 1
ATOM 2747 C C . ILE A 1 354 ? 12.371 -38.112 30.406 1.00 38.22 354 ILE A C 1
ATOM 2749 O O . ILE A 1 354 ? 11.994 -38.290 29.246 1.00 38.22 354 ILE A O 1
ATOM 2753 N N . ALA A 1 355 ? 13.263 -38.910 30.990 1.00 37.41 355 ALA A N 1
ATOM 2754 C CA . ALA A 1 355 ? 13.704 -40.164 30.396 1.00 37.41 355 ALA A CA 1
ATOM 2755 C C . ALA A 1 355 ? 12.863 -41.320 30.953 1.00 37.41 355 ALA A C 1
ATOM 2757 O O . ALA A 1 355 ? 12.863 -41.575 32.154 1.00 37.41 355 ALA A O 1
ATOM 2758 N N . VAL A 1 356 ? 12.183 -42.062 30.077 1.00 43.25 356 VAL A N 1
ATOM 2759 C CA . VAL A 1 356 ? 11.528 -43.326 30.441 1.00 43.25 356 VAL A CA 1
ATOM 2760 C C . VAL A 1 356 ? 12.383 -44.472 29.916 1.00 43.25 356 VAL A C 1
ATOM 2762 O O . VAL A 1 356 ? 12.576 -44.599 28.708 1.00 43.25 356 VAL A O 1
ATOM 2765 N N . ALA A 1 357 ? 12.890 -45.317 30.813 1.00 33.81 357 ALA A N 1
ATOM 2766 C CA . ALA A 1 357 ? 13.636 -46.513 30.444 1.00 33.81 357 ALA A CA 1
ATOM 2767 C C . ALA A 1 357 ? 12.791 -47.769 30.687 1.00 33.81 357 ALA A C 1
ATOM 2769 O O . ALA A 1 357 ? 12.454 -48.104 31.822 1.00 33.81 357 ALA A O 1
ATOM 2770 N N . LYS A 1 358 ? 12.509 -48.515 29.618 1.00 35.28 358 LYS A N 1
ATOM 2771 C CA . LYS A 1 358 ? 12.131 -49.927 29.709 1.00 35.28 358 LYS A CA 1
ATOM 2772 C C . LYS A 1 358 ? 12.805 -50.679 28.565 1.00 35.28 358 LYS A C 1
ATOM 2774 O O . LYS A 1 358 ? 12.483 -50.449 27.409 1.00 35.28 358 LYS A O 1
ATOM 2779 N N . GLY A 1 359 ? 13.744 -51.567 28.895 1.00 42.44 359 GLY A N 1
ATOM 2780 C CA . GLY A 1 359 ? 14.326 -52.506 27.928 1.00 42.44 359 GLY A CA 1
ATOM 2781 C C . GLY A 1 359 ? 15.404 -51.952 26.987 1.00 42.44 359 GLY A C 1
ATOM 2782 O O . GLY A 1 359 ? 15.400 -52.297 25.815 1.00 42.44 359 GLY A O 1
ATOM 2783 N N . GLY A 1 360 ? 16.346 -51.142 27.481 1.00 43.59 360 GLY A N 1
ATOM 2784 C CA . GLY A 1 360 ? 17.613 -50.882 26.773 1.00 43.59 360 GLY A CA 1
ATOM 2785 C C . GLY A 1 360 ? 17.572 -49.916 25.580 1.00 43.59 360 GLY A C 1
ATOM 2786 O O . GLY A 1 360 ? 18.625 -49.623 25.024 1.00 43.59 360 GLY A O 1
ATOM 2787 N N . GLU A 1 361 ? 16.416 -49.359 25.219 1.00 40.06 361 GLU A N 1
ATOM 2788 C CA . GLU A 1 361 ? 16.305 -48.327 24.179 1.00 40.06 361 GLU A CA 1
ATOM 2789 C C . GLU A 1 361 ? 16.040 -46.947 24.806 1.00 40.06 361 GLU A C 1
ATOM 2791 O O . GLU A 1 361 ? 15.118 -46.776 25.605 1.00 40.06 361 GLU A O 1
ATOM 2796 N N . LYS A 1 362 ? 16.863 -45.946 24.458 1.00 40.38 362 LYS A N 1
ATOM 2797 C CA . LYS A 1 362 ? 16.649 -44.544 24.853 1.00 40.38 362 LYS A CA 1
ATOM 2798 C C . LYS A 1 362 ? 15.695 -43.875 23.865 1.00 40.38 362 LYS A C 1
ATOM 2800 O O . LYS A 1 362 ? 16.054 -43.649 22.712 1.00 40.38 362 LYS A O 1
ATOM 2805 N N . LEU A 1 363 ? 14.508 -43.506 24.335 1.00 36.09 363 LEU A N 1
ATOM 2806 C CA . LEU A 1 363 ? 13.588 -42.634 23.610 1.00 36.09 363 LEU A CA 1
ATOM 2807 C C . LEU A 1 363 ? 13.904 -41.173 23.974 1.00 36.09 363 LEU A C 1
ATOM 2809 O O . LEU A 1 363 ? 13.792 -40.796 25.137 1.00 36.09 363 LEU A O 1
ATOM 2813 N N . VAL A 1 364 ? 14.306 -40.351 23.001 1.00 38.91 364 VAL A N 1
ATOM 2814 C CA . VAL A 1 364 ? 14.501 -38.904 23.201 1.00 38.91 364 VAL A CA 1
ATOM 2815 C C . VAL A 1 364 ? 13.278 -38.177 22.653 1.00 38.91 364 VAL A C 1
ATOM 2817 O O . VAL A 1 364 ? 13.085 -38.102 21.441 1.00 38.91 364 VAL A O 1
ATOM 2820 N N . ILE A 1 365 ? 12.441 -37.649 23.545 1.00 38.22 365 ILE A N 1
ATOM 2821 C CA . ILE A 1 365 ? 11.305 -36.799 23.182 1.00 38.22 365 ILE A CA 1
ATOM 2822 C C . ILE A 1 365 ? 11.784 -35.345 23.251 1.00 38.22 365 ILE A C 1
ATOM 2824 O O . ILE A 1 365 ? 12.132 -34.857 24.322 1.00 38.22 365 ILE A O 1
ATOM 2828 N N . ARG A 1 366 ? 11.825 -34.643 22.111 1.00 32.50 366 ARG A N 1
ATOM 2829 C CA . ARG A 1 366 ? 12.011 -33.183 22.088 1.00 32.50 366 ARG A CA 1
ATOM 2830 C C . ARG A 1 366 ? 10.645 -32.512 22.193 1.00 32.50 366 ARG A C 1
ATOM 2832 O O . ARG A 1 366 ? 9.830 -32.655 21.284 1.00 32.50 366 ARG A O 1
ATOM 2839 N N . HIS A 1 367 ? 10.416 -31.770 23.271 1.00 36.41 367 HIS A N 1
ATOM 2840 C CA . HIS A 1 367 ? 9.283 -30.855 23.373 1.00 36.41 367 HIS A CA 1
ATOM 2841 C C . HIS A 1 367 ? 9.614 -29.543 22.651 1.00 36.41 367 HIS A C 1
ATOM 2843 O O . HIS A 1 367 ? 10.670 -28.957 22.875 1.00 36.41 367 HIS A O 1
ATOM 2849 N N . ILE A 1 368 ? 8.706 -29.084 21.790 1.00 31.58 368 ILE A N 1
ATOM 2850 C CA . ILE A 1 368 ? 8.679 -27.703 21.300 1.00 31.58 368 ILE A CA 1
ATOM 2851 C C . ILE A 1 368 ? 7.543 -27.031 22.066 1.00 31.58 368 ILE A C 1
ATOM 2853 O O . ILE A 1 368 ? 6.388 -27.426 21.915 1.00 31.58 368 ILE A O 1
ATOM 2857 N N . PHE A 1 369 ? 7.870 -26.066 22.922 1.00 28.73 369 PHE A N 1
ATOM 2858 C CA . PHE A 1 369 ? 6.868 -25.239 23.586 1.00 28.73 369 PHE A CA 1
ATOM 2859 C C . PHE A 1 369 ? 6.463 -24.093 22.657 1.00 28.73 369 PHE A C 1
ATOM 2861 O O . PHE A 1 369 ? 7.316 -23.352 22.175 1.00 28.73 369 PHE A O 1
ATOM 2868 N N . SER A 1 370 ? 5.159 -23.928 22.450 1.00 28.91 370 SER A N 1
ATOM 2869 C CA . SER A 1 370 ? 4.563 -22.651 22.062 1.00 28.91 370 SER A CA 1
ATOM 2870 C C . SER A 1 370 ? 3.457 -22.349 23.075 1.00 28.91 370 SER A C 1
ATOM 2872 O O . SER A 1 370 ? 2.673 -23.256 23.373 1.00 28.91 370 SER A O 1
ATOM 2874 N N . PRO A 1 371 ? 3.408 -21.151 23.680 1.00 31.83 371 PRO A N 1
ATOM 2875 C CA . PRO A 1 371 ? 2.416 -20.846 24.695 1.00 31.83 371 PRO A CA 1
ATOM 2876 C C . PRO A 1 371 ? 1.080 -20.548 24.010 1.00 31.83 371 PRO A C 1
ATOM 2878 O O . PRO A 1 371 ? 0.898 -19.499 23.398 1.00 31.83 371 PRO A O 1
ATOM 2881 N N . MET A 1 372 ? 0.128 -21.470 24.129 1.00 30.98 372 MET A N 1
ATOM 2882 C CA . MET A 1 372 ? -1.275 -21.213 23.822 1.00 30.98 372 MET A CA 1
ATOM 2883 C C . MET A 1 372 ? -2.124 -21.814 24.947 1.00 30.98 372 MET A C 1
ATOM 2885 O O . MET A 1 372 ? -2.037 -23.008 25.201 1.00 30.98 372 MET A O 1
ATOM 2889 N N . TRP A 1 373 ? -2.826 -20.918 25.644 1.00 30.83 373 TRP A N 1
ATOM 2890 C CA . TRP A 1 373 ? -3.949 -21.042 26.584 1.00 30.83 373 TRP A CA 1
ATOM 2891 C C . TRP A 1 373 ? -4.333 -22.425 27.154 1.00 30.83 373 TRP A C 1
ATOM 2893 O O . TRP A 1 373 ? -4.479 -23.419 26.450 1.00 30.83 373 TRP A O 1
ATOM 2903 N N . ASP A 1 374 ? -4.577 -22.414 28.466 1.00 40.09 374 ASP A N 1
ATOM 2904 C CA . ASP A 1 374 ? -4.873 -23.537 29.356 1.00 40.09 374 ASP A CA 1
ATOM 2905 C C . ASP A 1 374 ? -5.839 -24.605 28.809 1.00 40.09 374 ASP A C 1
ATOM 2907 O O . ASP A 1 374 ? -6.978 -24.323 28.435 1.00 40.09 374 ASP A O 1
ATOM 2911 N N . GLY A 1 375 ? -5.425 -25.874 28.928 1.00 37.44 375 GLY A N 1
ATOM 2912 C CA . GLY A 1 375 ? -6.359 -26.934 29.322 1.00 37.44 375 GLY A CA 1
ATOM 2913 C C . GLY A 1 375 ? -6.604 -28.113 28.380 1.00 37.44 375 GLY A C 1
ATOM 2914 O O . GLY A 1 375 ? -7.361 -28.996 28.772 1.00 37.44 375 GLY A O 1
ATOM 2915 N N . PHE A 1 376 ? -5.976 -28.221 27.203 1.00 28.83 376 PHE A N 1
ATOM 2916 C CA . PHE A 1 376 ? -6.120 -29.424 26.362 1.00 28.83 376 PHE A CA 1
ATOM 2917 C C . PHE A 1 376 ? -4.796 -29.899 25.755 1.00 28.83 376 PHE A C 1
ATOM 2919 O O . PHE A 1 376 ? -4.143 -29.194 24.993 1.00 28.83 376 PHE A O 1
ATOM 2926 N N . TRP A 1 377 ? -4.425 -31.147 26.055 1.00 30.53 377 TRP A N 1
ATOM 2927 C CA . TRP A 1 377 ? -3.287 -31.832 25.444 1.00 30.53 377 TRP A CA 1
ATOM 2928 C C . TRP A 1 377 ? -3.741 -32.575 24.186 1.00 30.53 377 TRP A C 1
ATOM 2930 O O . TRP A 1 377 ? -4.459 -33.571 24.273 1.00 30.53 377 TRP A O 1
ATOM 2940 N N . LEU A 1 378 ? -3.291 -32.132 23.011 1.00 25.42 378 LEU A N 1
ATOM 2941 C CA . LEU A 1 378 ? -3.409 -32.914 21.782 1.00 25.42 378 LEU A CA 1
ATOM 2942 C C . LEU A 1 378 ? -2.181 -33.831 21.660 1.00 25.42 378 LEU A C 1
ATOM 2944 O O . LEU A 1 378 ? -1.074 -33.372 21.383 1.00 25.42 378 LEU A O 1
ATOM 2948 N N . ILE A 1 379 ? -2.349 -35.140 21.865 1.00 31.61 379 ILE A N 1
ATOM 2949 C CA . ILE A 1 379 ? -1.274 -36.110 21.603 1.00 31.61 379 ILE A CA 1
ATOM 2950 C C . ILE A 1 379 ? -1.272 -36.436 20.106 1.00 31.61 379 ILE A C 1
ATOM 2952 O O . ILE A 1 379 ? -1.967 -37.343 19.649 1.00 31.61 379 ILE A O 1
ATOM 2956 N N . CYS A 1 380 ? -0.453 -35.729 19.330 1.00 25.55 380 CYS A N 1
ATOM 2957 C CA . CYS A 1 380 ? -0.128 -36.139 17.965 1.00 25.55 380 CYS A CA 1
ATOM 2958 C C . CYS A 1 380 ? 0.943 -37.242 17.991 1.00 25.55 380 CYS A C 1
ATOM 2960 O O . CYS A 1 380 ? 2.126 -36.981 18.206 1.00 25.55 380 CYS A O 1
ATOM 2962 N N . LYS A 1 381 ? 0.549 -38.495 17.726 1.00 26.42 381 LYS A N 1
ATOM 2963 C CA . LYS A 1 381 ? 1.499 -39.577 17.421 1.00 26.42 381 LYS A CA 1
ATOM 2964 C C . LYS A 1 381 ? 2.132 -39.322 16.050 1.00 26.42 381 LYS A C 1
ATOM 2966 O O . LYS A 1 381 ? 1.546 -39.659 15.026 1.00 26.42 381 LYS A O 1
ATOM 2971 N N . LYS A 1 382 ? 3.349 -38.776 16.015 1.00 28.56 382 LYS A N 1
ATOM 2972 C CA . LYS A 1 382 ? 4.179 -38.787 14.802 1.00 28.56 382 LYS A CA 1
ATOM 2973 C C . LYS A 1 382 ? 4.877 -40.145 14.697 1.00 28.56 382 LYS A C 1
ATOM 2975 O O . LYS A 1 382 ? 5.622 -40.541 15.590 1.00 28.56 382 LYS A O 1
ATOM 2980 N N . GLN A 1 383 ? 4.618 -40.877 13.619 1.00 29.72 383 GLN A N 1
ATOM 2981 C CA . GLN A 1 383 ? 5.269 -42.154 13.339 1.00 29.72 383 GLN A CA 1
ATOM 2982 C C . GLN A 1 383 ? 6.717 -41.881 12.894 1.00 29.72 383 GLN A C 1
ATOM 2984 O O . GLN A 1 383 ? 6.951 -41.334 11.818 1.00 29.72 383 GLN A O 1
ATOM 2989 N N . VAL A 1 384 ? 7.700 -42.208 13.737 1.00 32.28 384 VAL A N 1
ATOM 2990 C CA . VAL A 1 384 ? 9.127 -42.055 13.408 1.00 32.28 384 VAL A CA 1
ATOM 2991 C C . VAL A 1 384 ? 9.579 -43.260 12.575 1.00 32.28 384 VAL A C 1
ATOM 2993 O O . VAL A 1 384 ? 9.445 -44.407 13.003 1.00 32.28 384 VAL A O 1
ATOM 2996 N N . ARG A 1 385 ? 10.103 -43.009 11.366 1.00 34.75 385 ARG A N 1
ATOM 2997 C CA . ARG A 1 385 ? 10.762 -44.026 10.527 1.00 34.75 385 ARG A CA 1
ATOM 2998 C C . ARG A 1 385 ? 12.089 -44.450 11.168 1.00 34.75 385 ARG A C 1
ATOM 3000 O O . ARG A 1 385 ? 12.867 -43.604 11.598 1.00 34.75 385 ARG A O 1
ATOM 3007 N N . LYS A 1 386 ? 12.353 -45.761 11.187 1.00 31.06 386 LYS A N 1
ATOM 3008 C CA . LYS A 1 386 ? 13.616 -46.358 11.649 1.00 31.06 386 LYS A CA 1
ATOM 3009 C C . LYS A 1 386 ? 14.784 -45.876 10.779 1.00 31.06 386 LYS A C 1
ATOM 3011 O O . LYS A 1 386 ? 14.783 -46.124 9.577 1.00 31.06 386 LYS A O 1
ATOM 3016 N N . GLY A 1 387 ? 15.789 -45.258 11.392 1.00 34.91 387 GLY A N 1
ATOM 3017 C CA . GLY A 1 387 ? 17.098 -44.996 10.792 1.00 34.91 387 GLY A CA 1
ATOM 3018 C C . GLY A 1 387 ? 18.195 -45.317 11.806 1.00 34.91 387 GLY A C 1
ATOM 3019 O O . GLY A 1 387 ? 18.090 -44.913 12.962 1.00 34.91 387 GLY A O 1
ATOM 3020 N N . LYS A 1 388 ? 19.212 -46.086 11.396 1.00 28.77 388 LYS A N 1
ATOM 3021 C CA . LYS A 1 388 ? 20.420 -46.345 12.195 1.00 28.77 388 LYS A CA 1
ATOM 3022 C C . LYS A 1 388 ? 21.203 -45.037 12.334 1.00 28.77 388 LYS A C 1
ATOM 3024 O O . LYS A 1 388 ? 21.535 -44.427 11.324 1.00 28.77 388 LYS A O 1
ATOM 3029 N N . ILE A 1 389 ? 21.510 -44.642 13.565 1.00 30.47 389 ILE A N 1
ATOM 3030 C CA . ILE A 1 389 ? 22.500 -43.603 13.857 1.00 30.47 389 ILE A CA 1
ATOM 3031 C C . ILE A 1 389 ? 23.779 -44.337 14.257 1.00 30.47 389 ILE A C 1
ATOM 3033 O O . ILE A 1 389 ? 23.802 -45.010 15.286 1.00 30.47 389 ILE A O 1
ATOM 3037 N N . GLU A 1 390 ? 24.818 -44.245 13.432 1.00 30.55 390 GLU A N 1
ATOM 3038 C CA . GLU A 1 390 ? 26.174 -44.631 13.820 1.00 30.55 390 GLU A CA 1
ATOM 3039 C C . GLU A 1 390 ? 26.860 -43.405 14.426 1.00 30.55 390 GLU A C 1
ATOM 3041 O O . GLU A 1 390 ? 26.875 -42.327 13.833 1.00 30.55 390 GLU A O 1
ATOM 3046 N N . VAL A 1 391 ? 27.373 -43.562 15.645 1.00 31.52 391 VAL A N 1
ATOM 3047 C CA . VAL A 1 391 ? 28.130 -42.531 16.360 1.00 31.52 391 VAL A CA 1
ATOM 3048 C C . VAL A 1 391 ? 29.613 -42.869 16.201 1.00 31.52 391 VAL A C 1
ATOM 3050 O O . VAL A 1 391 ? 29.984 -44.005 16.507 1.00 31.52 391 VAL A O 1
ATOM 3053 N N . PRO A 1 392 ? 30.477 -41.947 15.743 1.00 27.75 392 PRO A N 1
ATOM 3054 C CA . PRO A 1 392 ? 31.909 -42.191 15.742 1.00 27.75 392 PRO A CA 1
ATOM 3055 C C . PRO A 1 392 ? 32.434 -42.171 17.182 1.00 27.75 392 PRO A C 1
ATOM 3057 O O . PRO A 1 392 ? 32.126 -41.272 17.965 1.00 27.75 392 PRO A O 1
ATOM 3060 N N . VAL A 1 393 ? 33.218 -43.193 17.517 1.00 35.41 393 VAL A N 1
ATOM 3061 C CA . VAL A 1 393 ? 34.016 -43.250 18.745 1.00 35.41 393 VAL A CA 1
ATOM 3062 C C . VAL A 1 393 ? 35.172 -42.262 18.582 1.00 35.41 393 VAL A C 1
ATOM 3064 O O . VAL A 1 393 ? 35.869 -42.313 17.567 1.00 35.41 393 VAL A O 1
ATOM 3067 N N . VAL A 1 394 ? 35.327 -41.354 19.548 1.00 42.12 394 VAL A N 1
ATOM 3068 C CA . VAL A 1 394 ? 36.518 -40.500 19.703 1.00 42.12 394 VAL A CA 1
ATOM 3069 C C . VAL A 1 394 ? 37.605 -41.288 20.410 1.00 42.12 394 VAL A C 1
ATOM 3071 O O . VAL A 1 394 ? 37.261 -41.950 21.417 1.00 42.12 394 VAL A O 1
#